Protein 2RU0 (pdb70)

Secondary structure (DSSP, 8-state):
---SSS-HHHHHHHHHTTSSS-EEEE-SSSSEEEE-

Structure (mmCIF, N/CA/C/O backbone):
data_2RU0
#
_entry.id   2RU0
#
loop_
_atom_site.group_PDB
_atom_site.id
_atom_site.type_symbol
_atom_site.label_atom_id
_atom_site.label_alt_id
_atom_site.label_comp_id
_atom_site.label_asym_id
_atom_site.label_entity_id
_atom_site.label_seq_id
_atom_site.pdbx_PDB_ins_code
_atom_site.Cartn_x
_atom_site.Cartn_y
_atom_site.Cartn_z
_atom_site.occupancy
_atom_site.B_iso_or_equiv
_atom_site.auth_seq_id
_atom_site.auth_comp_id
_atom_site.auth_asym_id
_atom_site.auth_atom_id
_atom_site.pdbx_PDB_model_num
ATOM 1 N N . GLY A 1 1 ? 1.330 0.000 0.000 1.00 13.00 1 GLY A N 1
ATOM 2 C CA . GLY A 1 1 ? 2.071 0.001 -1.247 1.00 45.03 1 GLY A CA 1
ATOM 3 C C . GLY A 1 1 ? 1.666 1.140 -2.162 1.00 60.41 1 GLY A C 1
ATOM 4 O O . GLY A 1 1 ? 1.037 0.920 -3.197 1.00 71.14 1 GLY A O 1
ATOM 8 N N . PHE A 1 2 ? 2.025 2.361 -1.780 1.00 22.55 2 PHE A N 1
ATOM 9 C CA . PHE A 1 2 ? 1.692 3.539 -2.572 1.00 24.33 2 PHE A CA 1
ATOM 10 C C . PHE A 1 2 ? 2.952 4.183 -3.144 1.00 33.11 2 PHE A C 1
ATOM 11 O O . PHE A 1 2 ? 3.125 5.399 -3.077 1.00 42.15 2 PHE A O 1
ATOM 28 N N . GLY A 1 3 ? 3.829 3.357 -3.706 1.00 20.20 3 GLY A N 1
ATOM 29 C CA . GLY A 1 3 ? 5.062 3.863 -4.281 1.00 34.10 3 GLY A CA 1
ATOM 30 C C . GLY A 1 3 ? 6.076 2.766 -4.535 1.00 61.22 3 GLY A C 1
ATOM 31 O O . GLY A 1 3 ? 6.192 1.823 -3.751 1.00 44.40 3 GLY A O 1
ATOM 35 N N . CYS A 1 4 ? 6.812 2.886 -5.635 1.00 61.10 4 CYS A N 1
ATOM 36 C CA . CYS A 1 4 ? 7.821 1.896 -5.993 1.00 33.13 4 CYS A CA 1
ATOM 37 C C . CYS A 1 4 ? 8.506 2.267 -7.305 1.00 33.21 4 CYS A C 1
ATOM 38 O O . CYS A 1 4 ? 9.717 2.481 -7.363 1.00 72.31 4 CYS A O 1
ATOM 45 N N . PRO A 1 5 ? 7.713 2.345 -8.384 1.00 43.42 5 PRO A N 1
ATOM 46 C CA . PRO A 1 5 ? 8.221 2.691 -9.715 1.00 52.33 5 PRO A CA 1
ATOM 47 C C . PRO A 1 5 ? 8.657 4.149 -9.808 1.00 44.34 5 PRO A C 1
ATOM 48 O O . PRO A 1 5 ? 9.722 4.455 -10.346 1.00 32.10 5 PRO A O 1
ATOM 59 N N . TRP A 1 6 ? 7.830 5.044 -9.282 1.00 11.44 6 TRP A N 1
ATOM 60 C CA . TRP A 1 6 ? 8.132 6.471 -9.305 1.00 52.23 6 TRP A CA 1
ATOM 61 C C . TRP A 1 6 ? 8.165 7.044 -7.893 1.00 4.03 6 TRP A C 1
ATOM 62 O O . TRP A 1 6 ? 8.957 7.937 -7.594 1.00 41.02 6 TRP A O 1
ATOM 83 N N . ASN A 1 7 ? 7.301 6.524 -7.027 1.00 41.11 7 ASN A N 1
ATOM 84 C CA . ASN A 1 7 ? 7.233 6.985 -5.645 1.00 55.12 7 ASN A CA 1
ATOM 85 C C . ASN A 1 7 ? 8.165 6.171 -4.753 1.00 75.32 7 ASN A C 1
ATOM 86 O O . ASN A 1 7 ? 7.732 5.244 -4.069 1.00 21.22 7 ASN A O 1
ATOM 97 N N . ALA A 1 8 ? 9.446 6.524 -4.766 1.00 54.21 8 ALA A N 1
ATOM 98 C CA . ALA A 1 8 ? 10.438 5.828 -3.957 1.00 3.42 8 ALA A CA 1
ATOM 99 C C . ALA A 1 8 ? 10.455 6.364 -2.529 1.00 23.51 8 ALA A C 1
ATOM 100 O O . ALA A 1 8 ? 10.791 5.642 -1.589 1.00 51.13 8 ALA A O 1
ATOM 107 N N . TYR A 1 9 ? 10.092 7.632 -2.373 1.00 63.32 9 TYR A N 1
ATOM 108 C CA . TYR A 1 9 ? 10.069 8.264 -1.060 1.00 0.33 9 TYR A CA 1
ATOM 109 C C . TYR A 1 9 ? 9.111 7.537 -0.122 1.00 34.04 9 TYR A C 1
ATOM 110 O O . TYR A 1 9 ? 9.298 7.534 1.094 1.00 5.24 9 TYR A O 1
ATOM 128 N N . GLU A 1 10 ? 8.083 6.921 -0.698 1.00 20.45 10 GLU A N 1
ATOM 129 C CA . GLU A 1 10 ? 7.095 6.190 0.087 1.00 74.33 10 GLU A CA 1
ATOM 130 C C . GLU A 1 10 ? 7.696 4.913 0.667 1.00 4.11 10 GLU A C 1
ATOM 131 O O . GLU A 1 10 ? 7.750 4.736 1.884 1.00 3.25 10 GLU A O 1
ATOM 143 N N . CYS A 1 11 ? 8.147 4.026 -0.213 1.00 25.51 11 CYS A N 1
ATOM 144 C CA . CYS A 1 11 ? 8.745 2.764 0.210 1.00 54.54 11 CYS A CA 1
ATOM 145 C C . CYS A 1 11 ? 10.026 3.008 1.002 1.00 60.23 11 CYS A C 1
ATOM 146 O O . CYS A 1 11 ? 10.384 2.222 1.879 1.00 2.34 11 CYS A O 1
ATOM 153 N N . ASP A 1 12 ? 10.712 4.101 0.686 1.00 74.24 12 ASP A N 1
ATOM 154 C CA . ASP A 1 12 ? 11.952 4.449 1.368 1.00 4.20 12 ASP A CA 1
ATOM 155 C C . ASP A 1 12 ? 11.675 4.930 2.789 1.00 54.11 12 ASP A C 1
ATOM 156 O O . ASP A 1 12 ? 12.108 4.310 3.760 1.00 13.13 12 ASP A O 1
ATOM 165 N N . ARG A 1 13 ? 10.951 6.039 2.902 1.00 73.11 13 ARG A N 1
ATOM 166 C CA . ARG A 1 13 ? 10.617 6.604 4.204 1.00 42.12 13 ARG A CA 1
ATOM 167 C C . ARG A 1 13 ? 9.872 5.587 5.063 1.00 13.32 13 ARG A C 1
ATOM 168 O O . ARG A 1 13 ? 9.877 5.675 6.292 1.00 74.54 13 ARG A O 1
ATOM 189 N N . HIS A 1 14 ? 9.231 4.624 4.409 1.00 62.40 14 HIS A N 1
ATOM 190 C CA . HIS A 1 14 ? 8.481 3.590 5.113 1.00 31.31 14 HIS A CA 1
ATOM 191 C C . HIS A 1 14 ? 9.382 2.827 6.079 1.00 4.24 14 HIS A C 1
ATOM 192 O O . HIS A 1 14 ? 8.995 2.544 7.214 1.00 64.25 14 HIS A O 1
ATOM 206 N N . CYS A 1 15 ? 10.586 2.497 5.623 1.00 72.03 15 CYS A N 1
ATOM 207 C CA . CYS A 1 15 ? 11.542 1.766 6.445 1.00 3.22 15 CYS A CA 1
ATOM 208 C C . CYS A 1 15 ? 12.432 2.727 7.229 1.00 51.24 15 CYS A C 1
ATOM 209 O O . CYS A 1 15 ? 12.810 2.452 8.367 1.00 11.14 15 CYS A O 1
ATOM 216 N N . VAL A 1 16 ? 12.763 3.856 6.610 1.00 54.31 16 VAL A N 1
ATOM 217 C CA . VAL A 1 16 ? 13.606 4.859 7.249 1.00 43.32 16 VAL A CA 1
ATOM 218 C C . VAL A 1 16 ? 13.075 5.225 8.630 1.00 1.11 16 VAL A C 1
ATOM 219 O O . VAL A 1 16 ? 13.840 5.582 9.526 1.00 11.21 16 VAL A O 1
ATOM 232 N N . SER A 1 17 ? 11.759 5.133 8.796 1.00 44.34 17 SER A N 1
ATOM 233 C CA . SER A 1 17 ? 11.124 5.458 10.068 1.00 65.14 17 SER A CA 1
ATOM 234 C C . SER A 1 17 ? 11.366 4.354 11.092 1.00 33.25 17 SER A C 1
ATOM 235 O O . SER A 1 17 ? 11.535 4.621 12.282 1.00 24.24 17 SER A O 1
ATOM 243 N N . LYS A 1 18 ? 11.380 3.111 10.622 1.00 55.30 18 LYS A N 1
ATOM 244 C CA . LYS A 1 18 ? 11.601 1.965 11.495 1.00 70.52 18 LYS A CA 1
ATOM 245 C C . LYS A 1 18 ? 13.052 1.909 11.962 1.00 32.32 18 LYS A C 1
ATOM 246 O O . LYS A 1 18 ? 13.334 1.529 13.098 1.00 41.11 18 LYS A O 1
ATOM 265 N N . GLY A 1 19 ? 13.969 2.291 11.079 1.00 71.04 19 GLY A N 1
ATOM 266 C CA . GLY A 1 19 ? 15.379 2.278 11.420 1.00 3.04 19 GLY A CA 1
ATOM 267 C C . GLY A 1 19 ? 16.256 1.875 10.251 1.00 14.20 19 GLY A C 1
ATOM 268 O O . GLY A 1 19 ? 17.343 2.422 10.063 1.00 14.25 19 GLY A O 1
ATOM 272 N N . TYR A 1 20 ? 15.784 0.915 9.463 1.00 13.25 20 TYR A N 1
ATOM 273 C CA . TYR A 1 20 ? 16.534 0.436 8.309 1.00 51.45 20 TYR A CA 1
ATOM 274 C C . TYR A 1 20 ? 16.950 1.597 7.410 1.00 23.01 20 TYR A C 1
ATOM 275 O O . TYR A 1 20 ? 16.392 2.692 7.490 1.00 5.13 20 TYR A O 1
ATOM 293 N N . THR A 1 21 ? 17.936 1.349 6.553 1.00 55.15 21 THR A N 1
ATOM 294 C CA . THR A 1 21 ? 18.429 2.372 5.638 1.00 34.45 21 THR A CA 1
ATOM 295 C C . THR A 1 21 ? 17.299 2.939 4.787 1.00 74.10 21 THR A C 1
ATOM 296 O O . THR A 1 21 ? 17.327 4.105 4.397 1.00 3.54 21 THR A O 1
ATOM 307 N N . GLY A 1 22 ? 16.303 2.105 4.502 1.00 53.34 22 GLY A N 1
ATOM 308 C CA . GLY A 1 22 ? 15.176 2.543 3.698 1.00 23.10 22 GLY A CA 1
ATOM 309 C C . GLY A 1 22 ? 14.664 1.454 2.776 1.00 1.30 22 GLY A C 1
ATOM 310 O O . GLY A 1 22 ? 15.422 0.582 2.353 1.00 53.33 22 GLY A O 1
ATOM 314 N N . GLY A 1 23 ? 13.372 1.503 2.465 1.00 42.41 23 GLY A N 1
ATOM 315 C CA . GLY A 1 23 ? 12.781 0.507 1.591 1.00 43.02 23 GLY A CA 1
ATOM 316 C C . GLY A 1 23 ? 12.846 0.906 0.130 1.00 61.12 23 GLY A C 1
ATOM 317 O O . GLY A 1 23 ? 12.267 1.914 -0.271 1.00 51.43 23 GLY A O 1
ATOM 321 N N . ASN A 1 24 ? 13.555 0.113 -0.668 1.00 14.14 24 ASN A N 1
ATOM 322 C CA . ASN A 1 24 ? 13.695 0.390 -2.093 1.00 0.45 24 ASN A CA 1
ATOM 323 C C . ASN A 1 24 ? 13.138 -0.758 -2.928 1.00 33.22 24 ASN A C 1
ATOM 324 O O . ASN A 1 24 ? 13.163 -1.915 -2.508 1.00 23.43 24 ASN A O 1
ATOM 335 N N . CYS A 1 25 ? 12.635 -0.431 -4.113 1.00 54.53 25 CYS A N 1
ATOM 336 C CA . CYS A 1 25 ? 12.071 -1.433 -5.009 1.00 31.21 25 CYS A CA 1
ATOM 337 C C . CYS A 1 25 ? 13.040 -1.757 -6.142 1.00 24.10 25 CYS A C 1
ATOM 338 O O . CYS A 1 25 ? 13.820 -0.905 -6.568 1.00 24.12 25 CYS A O 1
ATOM 345 N N . ARG A 1 26 ? 12.985 -2.994 -6.626 1.00 13.25 26 ARG A N 1
ATOM 346 C CA . ARG A 1 26 ? 13.858 -3.431 -7.708 1.00 51.22 26 ARG A CA 1
ATOM 347 C C . ARG A 1 26 ? 13.188 -4.519 -8.541 1.00 73.34 26 ARG A C 1
ATOM 348 O O . ARG A 1 26 ? 12.071 -4.942 -8.246 1.00 72.21 26 ARG A O 1
ATOM 369 N N . GLY A 1 27 ? 13.878 -4.968 -9.585 1.00 65.41 27 GLY A N 1
ATOM 370 C CA . GLY A 1 27 ? 13.334 -6.003 -10.445 1.00 43.22 27 GLY A CA 1
ATOM 371 C C . GLY A 1 27 ? 13.757 -7.394 -10.017 1.00 74.32 27 GLY A C 1
ATOM 372 O O . GLY A 1 27 ? 14.034 -8.253 -10.855 1.00 1.30 27 GLY A O 1
ATOM 376 N N . LYS A 1 28 ? 13.807 -7.619 -8.709 1.00 23.04 28 LYS A N 1
ATOM 377 C CA . LYS A 1 28 ? 14.199 -8.916 -8.169 1.00 43.31 28 LYS A CA 1
ATOM 378 C C . LYS A 1 28 ? 13.382 -10.038 -8.802 1.00 0.44 28 LYS A C 1
ATOM 379 O O . LYS A 1 28 ? 13.860 -11.164 -8.940 1.00 31.02 28 LYS A O 1
ATOM 398 N N . ILE A 1 29 ? 12.149 -9.722 -9.185 1.00 25.13 29 ILE A N 1
ATOM 399 C CA . ILE A 1 29 ? 11.268 -10.703 -9.805 1.00 30.43 29 ILE A CA 1
ATOM 400 C C . ILE A 1 29 ? 10.243 -10.028 -10.709 1.00 51.31 29 ILE A C 1
ATOM 401 O O . ILE A 1 29 ? 9.946 -10.514 -11.800 1.00 62.53 29 ILE A O 1
ATOM 417 N N . ARG A 1 30 ? 9.706 -8.902 -10.249 1.00 23.44 30 ARG A N 1
ATOM 418 C CA . ARG A 1 30 ? 8.715 -8.159 -11.016 1.00 54.22 30 ARG A CA 1
ATOM 419 C C . ARG A 1 30 ? 8.324 -6.871 -10.296 1.00 73.45 30 ARG A C 1
ATOM 420 O O . ARG A 1 30 ? 7.152 -6.651 -9.993 1.00 54.21 30 ARG A O 1
ATOM 441 N N . GLN A 1 31 ? 9.313 -6.026 -10.027 1.00 24.45 31 GLN A N 1
ATOM 442 C CA . GLN A 1 31 ? 9.072 -4.762 -9.341 1.00 64.05 31 GLN A CA 1
ATOM 443 C C . GLN A 1 31 ? 8.542 -4.999 -7.931 1.00 63.43 31 GLN A C 1
ATOM 444 O O . GLN A 1 31 ? 7.345 -4.864 -7.675 1.00 24.22 31 GLN A O 1
ATOM 458 N N . THR A 1 32 ? 9.441 -5.355 -7.018 1.00 42.24 32 THR A N 1
ATOM 459 C CA . THR A 1 32 ? 9.064 -5.613 -5.634 1.00 41.34 32 THR A CA 1
ATOM 460 C C . THR A 1 32 ? 9.866 -4.741 -4.675 1.00 32.14 32 THR A C 1
ATOM 461 O O . THR A 1 32 ? 11.012 -4.387 -4.951 1.00 63.14 32 THR A O 1
ATOM 472 N N . CYS A 1 33 ? 9.256 -4.398 -3.545 1.00 25.34 33 CYS A N 1
ATOM 473 C CA . CYS A 1 33 ? 9.913 -3.568 -2.543 1.00 3.25 33 CYS A CA 1
ATOM 474 C C . CYS A 1 33 ? 10.771 -4.418 -1.610 1.00 4.55 33 CYS A C 1
ATOM 475 O O . CYS A 1 33 ? 10.511 -5.606 -1.420 1.00 23.15 33 CYS A O 1
ATOM 482 N N . HIS A 1 34 ? 11.795 -3.799 -1.029 1.00 63.44 34 HIS A N 1
ATOM 483 C CA . HIS A 1 34 ? 12.692 -4.498 -0.115 1.00 73.22 34 HIS A CA 1
ATOM 484 C C . HIS A 1 34 ? 13.444 -3.509 0.770 1.00 31.10 34 HIS A C 1
ATOM 485 O O . HIS A 1 34 ? 13.976 -2.509 0.288 1.00 44.10 34 HIS A O 1
ATOM 499 N N . CYS A 1 35 ? 13.483 -3.795 2.067 1.00 2.32 35 CYS A N 1
ATOM 500 C CA . CYS A 1 35 ? 14.169 -2.931 3.021 1.00 54.44 35 CYS A CA 1
ATOM 501 C C . CYS A 1 35 ? 15.557 -3.474 3.347 1.00 73.01 35 CYS A C 1
ATOM 502 O O . CYS A 1 35 ? 15.720 -4.662 3.627 1.00 51.15 35 CYS A O 1
ATOM 509 N N . TYR A 1 36 ? 16.553 -2.596 3.309 1.00 21.43 36 TYR A N 1
ATOM 510 C CA . TYR A 1 36 ? 17.928 -2.988 3.599 1.00 54.34 36 TYR A CA 1
ATOM 511 C C . TYR A 1 36 ? 18.404 -2.373 4.911 1.00 20.33 36 TYR A C 1
ATOM 512 O O . TYR A 1 36 ? 19.598 -2.366 5.207 1.00 33.12 36 TYR A O 1
ATOM 530 N N . GLY A 1 1 ? 0.781 -0.068 -6.070 1.00 62.11 1 GLY A N 2
ATOM 531 C CA . GLY A 1 1 ? 1.257 0.155 -4.717 1.00 64.15 1 GLY A CA 2
ATOM 532 C C . GLY A 1 1 ? 1.410 1.628 -4.392 1.00 33.52 1 GLY A C 2
ATOM 533 O O . GLY A 1 1 ? 1.506 2.463 -5.291 1.00 74.01 1 GLY A O 2
ATOM 537 N N . PHE A 1 2 ? 1.431 1.948 -3.102 1.00 74.42 2 PHE A N 2
ATOM 538 C CA . PHE A 1 2 ? 1.569 3.330 -2.660 1.00 5.21 2 PHE A CA 2
ATOM 539 C C . PHE A 1 2 ? 2.774 3.994 -3.320 1.00 42.14 2 PHE A C 2
ATOM 540 O O . PHE A 1 2 ? 2.785 5.204 -3.545 1.00 32.34 2 PHE A O 2
ATOM 557 N N . GLY A 1 3 ? 3.789 3.192 -3.629 1.00 41.30 3 GLY A N 2
ATOM 558 C CA . GLY A 1 3 ? 4.985 3.719 -4.260 1.00 22.02 3 GLY A CA 2
ATOM 559 C C . GLY A 1 3 ? 6.028 2.648 -4.510 1.00 23.01 3 GLY A C 2
ATOM 560 O O . GLY A 1 3 ? 6.175 1.717 -3.718 1.00 22.32 3 GLY A O 2
ATOM 564 N N . CYS A 1 4 ? 6.754 2.778 -5.615 1.00 62.13 4 CYS A N 2
ATOM 565 C CA . CYS A 1 4 ? 7.788 1.813 -5.970 1.00 32.12 4 CYS A CA 2
ATOM 566 C C . CYS A 1 4 ? 8.457 2.192 -7.288 1.00 75.32 4 CYS A C 2
ATOM 567 O O . CYS A 1 4 ? 9.661 2.440 -7.353 1.00 73.55 4 CYS A O 2
ATOM 574 N N . PRO A 1 5 ? 7.658 2.238 -8.365 1.00 12.33 5 PRO A N 2
ATOM 575 C CA . PRO A 1 5 ? 8.150 2.587 -9.701 1.00 33.11 5 PRO A CA 2
ATOM 576 C C . PRO A 1 5 ? 8.544 4.056 -9.808 1.00 62.14 5 PRO A C 2
ATOM 577 O O . PRO A 1 5 ? 9.591 4.388 -10.364 1.00 63.21 5 PRO A O 2
ATOM 588 N N . TRP A 1 6 ? 7.700 4.931 -9.273 1.00 63.35 6 TRP A N 2
ATOM 589 C CA . TRP A 1 6 ? 7.962 6.365 -9.309 1.00 41.14 6 TRP A CA 2
ATOM 590 C C . TRP A 1 6 ? 7.977 6.951 -7.902 1.00 2.11 6 TRP A C 2
ATOM 591 O O . TRP A 1 6 ? 8.749 7.863 -7.608 1.00 14.21 6 TRP A O 2
ATOM 612 N N . ASN A 1 7 ? 7.120 6.421 -7.036 1.00 31.05 7 ASN A N 2
ATOM 613 C CA . ASN A 1 7 ? 7.035 6.893 -5.658 1.00 63.31 7 ASN A CA 2
ATOM 614 C C . ASN A 1 7 ? 7.980 6.106 -4.755 1.00 31.14 7 ASN A C 2
ATOM 615 O O . ASN A 1 7 ? 7.561 5.186 -4.053 1.00 22.21 7 ASN A O 2
ATOM 626 N N . ALA A 1 8 ? 9.256 6.476 -4.777 1.00 63.54 8 ALA A N 2
ATOM 627 C CA . ALA A 1 8 ? 10.260 5.807 -3.959 1.00 31.32 8 ALA A CA 2
ATOM 628 C C . ALA A 1 8 ? 10.292 6.385 -2.548 1.00 71.21 8 ALA A C 2
ATOM 629 O O . ALA A 1 8 ? 10.712 5.717 -1.603 1.00 13.25 8 ALA A O 2
ATOM 636 N N . TYR A 1 9 ? 9.847 7.629 -2.414 1.00 14.04 9 TYR A N 2
ATOM 637 C CA . TYR A 1 9 ? 9.827 8.298 -1.118 1.00 43.02 9 TYR A CA 2
ATOM 638 C C . TYR A 1 9 ? 8.879 7.591 -0.154 1.00 42.52 9 TYR A C 2
ATOM 639 O O . TYR A 1 9 ? 9.153 7.494 1.042 1.00 75.45 9 TYR A O 2
ATOM 657 N N . GLU A 1 10 ? 7.764 7.100 -0.685 1.00 53.30 10 GLU A N 2
ATOM 658 C CA . GLU A 1 10 ? 6.774 6.403 0.128 1.00 64.31 10 GLU A CA 2
ATOM 659 C C . GLU A 1 10 ? 7.336 5.087 0.659 1.00 44.02 10 GLU A C 2
ATOM 660 O O . GLU A 1 10 ? 7.287 4.817 1.859 1.00 34.31 10 GLU A O 2
ATOM 672 N N . CYS A 1 11 ? 7.871 4.272 -0.244 1.00 73.42 11 CYS A N 2
ATOM 673 C CA . CYS A 1 11 ? 8.442 2.984 0.131 1.00 75.43 11 CYS A CA 2
ATOM 674 C C . CYS A 1 11 ? 9.700 3.171 0.973 1.00 64.13 11 CYS A C 2
ATOM 675 O O . CYS A 1 11 ? 10.003 2.357 1.845 1.00 21.50 11 CYS A O 2
ATOM 682 N N . ASP A 1 12 ? 10.429 4.249 0.705 1.00 22.30 12 ASP A N 2
ATOM 683 C CA . ASP A 1 12 ? 11.655 4.545 1.438 1.00 34.53 12 ASP A CA 2
ATOM 684 C C . ASP A 1 12 ? 11.339 5.034 2.848 1.00 23.24 12 ASP A C 2
ATOM 685 O O . ASP A 1 12 ? 11.735 4.412 3.835 1.00 42.33 12 ASP A O 2
ATOM 694 N N . ARG A 1 13 ? 10.626 6.151 2.936 1.00 54.53 13 ARG A N 2
ATOM 695 C CA . ARG A 1 13 ? 10.259 6.725 4.225 1.00 44.41 13 ARG A CA 2
ATOM 696 C C . ARG A 1 13 ? 9.587 5.682 5.113 1.00 4.41 13 ARG A C 2
ATOM 697 O O . ARG A 1 13 ? 9.685 5.740 6.339 1.00 12.34 13 ARG A O 2
ATOM 718 N N . HIS A 1 14 ? 8.905 4.729 4.486 1.00 40.51 14 HIS A N 2
ATOM 719 C CA . HIS A 1 14 ? 8.217 3.673 5.219 1.00 14.23 14 HIS A CA 2
ATOM 720 C C . HIS A 1 14 ? 9.189 2.911 6.115 1.00 51.22 14 HIS A C 2
ATOM 721 O O . HIS A 1 14 ? 8.869 2.581 7.257 1.00 13.32 14 HIS A O 2
ATOM 735 N N . CYS A 1 15 ? 10.377 2.634 5.589 1.00 61.24 15 CYS A N 2
ATOM 736 C CA . CYS A 1 15 ? 11.396 1.910 6.339 1.00 60.32 15 CYS A CA 2
ATOM 737 C C . CYS A 1 15 ? 12.294 2.875 7.108 1.00 70.34 15 CYS A C 2
ATOM 738 O O . CYS A 1 15 ? 12.819 2.539 8.170 1.00 55.43 15 CYS A O 2
ATOM 745 N N . VAL A 1 16 ? 12.466 4.075 6.563 1.00 3.13 16 VAL A N 2
ATOM 746 C CA . VAL A 1 16 ? 13.299 5.090 7.198 1.00 62.22 16 VAL A CA 2
ATOM 747 C C . VAL A 1 16 ? 12.835 5.370 8.623 1.00 73.24 16 VAL A C 2
ATOM 748 O O . VAL A 1 16 ? 13.617 5.808 9.467 1.00 74.44 16 VAL A O 2
ATOM 761 N N . SER A 1 17 ? 11.557 5.114 8.884 1.00 72.33 17 SER A N 2
ATOM 762 C CA . SER A 1 17 ? 10.986 5.341 10.206 1.00 4.33 17 SER A CA 2
ATOM 763 C C . SER A 1 17 ? 11.289 4.171 11.137 1.00 4.12 17 SER A C 2
ATOM 764 O O . SER A 1 17 ? 11.559 4.360 12.324 1.00 73.42 17 SER A O 2
ATOM 772 N N . LYS A 1 18 ? 11.243 2.961 10.590 1.00 3.04 18 LYS A N 2
ATOM 773 C CA . LYS A 1 18 ? 11.514 1.758 11.369 1.00 55.20 18 LYS A CA 2
ATOM 774 C C . LYS A 1 18 ? 12.907 1.812 11.987 1.00 31.02 18 LYS A C 2
ATOM 775 O O . LYS A 1 18 ? 13.094 1.462 13.152 1.00 72.13 18 LYS A O 2
ATOM 794 N N . GLY A 1 19 ? 13.883 2.254 11.199 1.00 14.25 19 GLY A N 2
ATOM 795 C CA . GLY A 1 19 ? 15.246 2.347 11.688 1.00 71.10 19 GLY A CA 2
ATOM 796 C C . GLY A 1 19 ? 16.269 2.052 10.610 1.00 65.44 19 GLY A C 2
ATOM 797 O O . GLY A 1 19 ? 17.434 2.434 10.728 1.00 52.55 19 GLY A O 2
ATOM 801 N N . TYR A 1 20 ? 15.836 1.368 9.557 1.00 63.44 20 TYR A N 2
ATOM 802 C CA . TYR A 1 20 ? 16.725 1.017 8.455 1.00 55.33 20 TYR A CA 2
ATOM 803 C C . TYR A 1 20 ? 17.019 2.235 7.584 1.00 2.12 20 TYR A C 2
ATOM 804 O O . TYR A 1 20 ? 16.456 3.311 7.788 1.00 33.12 20 TYR A O 2
ATOM 822 N N . THR A 1 21 ? 17.907 2.058 6.611 1.00 70.44 21 THR A N 2
ATOM 823 C CA . THR A 1 21 ? 18.278 3.140 5.708 1.00 3.12 21 THR A CA 2
ATOM 824 C C . THR A 1 21 ? 17.091 3.580 4.859 1.00 0.14 21 THR A C 2
ATOM 825 O O . THR A 1 21 ? 16.985 4.745 4.480 1.00 51.45 21 THR A O 2
ATOM 836 N N . GLY A 1 22 ? 16.198 2.639 4.566 1.00 44.45 22 GLY A N 2
ATOM 837 C CA . GLY A 1 22 ? 15.029 2.951 3.764 1.00 65.43 22 GLY A CA 2
ATOM 838 C C . GLY A 1 22 ? 14.590 1.784 2.902 1.00 63.43 22 GLY A C 2
ATOM 839 O O . GLY A 1 22 ? 15.407 0.953 2.506 1.00 42.45 22 GLY A O 2
ATOM 843 N N . GLY A 1 23 ? 13.294 1.719 2.612 1.00 63.35 23 GLY A N 2
ATOM 844 C CA . GLY A 1 23 ? 12.770 0.640 1.795 1.00 62.15 23 GLY A CA 2
ATOM 845 C C . GLY A 1 23 ? 12.706 1.004 0.325 1.00 42.34 23 GLY A C 2
ATOM 846 O O . GLY A 1 23 ? 11.979 1.917 -0.064 1.00 75.34 23 GLY A O 2
ATOM 850 N N . ASN A 1 24 ? 13.472 0.290 -0.494 1.00 53.24 24 ASN A N 2
ATOM 851 C CA . ASN A 1 24 ? 13.501 0.545 -1.930 1.00 54.00 24 ASN A CA 2
ATOM 852 C C . ASN A 1 24 ? 12.940 -0.644 -2.705 1.00 2.31 24 ASN A C 2
ATOM 853 O O . ASN A 1 24 ? 12.960 -1.777 -2.224 1.00 72.32 24 ASN A O 2
ATOM 864 N N . CYS A 1 25 ? 12.441 -0.377 -3.907 1.00 65.14 25 CYS A N 2
ATOM 865 C CA . CYS A 1 25 ? 11.875 -1.423 -4.750 1.00 65.32 25 CYS A CA 2
ATOM 866 C C . CYS A 1 25 ? 12.819 -1.765 -5.900 1.00 73.11 25 CYS A C 2
ATOM 867 O O . CYS A 1 25 ? 13.562 -0.910 -6.382 1.00 22.23 25 CYS A O 2
ATOM 874 N N . ARG A 1 26 ? 12.782 -3.020 -6.335 1.00 72.40 26 ARG A N 2
ATOM 875 C CA . ARG A 1 26 ? 13.633 -3.476 -7.427 1.00 44.13 26 ARG A CA 2
ATOM 876 C C . ARG A 1 26 ? 12.955 -4.592 -8.216 1.00 62.12 26 ARG A C 2
ATOM 877 O O . ARG A 1 26 ? 11.855 -5.026 -7.877 1.00 41.11 26 ARG A O 2
ATOM 898 N N . GLY A 1 27 ? 13.620 -5.052 -9.272 1.00 22.54 27 GLY A N 2
ATOM 899 C CA . GLY A 1 27 ? 13.066 -6.113 -10.093 1.00 23.24 27 GLY A CA 2
ATOM 900 C C . GLY A 1 27 ? 13.523 -7.489 -9.648 1.00 41.34 27 GLY A C 2
ATOM 901 O O . GLY A 1 27 ? 13.792 -8.359 -10.476 1.00 65.41 27 GLY A O 2
ATOM 905 N N . LYS A 1 28 ? 13.613 -7.686 -8.337 1.00 54.15 28 LYS A N 2
ATOM 906 C CA . LYS A 1 28 ? 14.040 -8.965 -7.783 1.00 45.31 28 LYS A CA 2
ATOM 907 C C . LYS A 1 28 ? 13.225 -10.112 -8.370 1.00 71.41 28 LYS A C 2
ATOM 908 O O . LYS A 1 28 ? 13.719 -11.232 -8.503 1.00 61.44 28 LYS A O 2
ATOM 927 N N . ILE A 1 29 ? 11.976 -9.826 -8.720 1.00 54.22 29 ILE A N 2
ATOM 928 C CA . ILE A 1 29 ? 11.094 -10.834 -9.295 1.00 53.23 29 ILE A CA 2
ATOM 929 C C . ILE A 1 29 ? 10.029 -10.193 -10.179 1.00 14.15 29 ILE A C 2
ATOM 930 O O . ILE A 1 29 ? 9.708 -10.704 -11.252 1.00 11.13 29 ILE A O 2
ATOM 946 N N . ARG A 1 30 ? 9.485 -9.070 -9.720 1.00 61.04 30 ARG A N 2
ATOM 947 C CA . ARG A 1 30 ? 8.456 -8.358 -10.469 1.00 63.32 30 ARG A CA 2
ATOM 948 C C . ARG A 1 30 ? 8.077 -7.057 -9.769 1.00 53.31 30 ARG A C 2
ATOM 949 O O . ARG A 1 30 ? 6.916 -6.846 -9.418 1.00 42.10 30 ARG A O 2
ATOM 970 N N . GLN A 1 31 ? 9.063 -6.189 -9.570 1.00 2.34 31 GLN A N 2
ATOM 971 C CA . GLN A 1 31 ? 8.832 -4.909 -8.910 1.00 42.23 31 GLN A CA 2
ATOM 972 C C . GLN A 1 31 ? 8.337 -5.113 -7.482 1.00 70.55 31 GLN A C 2
ATOM 973 O O . GLN A 1 31 ? 7.144 -4.990 -7.203 1.00 52.34 31 GLN A O 2
ATOM 987 N N . THR A 1 32 ? 9.261 -5.428 -6.580 1.00 22.00 32 THR A N 2
ATOM 988 C CA . THR A 1 32 ? 8.919 -5.652 -5.181 1.00 53.52 32 THR A CA 2
ATOM 989 C C . THR A 1 32 ? 9.727 -4.740 -4.265 1.00 21.32 32 THR A C 2
ATOM 990 O O . THR A 1 32 ? 10.865 -4.384 -4.573 1.00 52.20 32 THR A O 2
ATOM 1001 N N . CYS A 1 33 ? 9.133 -4.366 -3.136 1.00 64.43 33 CYS A N 2
ATOM 1002 C CA . CYS A 1 33 ? 9.798 -3.496 -2.174 1.00 22.43 33 CYS A CA 2
ATOM 1003 C C . CYS A 1 33 ? 10.673 -4.307 -1.221 1.00 53.14 33 CYS A C 2
ATOM 1004 O O . CYS A 1 33 ? 10.436 -5.496 -1.004 1.00 4.32 33 CYS A O 2
ATOM 1011 N N . HIS A 1 34 ? 11.684 -3.655 -0.656 1.00 70.10 34 HIS A N 2
ATOM 1012 C CA . HIS A 1 34 ? 12.594 -4.314 0.274 1.00 31.40 34 HIS A CA 2
ATOM 1013 C C . HIS A 1 34 ? 13.326 -3.290 1.136 1.00 62.23 34 HIS A C 2
ATOM 1014 O O . HIS A 1 34 ? 13.645 -2.193 0.678 1.00 40.53 34 HIS A O 2
ATOM 1028 N N . CYS A 1 35 ? 13.589 -3.656 2.386 1.00 43.12 35 CYS A N 2
ATOM 1029 C CA . CYS A 1 35 ? 14.283 -2.769 3.313 1.00 74.45 35 CYS A CA 2
ATOM 1030 C C . CYS A 1 35 ? 15.780 -3.062 3.328 1.00 21.31 35 CYS A C 2
ATOM 1031 O O . CYS A 1 35 ? 16.197 -4.220 3.301 1.00 22.51 35 CYS A O 2
ATOM 1038 N N . TYR A 1 36 ? 16.583 -2.005 3.372 1.00 64.30 36 TYR A N 2
ATOM 1039 C CA . TYR A 1 36 ? 18.034 -2.148 3.389 1.00 64.20 36 TYR A CA 2
ATOM 1040 C C . TYR A 1 36 ? 18.628 -1.532 4.652 1.00 13.31 36 TYR A C 2
ATOM 1041 O O . TYR A 1 36 ? 19.842 -1.378 4.768 1.00 64.22 36 TYR A O 2
ATOM 1059 N N . GLY A 1 1 ? 1.057 -0.477 -0.228 1.00 40.52 1 GLY A N 3
ATOM 1060 C CA . GLY A 1 1 ? 1.698 -0.399 -1.528 1.00 5.13 1 GLY A CA 3
ATOM 1061 C C . GLY A 1 1 ? 1.226 0.792 -2.337 1.00 41.42 1 GLY A C 3
ATOM 1062 O O . GLY A 1 1 ? 0.330 0.669 -3.173 1.00 24.42 1 GLY A O 3
ATOM 1066 N N . PHE A 1 2 ? 1.828 1.951 -2.089 1.00 22.31 2 PHE A N 3
ATOM 1067 C CA . PHE A 1 2 ? 1.462 3.170 -2.799 1.00 50.43 2 PHE A CA 3
ATOM 1068 C C . PHE A 1 2 ? 2.701 3.877 -3.342 1.00 30.32 2 PHE A C 3
ATOM 1069 O O . PHE A 1 2 ? 2.809 5.101 -3.278 1.00 24.54 2 PHE A O 3
ATOM 1086 N N . GLY A 1 3 ? 3.634 3.095 -3.876 1.00 65.10 3 GLY A N 3
ATOM 1087 C CA . GLY A 1 3 ? 4.854 3.662 -4.421 1.00 70.13 3 GLY A CA 3
ATOM 1088 C C . GLY A 1 3 ? 5.908 2.609 -4.702 1.00 53.14 3 GLY A C 3
ATOM 1089 O O . GLY A 1 3 ? 6.049 1.645 -3.949 1.00 43.15 3 GLY A O 3
ATOM 1093 N N . CYS A 1 4 ? 6.649 2.792 -5.790 1.00 73.42 4 CYS A N 3
ATOM 1094 C CA . CYS A 1 4 ? 7.694 1.849 -6.171 1.00 53.22 4 CYS A CA 3
ATOM 1095 C C . CYS A 1 4 ? 8.377 2.288 -7.463 1.00 62.11 4 CYS A C 3
ATOM 1096 O O . CYS A 1 4 ? 9.581 2.545 -7.502 1.00 33.41 4 CYS A O 3
ATOM 1103 N N . PRO A 1 5 ? 7.592 2.377 -8.547 1.00 61.50 5 PRO A N 3
ATOM 1104 C CA . PRO A 1 5 ? 8.099 2.785 -9.860 1.00 62.25 5 PRO A CA 3
ATOM 1105 C C . PRO A 1 5 ? 8.487 4.259 -9.900 1.00 14.13 5 PRO A C 3
ATOM 1106 O O . PRO A 1 5 ? 9.544 4.619 -10.416 1.00 64.13 5 PRO A O 3
ATOM 1117 N N . TRP A 1 6 ? 7.624 5.107 -9.351 1.00 25.04 6 TRP A N 3
ATOM 1118 C CA . TRP A 1 6 ? 7.878 6.543 -9.323 1.00 14.22 6 TRP A CA 3
ATOM 1119 C C . TRP A 1 6 ? 7.878 7.068 -7.891 1.00 44.24 6 TRP A C 3
ATOM 1120 O O . TRP A 1 6 ? 8.636 7.977 -7.555 1.00 21.15 6 TRP A O 3
ATOM 1141 N N . ASN A 1 7 ? 7.024 6.490 -7.053 1.00 64.10 7 ASN A N 3
ATOM 1142 C CA . ASN A 1 7 ? 6.927 6.901 -5.657 1.00 62.31 7 ASN A CA 3
ATOM 1143 C C . ASN A 1 7 ? 7.878 6.088 -4.783 1.00 41.34 7 ASN A C 3
ATOM 1144 O O . ASN A 1 7 ? 7.471 5.126 -4.133 1.00 71.04 7 ASN A O 3
ATOM 1155 N N . ALA A 1 8 ? 9.147 6.484 -4.773 1.00 71.31 8 ALA A N 3
ATOM 1156 C CA . ALA A 1 8 ? 10.155 5.794 -3.978 1.00 4.54 8 ALA A CA 3
ATOM 1157 C C . ALA A 1 8 ? 10.203 6.344 -2.556 1.00 33.42 8 ALA A C 3
ATOM 1158 O O . ALA A 1 8 ? 10.557 5.631 -1.616 1.00 53.02 8 ALA A O 3
ATOM 1165 N N . TYR A 1 9 ? 9.845 7.614 -2.405 1.00 73.12 9 TYR A N 3
ATOM 1166 C CA . TYR A 1 9 ? 9.849 8.259 -1.098 1.00 5.42 9 TYR A CA 3
ATOM 1167 C C . TYR A 1 9 ? 8.936 7.523 -0.123 1.00 71.41 9 TYR A C 3
ATOM 1168 O O . TYR A 1 9 ? 9.193 7.489 1.080 1.00 70.32 9 TYR A O 3
ATOM 1186 N N . GLU A 1 10 ? 7.868 6.933 -0.653 1.00 5.32 10 GLU A N 3
ATOM 1187 C CA . GLU A 1 10 ? 6.916 6.197 0.170 1.00 22.10 10 GLU A CA 3
ATOM 1188 C C . GLU A 1 10 ? 7.553 4.932 0.739 1.00 11.44 10 GLU A C 3
ATOM 1189 O O . GLU A 1 10 ? 7.689 4.785 1.954 1.00 4.13 10 GLU A O 3
ATOM 1201 N N . CYS A 1 11 ? 7.940 4.022 -0.147 1.00 64.52 11 CYS A N 3
ATOM 1202 C CA . CYS A 1 11 ? 8.562 2.769 0.265 1.00 73.43 11 CYS A CA 3
ATOM 1203 C C . CYS A 1 11 ? 9.858 3.029 1.027 1.00 72.01 11 CYS A C 3
ATOM 1204 O O . CYS A 1 11 ? 10.237 2.258 1.908 1.00 24.22 11 CYS A O 3
ATOM 1211 N N . ASP A 1 12 ? 10.532 4.120 0.681 1.00 13.32 12 ASP A N 3
ATOM 1212 C CA . ASP A 1 12 ? 11.784 4.484 1.333 1.00 25.00 12 ASP A CA 3
ATOM 1213 C C . ASP A 1 12 ? 11.538 4.938 2.769 1.00 64.34 12 ASP A C 3
ATOM 1214 O O . ASP A 1 12 ? 11.986 4.295 3.718 1.00 35.24 12 ASP A O 3
ATOM 1223 N N . ARG A 1 13 ? 10.826 6.049 2.918 1.00 14.44 13 ARG A N 3
ATOM 1224 C CA . ARG A 1 13 ? 10.522 6.590 4.238 1.00 43.42 13 ARG A CA 3
ATOM 1225 C C . ARG A 1 13 ? 9.811 5.552 5.101 1.00 44.01 13 ARG A C 3
ATOM 1226 O O . ARG A 1 13 ? 9.862 5.611 6.330 1.00 63.11 13 ARG A O 3
ATOM 1247 N N . HIS A 1 14 ? 9.148 4.602 4.449 1.00 24.00 14 HIS A N 3
ATOM 1248 C CA . HIS A 1 14 ? 8.427 3.550 5.157 1.00 51.23 14 HIS A CA 3
ATOM 1249 C C . HIS A 1 14 ? 9.355 2.799 6.107 1.00 42.15 14 HIS A C 3
ATOM 1250 O O . HIS A 1 14 ? 8.991 2.509 7.247 1.00 63.35 14 HIS A O 3
ATOM 1264 N N . CYS A 1 15 ? 10.555 2.487 5.629 1.00 23.42 15 CYS A N 3
ATOM 1265 C CA . CYS A 1 15 ? 11.536 1.768 6.434 1.00 13.33 15 CYS A CA 3
ATOM 1266 C C . CYS A 1 15 ? 12.425 2.741 7.204 1.00 70.22 15 CYS A C 3
ATOM 1267 O O . CYS A 1 15 ? 12.844 2.460 8.327 1.00 13.31 15 CYS A O 3
ATOM 1274 N N . VAL A 1 16 ? 12.709 3.886 6.591 1.00 24.41 16 VAL A N 3
ATOM 1275 C CA . VAL A 1 16 ? 13.547 4.901 7.218 1.00 24.31 16 VAL A CA 3
ATOM 1276 C C . VAL A 1 16 ? 13.051 5.234 8.621 1.00 72.35 16 VAL A C 3
ATOM 1277 O O . VAL A 1 16 ? 13.834 5.599 9.497 1.00 10.20 16 VAL A O 3
ATOM 1290 N N . SER A 1 17 ? 11.744 5.104 8.826 1.00 51.41 17 SER A N 3
ATOM 1291 C CA . SER A 1 17 ? 11.141 5.395 10.122 1.00 63.24 17 SER A CA 3
ATOM 1292 C C . SER A 1 17 ? 11.443 4.284 11.122 1.00 21.54 17 SER A C 3
ATOM 1293 O O . SER A 1 17 ? 11.715 4.544 12.295 1.00 40.14 17 SER A O 3
ATOM 1301 N N . LYS A 1 18 ? 11.393 3.042 10.651 1.00 10.22 18 LYS A N 3
ATOM 1302 C CA . LYS A 1 18 ? 11.662 1.889 11.502 1.00 33.11 18 LYS A CA 3
ATOM 1303 C C . LYS A 1 18 ? 13.121 1.869 11.946 1.00 72.50 18 LYS A C 3
ATOM 1304 O O . LYS A 1 18 ? 13.430 1.504 13.080 1.00 71.14 18 LYS A O 3
ATOM 1323 N N . GLY A 1 19 ? 14.015 2.264 11.045 1.00 52.14 19 GLY A N 3
ATOM 1324 C CA . GLY A 1 19 ? 15.430 2.285 11.363 1.00 24.32 19 GLY A CA 3
ATOM 1325 C C . GLY A 1 19 ? 16.300 1.983 10.159 1.00 2.01 19 GLY A C 3
ATOM 1326 O O . GLY A 1 19 ? 17.352 2.596 9.975 1.00 23.33 19 GLY A O 3
ATOM 1330 N N . TYR A 1 20 ? 15.862 1.036 9.337 1.00 21.45 20 TYR A N 3
ATOM 1331 C CA . TYR A 1 20 ? 16.610 0.651 8.147 1.00 63.33 20 TYR A CA 3
ATOM 1332 C C . TYR A 1 20 ? 16.920 1.868 7.280 1.00 33.15 20 TYR A C 3
ATOM 1333 O O . TYR A 1 20 ? 16.353 2.944 7.475 1.00 42.14 20 TYR A O 3
ATOM 1351 N N . THR A 1 21 ? 17.823 1.690 6.322 1.00 64.42 21 THR A N 3
ATOM 1352 C CA . THR A 1 21 ? 18.210 2.771 5.425 1.00 11.51 21 THR A CA 3
ATOM 1353 C C . THR A 1 21 ? 17.020 3.258 4.605 1.00 22.15 21 THR A C 3
ATOM 1354 O O . THR A 1 21 ? 16.944 4.430 4.239 1.00 33.23 21 THR A O 3
ATOM 1365 N N . GLY A 1 22 ? 16.092 2.349 4.321 1.00 41.11 22 GLY A N 3
ATOM 1366 C CA . GLY A 1 22 ? 14.918 2.706 3.547 1.00 74.34 22 GLY A CA 3
ATOM 1367 C C . GLY A 1 22 ? 14.454 1.579 2.645 1.00 53.01 22 GLY A C 3
ATOM 1368 O O . GLY A 1 22 ? 15.259 0.770 2.186 1.00 41.34 22 GLY A O 3
ATOM 1372 N N . GLY A 1 23 ? 13.149 1.524 2.392 1.00 45.44 23 GLY A N 3
ATOM 1373 C CA . GLY A 1 23 ? 12.602 0.483 1.541 1.00 11.55 23 GLY A CA 3
ATOM 1374 C C . GLY A 1 23 ? 12.635 0.857 0.073 1.00 43.12 23 GLY A C 3
ATOM 1375 O O . GLY A 1 23 ? 11.954 1.789 -0.353 1.00 72.50 23 GLY A O 3
ATOM 1379 N N . ASN A 1 24 ? 13.432 0.129 -0.703 1.00 51.44 24 ASN A N 3
ATOM 1380 C CA . ASN A 1 24 ? 13.553 0.391 -2.133 1.00 3.20 24 ASN A CA 3
ATOM 1381 C C . ASN A 1 24 ? 13.040 -0.792 -2.948 1.00 53.21 24 ASN A C 3
ATOM 1382 O O . ASN A 1 24 ? 13.050 -1.932 -2.483 1.00 15.25 24 ASN A O 3
ATOM 1393 N N . CYS A 1 25 ? 12.592 -0.513 -4.168 1.00 30.03 25 CYS A N 3
ATOM 1394 C CA . CYS A 1 25 ? 12.074 -1.553 -5.049 1.00 44.41 25 CYS A CA 3
ATOM 1395 C C . CYS A 1 25 ? 13.120 -1.959 -6.083 1.00 62.15 25 CYS A C 3
ATOM 1396 O O . CYS A 1 25 ? 13.961 -1.153 -6.481 1.00 40.41 25 CYS A O 3
ATOM 1403 N N . ARG A 1 26 ? 13.061 -3.215 -6.515 1.00 13.32 26 ARG A N 3
ATOM 1404 C CA . ARG A 1 26 ? 14.003 -3.729 -7.502 1.00 15.21 26 ARG A CA 3
ATOM 1405 C C . ARG A 1 26 ? 13.350 -4.802 -8.368 1.00 61.05 26 ARG A C 3
ATOM 1406 O O . ARG A 1 26 ? 12.194 -5.166 -8.158 1.00 21.42 26 ARG A O 3
ATOM 1427 N N . GLY A 1 27 ? 14.100 -5.304 -9.345 1.00 22.01 27 GLY A N 3
ATOM 1428 C CA . GLY A 1 27 ? 13.578 -6.330 -10.229 1.00 0.41 27 GLY A CA 3
ATOM 1429 C C . GLY A 1 27 ? 13.902 -7.730 -9.747 1.00 53.03 27 GLY A C 3
ATOM 1430 O O . GLY A 1 27 ? 14.190 -8.619 -10.548 1.00 64.34 27 GLY A O 3
ATOM 1434 N N . LYS A 1 28 ? 13.856 -7.928 -8.434 1.00 54.32 28 LYS A N 3
ATOM 1435 C CA . LYS A 1 28 ? 14.146 -9.229 -7.845 1.00 65.54 28 LYS A CA 3
ATOM 1436 C C . LYS A 1 28 ? 13.315 -10.324 -8.507 1.00 64.02 28 LYS A C 3
ATOM 1437 O O . LYS A 1 28 ? 13.743 -11.476 -8.590 1.00 52.25 28 LYS A O 3
ATOM 1456 N N . ILE A 1 29 ? 12.128 -9.957 -8.977 1.00 41.51 29 ILE A N 3
ATOM 1457 C CA . ILE A 1 29 ? 11.239 -10.907 -9.634 1.00 24.13 29 ILE A CA 3
ATOM 1458 C C . ILE A 1 29 ? 10.311 -10.203 -10.618 1.00 4.14 29 ILE A C 3
ATOM 1459 O O . ILE A 1 29 ? 10.062 -10.700 -11.716 1.00 41.10 29 ILE A O 3
ATOM 1475 N N . ARG A 1 30 ? 9.804 -9.042 -10.217 1.00 10.25 30 ARG A N 3
ATOM 1476 C CA . ARG A 1 30 ? 8.904 -8.268 -11.063 1.00 72.31 30 ARG A CA 3
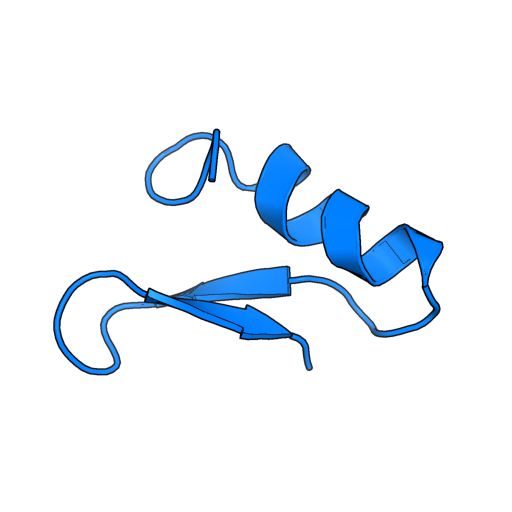ATOM 1477 C C . ARG A 1 30 ? 8.537 -6.944 -10.399 1.00 71.24 30 ARG A C 3
ATOM 1478 O O . ARG A 1 30 ? 7.361 -6.652 -10.185 1.00 51.11 30 ARG A O 3
ATOM 1499 N N . GLN A 1 31 ? 9.552 -6.149 -10.077 1.00 13.25 31 GLN A N 3
ATOM 1500 C CA . GLN A 1 31 ? 9.335 -4.857 -9.436 1.00 43.12 31 GLN A CA 3
ATOM 1501 C C . GLN A 1 31 ? 8.693 -5.030 -8.064 1.00 23.43 31 GLN A C 3
ATOM 1502 O O . GLN A 1 31 ? 7.495 -4.804 -7.893 1.00 73.04 31 GLN A O 3
ATOM 1516 N N . THR A 1 32 ? 9.498 -5.434 -7.086 1.00 24.12 32 THR A N 3
ATOM 1517 C CA . THR A 1 32 ? 9.009 -5.640 -5.729 1.00 11.45 32 THR A CA 3
ATOM 1518 C C . THR A 1 32 ? 9.765 -4.767 -4.733 1.00 51.23 32 THR A C 3
ATOM 1519 O O . THR A 1 32 ? 10.948 -4.480 -4.917 1.00 63.10 32 THR A O 3
ATOM 1530 N N . CYS A 1 33 ? 9.075 -4.347 -3.678 1.00 51.02 33 CYS A N 3
ATOM 1531 C CA . CYS A 1 33 ? 9.681 -3.507 -2.653 1.00 12.54 33 CYS A CA 3
ATOM 1532 C C . CYS A 1 33 ? 10.430 -4.354 -1.628 1.00 13.53 33 CYS A C 3
ATOM 1533 O O . CYS A 1 33 ? 10.060 -5.498 -1.363 1.00 1.02 33 CYS A O 3
ATOM 1540 N N . HIS A 1 34 ? 11.484 -3.783 -1.054 1.00 24.01 34 HIS A N 3
ATOM 1541 C CA . HIS A 1 34 ? 12.285 -4.485 -0.057 1.00 43.22 34 HIS A CA 3
ATOM 1542 C C . HIS A 1 34 ? 13.087 -3.499 0.788 1.00 73.11 34 HIS A C 3
ATOM 1543 O O . HIS A 1 34 ? 13.540 -2.467 0.293 1.00 2.33 34 HIS A O 3
ATOM 1557 N N . CYS A 1 35 ? 13.257 -3.824 2.065 1.00 33.01 35 CYS A N 3
ATOM 1558 C CA . CYS A 1 35 ? 14.002 -2.968 2.980 1.00 52.42 35 CYS A CA 3
ATOM 1559 C C . CYS A 1 35 ? 15.409 -3.511 3.209 1.00 43.12 35 CYS A C 3
ATOM 1560 O O . CYS A 1 35 ? 15.592 -4.699 3.475 1.00 72.24 35 CYS A O 3
ATOM 1567 N N . TYR A 1 36 ? 16.400 -2.633 3.104 1.00 5.22 36 TYR A N 3
ATOM 1568 C CA . TYR A 1 36 ? 17.792 -3.024 3.298 1.00 53.05 36 TYR A CA 3
ATOM 1569 C C . TYR A 1 36 ? 18.692 -1.797 3.413 1.00 75.32 36 TYR A C 3
ATOM 1570 O O . TYR A 1 36 ? 19.906 -1.918 3.561 1.00 23.53 36 TYR A O 3
ATOM 1588 N N . GLY A 1 1 ? -0.623 3.264 -5.417 1.00 23.42 1 GLY A N 4
ATOM 1589 C CA . GLY A 1 1 ? 0.014 2.322 -4.515 1.00 32.41 1 GLY A CA 4
ATOM 1590 C C . GLY A 1 1 ? 0.809 3.011 -3.424 1.00 65.50 1 GLY A C 4
ATOM 1591 O O . GLY A 1 1 ? 0.592 4.188 -3.136 1.00 61.31 1 GLY A O 4
ATOM 1595 N N . PHE A 1 2 ? 1.733 2.276 -2.814 1.00 22.44 2 PHE A N 4
ATOM 1596 C CA . PHE A 1 2 ? 2.562 2.822 -1.746 1.00 4.31 2 PHE A CA 4
ATOM 1597 C C . PHE A 1 2 ? 3.902 3.308 -2.292 1.00 52.10 2 PHE A C 4
ATOM 1598 O O . PHE A 1 2 ? 4.902 3.340 -1.576 1.00 71.22 2 PHE A O 4
ATOM 1615 N N . GLY A 1 3 ? 3.913 3.686 -3.567 1.00 34.31 3 GLY A N 4
ATOM 1616 C CA . GLY A 1 3 ? 5.134 4.164 -4.189 1.00 14.24 3 GLY A CA 4
ATOM 1617 C C . GLY A 1 3 ? 6.107 3.043 -4.494 1.00 34.20 3 GLY A C 4
ATOM 1618 O O . GLY A 1 3 ? 6.229 2.090 -3.724 1.00 23.04 3 GLY A O 4
ATOM 1622 N N . CYS A 1 4 ? 6.800 3.154 -5.622 1.00 71.01 4 CYS A N 4
ATOM 1623 C CA . CYS A 1 4 ? 7.766 2.141 -6.030 1.00 33.22 4 CYS A CA 4
ATOM 1624 C C . CYS A 1 4 ? 8.407 2.507 -7.365 1.00 73.44 4 CYS A C 4
ATOM 1625 O O . CYS A 1 4 ? 9.620 2.689 -7.471 1.00 72.41 4 CYS A O 4
ATOM 1632 N N . PRO A 1 5 ? 7.574 2.617 -8.411 1.00 14.42 5 PRO A N 4
ATOM 1633 C CA . PRO A 1 5 ? 8.036 2.963 -9.758 1.00 52.03 5 PRO A CA 4
ATOM 1634 C C . PRO A 1 5 ? 8.508 4.410 -9.856 1.00 31.31 5 PRO A C 4
ATOM 1635 O O . PRO A 1 5 ? 9.557 4.692 -10.434 1.00 41.23 5 PRO A O 4
ATOM 1646 N N . TRP A 1 6 ? 7.727 5.321 -9.287 1.00 4.20 6 TRP A N 4
ATOM 1647 C CA . TRP A 1 6 ? 8.067 6.739 -9.310 1.00 52.50 6 TRP A CA 4
ATOM 1648 C C . TRP A 1 6 ? 8.173 7.297 -7.895 1.00 24.32 6 TRP A C 4
ATOM 1649 O O . TRP A 1 6 ? 9.001 8.165 -7.621 1.00 31.23 6 TRP A O 4
ATOM 1670 N N . ASN A 1 7 ? 7.331 6.792 -6.999 1.00 71.35 7 ASN A N 4
ATOM 1671 C CA . ASN A 1 7 ? 7.331 7.240 -5.612 1.00 1.32 7 ASN A CA 4
ATOM 1672 C C . ASN A 1 7 ? 8.275 6.391 -4.766 1.00 3.52 7 ASN A C 4
ATOM 1673 O O . ASN A 1 7 ? 7.845 5.473 -4.069 1.00 13.10 7 ASN A O 4
ATOM 1684 N N . ALA A 1 8 ? 9.565 6.706 -4.832 1.00 52.12 8 ALA A N 4
ATOM 1685 C CA . ALA A 1 8 ? 10.570 5.975 -4.071 1.00 32.32 8 ALA A CA 4
ATOM 1686 C C . ALA A 1 8 ? 10.739 6.566 -2.675 1.00 71.32 8 ALA A C 4
ATOM 1687 O O . ALA A 1 8 ? 11.124 5.867 -1.737 1.00 51.22 8 ALA A O 4
ATOM 1694 N N . TYR A 1 9 ? 10.450 7.856 -2.545 1.00 74.52 9 TYR A N 4
ATOM 1695 C CA . TYR A 1 9 ? 10.573 8.541 -1.264 1.00 52.23 9 TYR A CA 4
ATOM 1696 C C . TYR A 1 9 ? 9.600 7.963 -0.241 1.00 61.11 9 TYR A C 4
ATOM 1697 O O . TYR A 1 9 ? 9.899 7.906 0.951 1.00 34.03 9 TYR A O 4
ATOM 1715 N N . GLU A 1 10 ? 8.435 7.535 -0.718 1.00 23.33 10 GLU A N 4
ATOM 1716 C CA . GLU A 1 10 ? 7.418 6.961 0.155 1.00 20.22 10 GLU A CA 4
ATOM 1717 C C . GLU A 1 10 ? 7.866 5.606 0.696 1.00 64.02 10 GLU A C 4
ATOM 1718 O O . GLU A 1 10 ? 7.837 5.366 1.903 1.00 30.12 10 GLU A O 4
ATOM 1730 N N . CYS A 1 11 ? 8.281 4.723 -0.207 1.00 13.22 11 CYS A N 4
ATOM 1731 C CA . CYS A 1 11 ? 8.734 3.392 0.177 1.00 64.10 11 CYS A CA 4
ATOM 1732 C C . CYS A 1 11 ? 10.064 3.464 0.923 1.00 14.41 11 CYS A C 4
ATOM 1733 O O . CYS A 1 11 ? 10.374 2.602 1.745 1.00 71.54 11 CYS A O 4
ATOM 1740 N N . ASP A 1 12 ? 10.844 4.499 0.631 1.00 14.34 12 ASP A N 4
ATOM 1741 C CA . ASP A 1 12 ? 12.139 4.686 1.275 1.00 12.01 12 ASP A CA 4
ATOM 1742 C C . ASP A 1 12 ? 11.969 5.221 2.694 1.00 75.53 12 ASP A C 4
ATOM 1743 O O . ASP A 1 12 ? 12.450 4.621 3.655 1.00 2.32 12 ASP A O 4
ATOM 1752 N N . ARG A 1 13 ? 11.281 6.352 2.816 1.00 64.51 13 ARG A N 4
ATOM 1753 C CA . ARG A 1 13 ? 11.050 6.968 4.117 1.00 72.04 13 ARG A CA 4
ATOM 1754 C C . ARG A 1 13 ? 10.316 6.009 5.050 1.00 43.11 13 ARG A C 4
ATOM 1755 O O . ARG A 1 13 ? 10.377 6.147 6.272 1.00 3.21 13 ARG A O 4
ATOM 1776 N N . HIS A 1 14 ? 9.623 5.037 4.465 1.00 13.25 14 HIS A N 4
ATOM 1777 C CA . HIS A 1 14 ? 8.877 4.055 5.245 1.00 43.04 14 HIS A CA 4
ATOM 1778 C C . HIS A 1 14 ? 9.797 3.321 6.216 1.00 72.22 14 HIS A C 4
ATOM 1779 O O . HIS A 1 14 ? 9.449 3.111 7.378 1.00 1.34 14 HIS A O 4
ATOM 1793 N N . CYS A 1 15 ? 10.971 2.931 5.731 1.00 2.33 15 CYS A N 4
ATOM 1794 C CA . CYS A 1 15 ? 11.941 2.219 6.555 1.00 13.31 15 CYS A CA 4
ATOM 1795 C C . CYS A 1 15 ? 12.886 3.196 7.250 1.00 74.34 15 CYS A C 4
ATOM 1796 O O . CYS A 1 15 ? 13.354 2.941 8.359 1.00 32.33 15 CYS A O 4
ATOM 1803 N N . VAL A 1 16 ? 13.162 4.315 6.588 1.00 15.43 16 VAL A N 4
ATOM 1804 C CA . VAL A 1 16 ? 14.049 5.331 7.142 1.00 40.23 16 VAL A CA 4
ATOM 1805 C C . VAL A 1 16 ? 13.626 5.720 8.554 1.00 50.33 16 VAL A C 4
ATOM 1806 O O . VAL A 1 16 ? 14.457 6.099 9.379 1.00 14.34 16 VAL A O 4
ATOM 1819 N N . SER A 1 17 ? 12.328 5.623 8.825 1.00 43.43 17 SER A N 4
ATOM 1820 C CA . SER A 1 17 ? 11.794 5.968 10.137 1.00 55.53 17 SER A CA 4
ATOM 1821 C C . SER A 1 17 ? 12.059 4.852 11.142 1.00 3.33 17 SER A C 4
ATOM 1822 O O . SER A 1 17 ? 12.374 5.109 12.305 1.00 54.24 17 SER A O 4
ATOM 1830 N N . LYS A 1 18 ? 11.930 3.611 10.686 1.00 25.14 18 LYS A N 4
ATOM 1831 C CA . LYS A 1 18 ? 12.157 2.453 11.543 1.00 2.34 18 LYS A CA 4
ATOM 1832 C C . LYS A 1 18 ? 13.618 2.374 11.975 1.00 20.31 18 LYS A C 4
ATOM 1833 O O . LYS A 1 18 ? 13.920 2.022 13.115 1.00 63.04 18 LYS A O 4
ATOM 1852 N N . GLY A 1 19 ? 14.521 2.704 11.057 1.00 50.43 19 GLY A N 4
ATOM 1853 C CA . GLY A 1 19 ? 15.939 2.665 11.363 1.00 60.13 19 GLY A CA 4
ATOM 1854 C C . GLY A 1 19 ? 16.782 2.300 10.157 1.00 23.32 19 GLY A C 4
ATOM 1855 O O . GLY A 1 19 ? 17.850 2.873 9.941 1.00 40.40 19 GLY A O 4
ATOM 1859 N N . TYR A 1 20 ? 16.304 1.342 9.371 1.00 72.10 20 TYR A N 4
ATOM 1860 C CA . TYR A 1 20 ? 17.023 0.898 8.183 1.00 22.30 20 TYR A CA 4
ATOM 1861 C C . TYR A 1 20 ? 17.386 2.081 7.292 1.00 42.44 20 TYR A C 4
ATOM 1862 O O . TYR A 1 20 ? 16.927 3.203 7.510 1.00 41.21 20 TYR A O 4
ATOM 1880 N N . THR A 1 21 ? 18.214 1.823 6.284 1.00 2.10 21 THR A N 4
ATOM 1881 C CA . THR A 1 21 ? 18.640 2.865 5.359 1.00 45.23 21 THR A CA 4
ATOM 1882 C C . THR A 1 21 ? 17.467 3.383 4.535 1.00 71.31 21 THR A C 4
ATOM 1883 O O . THR A 1 21 ? 17.464 4.531 4.094 1.00 51.22 21 THR A O 4
ATOM 1894 N N . GLY A 1 22 ? 16.470 2.527 4.331 1.00 14.13 22 GLY A N 4
ATOM 1895 C CA . GLY A 1 22 ? 15.303 2.917 3.561 1.00 43.11 22 GLY A CA 4
ATOM 1896 C C . GLY A 1 22 ? 14.769 1.786 2.705 1.00 41.02 22 GLY A C 4
ATOM 1897 O O . GLY A 1 22 ? 15.531 0.947 2.226 1.00 42.54 22 GLY A O 4
ATOM 1901 N N . GLY A 1 23 ? 13.454 1.761 2.513 1.00 55.21 23 GLY A N 4
ATOM 1902 C CA . GLY A 1 23 ? 12.840 0.719 1.710 1.00 25.05 23 GLY A CA 4
ATOM 1903 C C . GLY A 1 23 ? 12.823 1.059 0.233 1.00 4.04 23 GLY A C 4
ATOM 1904 O O . GLY A 1 23 ? 12.200 2.037 -0.178 1.00 20.40 23 GLY A O 4
ATOM 1908 N N . ASN A 1 24 ? 13.512 0.251 -0.566 1.00 75.34 24 ASN A N 4
ATOM 1909 C CA . ASN A 1 24 ? 13.575 0.473 -2.006 1.00 72.44 24 ASN A CA 4
ATOM 1910 C C . ASN A 1 24 ? 12.984 -0.711 -2.766 1.00 34.33 24 ASN A C 4
ATOM 1911 O O . ASN A 1 24 ? 12.914 -1.825 -2.245 1.00 2.01 24 ASN A O 4
ATOM 1922 N N . CYS A 1 25 ? 12.559 -0.463 -4.000 1.00 41.02 25 CYS A N 4
ATOM 1923 C CA . CYS A 1 25 ? 11.974 -1.507 -4.833 1.00 11.04 25 CYS A CA 4
ATOM 1924 C C . CYS A 1 25 ? 12.989 -2.028 -5.845 1.00 64.15 25 CYS A C 4
ATOM 1925 O O . CYS A 1 25 ? 13.864 -1.290 -6.299 1.00 24.15 25 CYS A O 4
ATOM 1932 N N . ARG A 1 26 ? 12.866 -3.304 -6.196 1.00 72.10 26 ARG A N 4
ATOM 1933 C CA . ARG A 1 26 ? 13.773 -3.924 -7.154 1.00 73.51 26 ARG A CA 4
ATOM 1934 C C . ARG A 1 26 ? 13.065 -5.025 -7.939 1.00 32.33 26 ARG A C 4
ATOM 1935 O O . ARG A 1 26 ? 11.896 -5.322 -7.695 1.00 51.33 26 ARG A O 4
ATOM 1956 N N . GLY A 1 27 ? 13.782 -5.628 -8.882 1.00 43.44 27 GLY A N 4
ATOM 1957 C CA . GLY A 1 27 ? 13.206 -6.688 -9.689 1.00 4.04 27 GLY A CA 4
ATOM 1958 C C . GLY A 1 27 ? 13.463 -8.064 -9.106 1.00 52.30 27 GLY A C 4
ATOM 1959 O O . GLY A 1 27 ? 13.728 -9.017 -9.838 1.00 71.25 27 GLY A O 4
ATOM 1963 N N . LYS A 1 28 ? 13.386 -8.168 -7.784 1.00 32.23 28 LYS A N 4
ATOM 1964 C CA . LYS A 1 28 ? 13.612 -9.437 -7.102 1.00 12.15 28 LYS A CA 4
ATOM 1965 C C . LYS A 1 28 ? 12.752 -10.541 -7.708 1.00 30.32 28 LYS A C 4
ATOM 1966 O O . LYS A 1 28 ? 13.146 -11.708 -7.726 1.00 41.22 28 LYS A O 4
ATOM 1985 N N . ILE A 1 29 ? 11.578 -10.166 -8.204 1.00 12.15 29 ILE A N 4
ATOM 1986 C CA . ILE A 1 29 ? 10.665 -11.125 -8.813 1.00 15.23 29 ILE A CA 4
ATOM 1987 C C . ILE A 1 29 ? 9.760 -10.448 -9.837 1.00 60.21 29 ILE A C 4
ATOM 1988 O O . ILE A 1 29 ? 9.499 -10.997 -10.908 1.00 1.30 29 ILE A O 4
ATOM 2004 N N . ARG A 1 30 ? 9.286 -9.253 -9.502 1.00 10.23 30 ARG A N 4
ATOM 2005 C CA . ARG A 1 30 ? 8.411 -8.500 -10.393 1.00 20.43 30 ARG A CA 4
ATOM 2006 C C . ARG A 1 30 ? 8.115 -7.116 -9.823 1.00 33.45 30 ARG A C 4
ATOM 2007 O O . ARG A 1 30 ? 6.956 -6.750 -9.629 1.00 31.33 30 ARG A O 4
ATOM 2028 N N . GLN A 1 31 ? 9.170 -6.353 -9.556 1.00 71.42 31 GLN A N 4
ATOM 2029 C CA . GLN A 1 31 ? 9.022 -5.011 -9.007 1.00 41.21 31 GLN A CA 4
ATOM 2030 C C . GLN A 1 31 ? 8.365 -5.054 -7.631 1.00 63.54 31 GLN A C 4
ATOM 2031 O O . GLN A 1 31 ? 7.162 -4.827 -7.498 1.00 4.43 31 GLN A O 4
ATOM 2045 N N . THR A 1 32 ? 9.163 -5.349 -6.609 1.00 72.33 32 THR A N 4
ATOM 2046 C CA . THR A 1 32 ? 8.659 -5.425 -5.244 1.00 1.42 32 THR A CA 4
ATOM 2047 C C . THR A 1 32 ? 9.488 -4.557 -4.303 1.00 55.35 32 THR A C 4
ATOM 2048 O O . THR A 1 32 ? 10.684 -4.359 -4.517 1.00 51.43 32 THR A O 4
ATOM 2059 N N . CYS A 1 33 ? 8.845 -4.041 -3.261 1.00 75.21 33 CYS A N 4
ATOM 2060 C CA . CYS A 1 33 ? 9.522 -3.194 -2.287 1.00 33.12 33 CYS A CA 4
ATOM 2061 C C . CYS A 1 33 ? 10.207 -4.038 -1.216 1.00 12.25 33 CYS A C 4
ATOM 2062 O O . CYS A 1 33 ? 9.758 -5.139 -0.895 1.00 55.25 33 CYS A O 4
ATOM 2069 N N 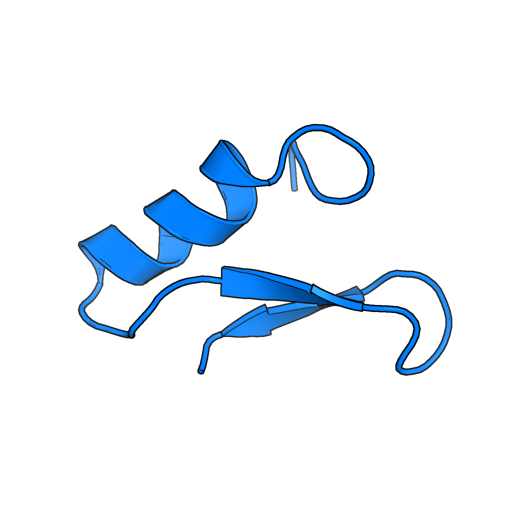. HIS A 1 34 ? 11.297 -3.513 -0.664 1.00 71.34 34 HIS A N 4
ATOM 2070 C CA . HIS A 1 34 ? 12.044 -4.217 0.372 1.00 70.32 34 HIS A CA 4
ATOM 2071 C C . HIS A 1 34 ? 12.915 -3.249 1.166 1.00 11.15 34 HIS A C 4
ATOM 2072 O O . HIS A 1 34 ? 13.321 -2.203 0.659 1.00 31.00 34 HIS A O 4
ATOM 2086 N N . CYS A 1 35 ? 13.198 -3.604 2.415 1.00 14.35 35 CYS A N 4
ATOM 2087 C CA . CYS A 1 35 ? 14.019 -2.766 3.281 1.00 31.44 35 CYS A CA 4
ATOM 2088 C C . CYS A 1 35 ? 15.424 -3.345 3.425 1.00 75.42 35 CYS A C 4
ATOM 2089 O O . CYS A 1 35 ? 15.592 -4.520 3.752 1.00 33.41 35 CYS A O 4
ATOM 2096 N N . TYR A 1 36 ? 16.428 -2.513 3.178 1.00 44.42 36 TYR A N 4
ATOM 2097 C CA . TYR A 1 36 ? 17.818 -2.941 3.277 1.00 25.51 36 TYR A CA 4
ATOM 2098 C C . TYR A 1 36 ? 18.763 -1.745 3.221 1.00 41.23 36 TYR A C 4
ATOM 2099 O O . TYR A 1 36 ? 19.881 -1.800 3.730 1.00 1.23 36 TYR A O 4
ATOM 2117 N N . GLY A 1 1 ? 0.191 -1.716 -1.835 1.00 2.04 1 GLY A N 5
ATOM 2118 C CA . GLY A 1 1 ? 1.313 -0.872 -2.200 1.00 43.53 1 GLY A CA 5
ATOM 2119 C C . GLY A 1 1 ? 0.885 0.356 -2.979 1.00 42.33 1 GLY A C 5
ATOM 2120 O O . GLY A 1 1 ? 0.006 0.281 -3.837 1.00 74.44 1 GLY A O 5
ATOM 2124 N N . PHE A 1 2 ? 1.507 1.492 -2.680 1.00 20.15 2 PHE A N 5
ATOM 2125 C CA . PHE A 1 2 ? 1.183 2.742 -3.356 1.00 44.42 2 PHE A CA 5
ATOM 2126 C C . PHE A 1 2 ? 2.438 3.583 -3.575 1.00 20.11 2 PHE A C 5
ATOM 2127 O O . PHE A 1 2 ? 2.569 4.677 -3.027 1.00 70.23 2 PHE A O 5
ATOM 2144 N N . GLY A 1 3 ? 3.359 3.062 -4.380 1.00 4.21 3 GLY A N 5
ATOM 2145 C CA . GLY A 1 3 ? 4.592 3.777 -4.657 1.00 31.43 3 GLY A CA 5
ATOM 2146 C C . GLY A 1 3 ? 5.769 2.844 -4.864 1.00 33.23 3 GLY A C 5
ATOM 2147 O O . GLY A 1 3 ? 5.886 1.821 -4.188 1.00 70.25 3 GLY A O 5
ATOM 2151 N N . CYS A 1 4 ? 6.642 3.195 -5.801 1.00 45.31 4 CYS A N 5
ATOM 2152 C CA . CYS A 1 4 ? 7.815 2.382 -6.098 1.00 23.34 4 CYS A CA 5
ATOM 2153 C C . CYS A 1 4 ? 8.635 3.000 -7.227 1.00 32.12 4 CYS A C 5
ATOM 2154 O O . CYS A 1 4 ? 9.803 3.352 -7.059 1.00 74.10 4 CYS A O 5
ATOM 2161 N N . PRO A 1 5 ? 8.009 3.136 -8.406 1.00 25.14 5 PRO A N 5
ATOM 2162 C CA . PRO A 1 5 ? 8.661 3.712 -9.585 1.00 41.44 5 PRO A CA 5
ATOM 2163 C C . PRO A 1 5 ? 8.913 5.209 -9.435 1.00 61.23 5 PRO A C 5
ATOM 2164 O O . PRO A 1 5 ? 10.000 5.698 -9.741 1.00 44.22 5 PRO A O 5
ATOM 2175 N N . TRP A 1 6 ? 7.903 5.929 -8.963 1.00 14.41 6 TRP A N 5
ATOM 2176 C CA . TRP A 1 6 ? 8.016 7.371 -8.772 1.00 13.00 6 TRP A CA 5
ATOM 2177 C C . TRP A 1 6 ? 7.765 7.749 -7.316 1.00 73.33 6 TRP A C 5
ATOM 2178 O O . TRP A 1 6 ? 8.363 8.690 -6.798 1.00 41.41 6 TRP A O 5
ATOM 2199 N N . ASN A 1 7 ? 6.876 7.008 -6.662 1.00 23.22 7 ASN A N 5
ATOM 2200 C CA . ASN A 1 7 ? 6.546 7.266 -5.265 1.00 5.21 7 ASN A CA 5
ATOM 2201 C C . ASN A 1 7 ? 7.435 6.446 -4.335 1.00 62.53 7 ASN A C 5
ATOM 2202 O O . ASN A 1 7 ? 7.072 6.176 -3.191 1.00 1.02 7 ASN A O 5
ATOM 2213 N N . ALA A 1 8 ? 8.602 6.052 -4.836 1.00 34.21 8 ALA A N 5
ATOM 2214 C CA . ALA A 1 8 ? 9.544 5.264 -4.050 1.00 55.40 8 ALA A CA 5
ATOM 2215 C C . ALA A 1 8 ? 9.800 5.910 -2.693 1.00 2.14 8 ALA A C 5
ATOM 2216 O O . ALA A 1 8 ? 10.038 5.220 -1.701 1.00 70.11 8 ALA A O 5
ATOM 2223 N N . TYR A 1 9 ? 9.751 7.237 -2.655 1.00 64.13 9 TYR A N 5
ATOM 2224 C CA . TYR A 1 9 ? 9.982 7.976 -1.420 1.00 31.24 9 TYR A CA 5
ATOM 2225 C C . TYR A 1 9 ? 9.066 7.476 -0.307 1.00 34.21 9 TYR A C 5
ATOM 2226 O O . TYR A 1 9 ? 9.404 7.556 0.873 1.00 3.53 9 TYR A O 5
ATOM 2244 N N . GLU A 1 10 ? 7.904 6.959 -0.694 1.00 34.44 10 GLU A N 5
ATOM 2245 C CA . GLU A 1 10 ? 6.938 6.445 0.271 1.00 50.31 10 GLU A CA 5
ATOM 2246 C C . GLU A 1 10 ? 7.459 5.177 0.940 1.00 30.40 10 GLU A C 5
ATOM 2247 O O . GLU A 1 10 ? 7.468 5.067 2.166 1.00 21.35 10 GLU A O 5
ATOM 2259 N N . CYS A 1 11 ? 7.892 4.220 0.125 1.00 12.24 11 CYS A N 5
ATOM 2260 C CA . CYS A 1 11 ? 8.414 2.958 0.636 1.00 14.30 11 CYS A CA 5
ATOM 2261 C C . CYS A 1 11 ? 9.753 3.167 1.336 1.00 4.20 11 CYS A C 5
ATOM 2262 O O . CYS A 1 11 ? 10.141 2.385 2.204 1.00 34.31 11 CYS A O 5
ATOM 2269 N N . ASP A 1 12 ? 10.456 4.227 0.952 1.00 12.45 12 ASP A N 5
ATOM 2270 C CA . ASP A 1 12 ? 11.752 4.541 1.544 1.00 74.34 12 ASP A CA 5
ATOM 2271 C C . ASP A 1 12 ? 11.590 5.033 2.979 1.00 74.45 12 ASP A C 5
ATOM 2272 O O . ASP A 1 12 ? 12.141 4.449 3.911 1.00 23.53 12 ASP A O 5
ATOM 2281 N N . ARG A 1 13 ? 10.831 6.110 3.147 1.00 14.50 13 ARG A N 5
ATOM 2282 C CA . ARG A 1 13 ? 10.598 6.682 4.468 1.00 41.32 13 ARG A CA 5
ATOM 2283 C C . ARG A 1 13 ? 9.971 5.653 5.403 1.00 31.32 13 ARG A C 5
ATOM 2284 O O . ARG A 1 13 ? 10.075 5.764 6.625 1.00 32.03 13 ARG A O 5
ATOM 2305 N N . HIS A 1 14 ? 9.319 4.651 4.821 1.00 41.11 14 HIS A N 5
ATOM 2306 C CA . HIS A 1 14 ? 8.675 3.601 5.602 1.00 11.43 14 HIS A CA 5
ATOM 2307 C C . HIS A 1 14 ? 9.682 2.906 6.513 1.00 64.02 14 HIS A C 5
ATOM 2308 O O . HIS A 1 14 ? 9.397 2.634 7.679 1.00 14.24 14 HIS A O 5
ATOM 2322 N N . CYS A 1 15 ? 10.862 2.620 5.972 1.00 20.42 15 CYS A N 5
ATOM 2323 C CA . CYS A 1 15 ? 11.912 1.955 6.734 1.00 31.24 15 CYS A CA 5
ATOM 2324 C C . CYS A 1 15 ? 12.812 2.975 7.426 1.00 54.33 15 CYS A C 5
ATOM 2325 O O . CYS A 1 15 ? 13.314 2.733 8.523 1.00 1.42 15 CYS A O 5
ATOM 2332 N N . VAL A 1 16 ? 13.010 4.118 6.775 1.00 21.54 16 VAL A N 5
ATOM 2333 C CA . VAL A 1 16 ? 13.848 5.176 7.327 1.00 35.21 16 VAL A CA 5
ATOM 2334 C C . VAL A 1 16 ? 13.430 5.520 8.753 1.00 63.14 16 VAL A C 5
ATOM 2335 O O . VAL A 1 16 ? 14.254 5.931 9.569 1.00 3.23 16 VAL A O 5
ATOM 2348 N N . SER A 1 17 ? 12.145 5.348 9.045 1.00 41.21 17 SER A N 5
ATOM 2349 C CA . SER A 1 17 ? 11.617 5.644 10.372 1.00 71.44 17 SER A CA 5
ATOM 2350 C C . SER A 1 17 ? 11.990 4.545 11.362 1.00 23.11 17 SER A C 5
ATOM 2351 O O . SER A 1 17 ? 12.292 4.816 12.524 1.00 11.45 17 SER A O 5
ATOM 2359 N N . LYS A 1 18 ? 11.968 3.302 10.893 1.00 31.12 18 LYS A N 5
ATOM 2360 C CA . LYS A 1 18 ? 12.305 2.160 11.735 1.00 73.01 18 LYS A CA 5
ATOM 2361 C C . LYS A 1 18 ? 13.781 2.182 12.116 1.00 4.14 18 LYS A C 5
ATOM 2362 O O . LYS A 1 18 ? 14.148 1.836 13.239 1.00 52.22 18 LYS A O 5
ATOM 2381 N N . GLY A 1 19 ? 14.625 2.593 11.175 1.00 65.13 19 GLY A N 5
ATOM 2382 C CA . GLY A 1 19 ? 16.052 2.654 11.433 1.00 63.34 19 GLY A CA 5
ATOM 2383 C C . GLY A 1 19 ? 16.878 2.318 10.207 1.00 50.14 19 GLY A C 5
ATOM 2384 O O . GLY A 1 19 ? 17.921 2.927 9.966 1.00 30.33 19 GLY A O 5
ATOM 2388 N N . TYR A 1 20 ? 16.412 1.346 9.430 1.00 44.32 20 TYR A N 5
ATOM 2389 C CA . TYR A 1 20 ? 17.117 0.928 8.224 1.00 23.30 20 TYR A CA 5
ATOM 2390 C C . TYR A 1 20 ? 17.408 2.122 7.320 1.00 11.14 20 TYR A C 5
ATOM 2391 O O . TYR A 1 20 ? 16.926 3.230 7.560 1.00 23.12 20 TYR A O 5
ATOM 2409 N N . THR A 1 21 ? 18.200 1.889 6.278 1.00 33.33 21 THR A N 5
ATOM 2410 C CA . THR A 1 21 ? 18.556 2.943 5.338 1.00 42.52 21 THR A CA 5
ATOM 2411 C C . THR A 1 21 ? 17.334 3.429 4.567 1.00 70.22 21 THR A C 5
ATOM 2412 O O . THR A 1 21 ? 17.256 4.593 4.177 1.00 13.02 21 THR A O 5
ATOM 2423 N N . GLY A 1 22 ? 16.380 2.528 4.350 1.00 23.22 22 GLY A N 5
ATOM 2424 C CA . GLY A 1 22 ? 15.174 2.884 3.627 1.00 52.13 22 GLY A CA 5
ATOM 2425 C C . GLY A 1 22 ? 14.657 1.748 2.767 1.00 53.14 22 GLY A C 5
ATOM 2426 O O . GLY A 1 22 ? 15.435 0.949 2.247 1.00 10.25 22 GLY A O 5
ATOM 2430 N N . GLY A 1 23 ? 13.338 1.674 2.617 1.00 55.35 23 GLY A N 5
ATOM 2431 C CA . GLY A 1 23 ? 12.740 0.623 1.814 1.00 12.03 23 GLY A CA 5
ATOM 2432 C C . GLY A 1 23 ? 12.622 1.006 0.352 1.00 35.43 23 GLY A C 5
ATOM 2433 O O . GLY A 1 23 ? 11.915 1.952 0.007 1.00 64.32 23 GLY A O 5
ATOM 2437 N N . ASN A 1 24 ? 13.316 0.269 -0.509 1.00 24.04 24 ASN A N 5
ATOM 2438 C CA . ASN A 1 24 ? 13.288 0.538 -1.942 1.00 33.23 24 ASN A CA 5
ATOM 2439 C C . ASN A 1 24 ? 12.756 -0.668 -2.711 1.00 3.21 24 ASN A C 5
ATOM 2440 O O . ASN A 1 24 ? 12.736 -1.786 -2.197 1.00 33.55 24 ASN A O 5
ATOM 2451 N N . CYS A 1 25 ? 12.327 -0.432 -3.946 1.00 65.44 25 CYS A N 5
ATOM 2452 C CA . CYS A 1 25 ? 11.796 -1.498 -4.788 1.00 11.41 25 CYS A CA 5
ATOM 2453 C C . CYS A 1 25 ? 12.839 -1.963 -5.800 1.00 52.21 25 CYS A C 5
ATOM 2454 O O . CYS A 1 25 ? 13.680 -1.181 -6.244 1.00 22.13 25 CYS A O 5
ATOM 2461 N N . ARG A 1 26 ? 12.776 -3.240 -6.161 1.00 24.31 26 ARG A N 5
ATOM 2462 C CA . ARG A 1 26 ? 13.715 -3.810 -7.120 1.00 23.23 26 ARG A CA 5
ATOM 2463 C C . ARG A 1 26 ? 13.057 -4.925 -7.928 1.00 44.53 26 ARG A C 5
ATOM 2464 O O . ARG A 1 26 ? 11.905 -5.283 -7.688 1.00 42.51 26 ARG A O 5
ATOM 2485 N N . GLY A 1 27 ? 13.799 -5.469 -8.889 1.00 14.13 27 GLY A N 5
ATOM 2486 C CA . GLY A 1 27 ? 13.271 -6.536 -9.718 1.00 54.04 27 GLY A CA 5
ATOM 2487 C C . GLY A 1 27 ? 13.603 -7.911 -9.175 1.00 35.43 27 GLY A C 5
ATOM 2488 O O . GLY A 1 27 ? 13.878 -8.839 -9.936 1.00 50.23 27 GLY A O 5
ATOM 2492 N N . LYS A 1 28 ? 13.578 -8.045 -7.853 1.00 24.00 28 LYS A N 5
ATOM 2493 C CA . LYS A 1 28 ? 13.879 -9.317 -7.206 1.00 43.24 28 LYS A CA 5
ATOM 2494 C C . LYS A 1 28 ? 13.044 -10.443 -7.806 1.00 71.22 28 LYS A C 5
ATOM 2495 O O . LYS A 1 28 ? 13.484 -11.592 -7.863 1.00 50.14 28 LYS A O 5
ATOM 2514 N N . ILE A 1 29 ? 11.839 -10.107 -8.253 1.00 13.51 29 ILE A N 5
ATOM 2515 C CA . ILE A 1 29 ? 10.944 -11.090 -8.851 1.00 10.23 29 ILE A CA 5
ATOM 2516 C C . ILE A 1 29 ? 9.977 -10.430 -9.828 1.00 71.41 29 ILE A C 5
ATOM 2517 O O . ILE A 1 29 ? 9.700 -10.967 -10.901 1.00 23.41 29 ILE A O 5
ATOM 2533 N N . ARG A 1 30 ? 9.467 -9.263 -9.451 1.00 2.44 30 ARG A N 5
ATOM 2534 C CA . ARG A 1 30 ? 8.531 -8.529 -10.294 1.00 43.00 30 ARG A CA 5
ATOM 2535 C C . ARG A 1 30 ? 8.182 -7.180 -9.673 1.00 13.14 30 ARG A C 5
ATOM 2536 O O . ARG A 1 30 ? 7.014 -6.888 -9.417 1.00 32.33 30 ARG A O 5
ATOM 2557 N N . GLN A 1 31 ? 9.202 -6.363 -9.433 1.00 11.45 31 GLN A N 5
ATOM 2558 C CA . GLN A 1 31 ? 9.002 -5.045 -8.840 1.00 31.51 31 GLN A CA 5
ATOM 2559 C C . GLN A 1 31 ? 8.401 -5.163 -7.443 1.00 55.53 31 GLN A C 5
ATOM 2560 O O . GLN A 1 31 ? 7.198 -4.973 -7.255 1.00 4.42 31 GLN A O 5
ATOM 2574 N N . THR A 1 32 ? 9.244 -5.477 -6.465 1.00 64.03 32 THR A N 5
ATOM 2575 C CA . THR A 1 32 ? 8.796 -5.621 -5.086 1.00 23.10 32 THR A CA 5
ATOM 2576 C C . THR A 1 32 ? 9.608 -4.734 -4.149 1.00 21.53 32 THR A C 5
ATOM 2577 O O . THR A 1 32 ? 10.790 -4.482 -4.385 1.00 21.13 32 THR A O 5
ATOM 2588 N N . CYS A 1 33 ? 8.967 -4.264 -3.084 1.00 23.22 33 CYS A N 5
ATOM 2589 C CA . CYS A 1 33 ? 9.630 -3.405 -2.110 1.00 33.33 33 CYS A CA 5
ATOM 2590 C C . CYS A 1 33 ? 10.445 -4.233 -1.120 1.00 42.05 33 CYS A C 5
ATOM 2591 O O . CYS A 1 33 ? 10.130 -5.394 -0.858 1.00 21.14 33 CYS A O 5
ATOM 2598 N N . HIS A 1 34 ? 11.495 -3.627 -0.575 1.00 21.23 34 HIS A N 5
ATOM 2599 C CA . HIS A 1 34 ? 12.356 -4.307 0.386 1.00 31.35 34 HIS A CA 5
ATOM 2600 C C . HIS A 1 34 ? 13.152 -3.300 1.211 1.00 72.01 34 HIS A C 5
ATOM 2601 O O . HIS A 1 34 ? 13.522 -2.234 0.719 1.00 41.31 34 HIS A O 5
ATOM 2615 N N . CYS A 1 35 ? 13.411 -3.645 2.468 1.00 51.32 35 CYS A N 5
ATOM 2616 C CA . CYS A 1 35 ? 14.161 -2.771 3.362 1.00 64.14 35 CYS A CA 5
ATOM 2617 C C . CYS A 1 35 ? 15.624 -3.198 3.438 1.00 24.42 35 CYS A C 5
ATOM 2618 O O . CYS A 1 35 ? 15.929 -4.360 3.708 1.00 63.40 35 CYS A O 5
ATOM 2625 N N . TYR A 1 36 ? 16.525 -2.251 3.199 1.00 34.43 36 TYR A N 5
ATOM 2626 C CA . TYR A 1 36 ? 17.955 -2.529 3.239 1.00 63.41 36 TYR A CA 5
ATOM 2627 C C . TYR A 1 36 ? 18.575 -2.013 4.534 1.00 60.30 36 TYR A C 5
ATOM 2628 O O . TYR A 1 36 ? 19.531 -2.591 5.049 1.00 13.23 36 TYR A O 5
ATOM 2646 N N . GLY A 1 1 ? -1.040 -1.153 -5.061 1.00 4.42 1 GLY A N 6
ATOM 2647 C CA . GLY A 1 1 ? 0.158 -0.337 -5.143 1.00 54.51 1 GLY A CA 6
ATOM 2648 C C . GLY A 1 1 ? 0.245 0.680 -4.022 1.00 35.00 1 GLY A C 6
ATOM 2649 O O . GLY A 1 1 ? -0.673 0.799 -3.210 1.00 12.41 1 GLY A O 6
ATOM 2653 N N . PHE A 1 2 ? 1.351 1.414 -3.975 1.00 64.13 2 PHE A N 6
ATOM 2654 C CA . PHE A 1 2 ? 1.556 2.424 -2.943 1.00 62.34 2 PHE A CA 6
ATOM 2655 C C . PHE A 1 2 ? 2.894 3.132 -3.134 1.00 1.33 2 PHE A C 6
ATOM 2656 O O . PHE A 1 2 ? 3.551 3.513 -2.166 1.00 14.15 2 PHE A O 6
ATOM 2673 N N . GLY A 1 3 ? 3.292 3.305 -4.391 1.00 22.14 3 GLY A N 6
ATOM 2674 C CA . GLY A 1 3 ? 4.550 3.966 -4.686 1.00 53.33 3 GLY A CA 6
ATOM 2675 C C . GLY A 1 3 ? 5.688 2.985 -4.885 1.00 40.31 3 GLY A C 6
ATOM 2676 O O . GLY A 1 3 ? 5.770 1.969 -4.194 1.00 51.32 3 GLY A O 6
ATOM 2680 N N . CYS A 1 4 ? 6.569 3.288 -5.833 1.00 74.42 4 CYS A N 6
ATOM 2681 C CA . CYS A 1 4 ? 7.707 2.424 -6.124 1.00 10.35 4 CYS A CA 6
ATOM 2682 C C . CYS A 1 4 ? 8.544 2.993 -7.266 1.00 12.33 4 CYS A C 6
ATOM 2683 O O . CYS A 1 4 ? 9.725 3.302 -7.109 1.00 2.42 4 CYS A O 6
ATOM 2690 N N . PRO A 1 5 ? 7.918 3.136 -8.444 1.00 21.25 5 PRO A N 6
ATOM 2691 C CA . PRO A 1 5 ? 8.585 3.669 -9.635 1.00 23.10 5 PRO A CA 6
ATOM 2692 C C . PRO A 1 5 ? 8.896 5.156 -9.509 1.00 14.52 5 PRO A C 6
ATOM 2693 O O . PRO A 1 5 ? 9.999 5.599 -9.828 1.00 22.11 5 PRO A O 6
ATOM 2704 N N . TRP A 1 6 ? 7.917 5.922 -9.042 1.00 15.52 6 TRP A N 6
ATOM 2705 C CA . TRP A 1 6 ? 8.086 7.361 -8.873 1.00 42.33 6 TRP A CA 6
ATOM 2706 C C . TRP A 1 6 ? 7.855 7.770 -7.423 1.00 4.43 6 TRP A C 6
ATOM 2707 O O . TRP A 1 6 ? 8.493 8.695 -6.920 1.00 55.15 6 TRP A O 6
ATOM 2728 N N . ASN A 1 7 ? 6.940 7.075 -6.755 1.00 5.43 7 ASN A N 6
ATOM 2729 C CA . ASN A 1 7 ? 6.626 7.368 -5.361 1.00 31.41 7 ASN A CA 6
ATOM 2730 C C . ASN A 1 7 ? 7.484 6.526 -4.422 1.00 24.05 7 ASN A C 6
ATOM 2731 O O . ASN A 1 7 ? 7.117 6.292 -3.271 1.00 33.13 7 ASN A O 6
ATOM 2742 N N . ALA A 1 8 ? 8.630 6.075 -4.921 1.00 23.40 8 ALA A N 6
ATOM 2743 C CA . ALA A 1 8 ? 9.542 5.262 -4.126 1.00 64.42 8 ALA A CA 6
ATOM 2744 C C . ALA A 1 8 ? 9.836 5.920 -2.783 1.00 10.35 8 ALA A C 6
ATOM 2745 O O . ALA A 1 8 ? 10.050 5.239 -1.780 1.00 21.33 8 ALA A O 6
ATOM 2752 N N . TYR A 1 9 ? 9.845 7.248 -2.770 1.00 1.53 9 TYR A N 6
ATOM 2753 C CA . TYR A 1 9 ? 10.116 7.999 -1.549 1.00 53.13 9 TYR A CA 6
ATOM 2754 C C . TYR A 1 9 ? 9.183 7.563 -0.423 1.00 50.24 9 TYR A C 6
ATOM 2755 O O . TYR A 1 9 ? 9.530 7.654 0.754 1.00 74.33 9 TYR A O 6
ATOM 2773 N N . GLU A 1 10 ? 7.998 7.089 -0.796 1.00 11.55 10 GLU A N 6
ATOM 2774 C CA . GLU A 1 10 ? 7.015 6.639 0.183 1.00 54.43 10 GLU A CA 6
ATOM 2775 C C . GLU A 1 10 ? 7.490 5.373 0.889 1.00 3.44 10 GLU A C 6
ATOM 2776 O O . GLU A 1 10 ? 7.543 5.317 2.118 1.00 11.14 10 GLU A O 6
ATOM 2788 N N . CYS A 1 11 ? 7.835 4.359 0.104 1.00 63.41 11 CYS A N 6
ATOM 2789 C CA . CYS A 1 11 ? 8.306 3.092 0.652 1.00 13.21 11 CYS A CA 6
ATOM 2790 C C . CYS A 1 11 ? 9.621 3.280 1.403 1.00 62.55 11 CYS A C 6
ATOM 2791 O O . CYS A 1 11 ? 9.950 2.506 2.302 1.00 63.11 11 CYS A O 6
ATOM 2798 N N . ASP A 1 12 ? 10.368 4.311 1.026 1.00 5.34 12 ASP A N 6
ATOM 2799 C CA . ASP A 1 12 ? 11.647 4.602 1.664 1.00 24.10 12 ASP A CA 6
ATOM 2800 C C . ASP A 1 12 ? 11.441 5.117 3.085 1.00 45.41 12 ASP A C 6
ATOM 2801 O O . ASP A 1 12 ? 11.900 4.506 4.050 1.00 4.21 12 ASP A O 6
ATOM 2810 N N . ARG A 1 13 ? 10.750 6.246 3.205 1.00 32.21 13 ARG A N 6
ATOM 2811 C CA . ARG A 1 13 ? 10.485 6.845 4.508 1.00 63.23 13 ARG A CA 6
ATOM 2812 C C . ARG A 1 13 ? 9.861 5.827 5.458 1.00 63.43 13 ARG A C 6
ATOM 2813 O O . ARG A 1 13 ? 10.040 5.905 6.674 1.00 45.05 13 ARG A O 6
ATOM 2834 N N . HIS A 1 14 ? 9.128 4.872 4.895 1.00 74.33 14 HIS A N 6
ATOM 2835 C CA . HIS A 1 14 ? 8.477 3.838 5.692 1.00 71.34 14 HIS A CA 6
ATOM 2836 C C . HIS A 1 14 ? 9.501 3.061 6.514 1.00 14.12 14 HIS A C 6
ATOM 2837 O O . HIS A 1 14 ? 9.267 2.751 7.683 1.00 60.12 14 HIS A O 6
ATOM 2851 N N . CYS A 1 15 ? 10.635 2.749 5.897 1.00 50.15 15 CYS A N 6
ATOM 2852 C CA . CYS A 1 15 ? 11.694 2.008 6.570 1.00 22.31 15 CYS A CA 6
ATOM 2853 C C . CYS A 1 15 ? 12.674 2.958 7.252 1.00 45.02 15 CYS A C 6
ATOM 2854 O O . CYS A 1 15 ? 13.294 2.612 8.257 1.00 24.34 15 CYS A O 6
ATOM 2861 N N . VAL A 1 16 ? 12.809 4.158 6.697 1.00 42.51 16 VAL A N 6
ATOM 2862 C CA . VAL A 1 16 ? 13.712 5.160 7.251 1.00 24.12 16 VAL A CA 6
ATOM 2863 C C . VAL A 1 16 ? 13.376 5.457 8.708 1.00 14.50 16 VAL A C 6
ATOM 2864 O O . VAL A 1 16 ? 14.228 5.908 9.474 1.00 70.45 16 VAL A O 6
ATOM 2877 N N . SER A 1 17 ? 12.127 5.202 9.085 1.00 53.41 17 SER A N 6
ATOM 2878 C CA . SER A 1 17 ? 11.675 5.446 10.450 1.00 43.11 17 SER A CA 6
ATOM 2879 C C . SER A 1 17 ? 12.018 4.266 11.354 1.00 2.12 17 SER A C 6
ATOM 2880 O O . SER A 1 17 ? 12.382 4.444 12.517 1.00 15.51 17 SER A O 6
ATOM 2888 N N . LYS A 1 18 ? 11.900 3.059 10.812 1.00 41.15 18 LYS A N 6
ATOM 2889 C CA . LYS A 1 18 ? 12.198 1.848 11.566 1.00 20.34 18 LYS A CA 6
ATOM 2890 C C . LYS A 1 18 ? 13.639 1.859 12.068 1.00 54.54 18 LYS A C 6
ATOM 2891 O O . LYS A 1 18 ? 13.911 1.502 13.213 1.00 74.32 18 LYS A O 6
ATOM 2910 N N . GLY A 1 19 ? 14.559 2.275 11.202 1.00 75.32 19 GLY A N 6
ATOM 2911 C CA . GLY A 1 19 ? 15.960 2.327 11.576 1.00 33.52 19 GLY A CA 6
ATOM 2912 C C . GLY A 1 19 ? 16.883 2.051 10.406 1.00 31.51 19 GLY A C 6
ATOM 2913 O O . GLY A 1 19 ? 18.047 2.453 10.416 1.00 35.01 19 GLY A O 6
ATOM 2917 N N . TYR A 1 20 ? 16.365 1.361 9.396 1.00 51.22 20 TYR A N 6
ATOM 2918 C CA . TYR A 1 20 ? 17.152 1.028 8.215 1.00 61.14 20 TYR A CA 6
ATOM 2919 C C . TYR A 1 20 ? 17.420 2.270 7.370 1.00 74.00 20 TYR A C 6
ATOM 2920 O O . TYR A 1 20 ? 16.997 3.374 7.715 1.00 2.14 20 TYR A O 6
ATOM 2938 N N . THR A 1 21 ? 18.125 2.081 6.259 1.00 53.43 21 THR A N 6
ATOM 2939 C CA . THR A 1 21 ? 18.450 3.185 5.364 1.00 60.44 21 THR A CA 6
ATOM 2940 C C . THR A 1 21 ? 17.228 3.622 4.564 1.00 43.32 21 THR A C 6
ATOM 2941 O O . THR A 1 21 ? 17.146 4.764 4.112 1.00 21.24 21 THR A O 6
ATOM 2952 N N . GLY A 1 22 ? 16.279 2.707 4.392 1.00 25.34 22 GLY A N 6
ATOM 2953 C CA . GLY A 1 22 ? 15.074 3.018 3.647 1.00 11.31 22 GLY A CA 6
ATOM 2954 C C . GLY A 1 22 ? 14.607 1.859 2.789 1.00 14.05 22 GLY A C 6
ATOM 2955 O O . GLY A 1 22 ? 15.420 1.111 2.249 1.00 75.44 22 GLY A O 6
ATOM 2959 N N . GLY A 1 23 ? 13.291 1.709 2.666 1.00 62.42 23 GLY A N 6
ATOM 2960 C CA . GLY A 1 23 ? 12.740 0.629 1.868 1.00 32.12 23 GLY A CA 6
ATOM 2961 C C . GLY A 1 23 ? 12.584 1.007 0.409 1.00 54.52 23 GLY A C 6
ATOM 2962 O O . GLY A 1 23 ? 11.882 1.963 0.080 1.00 3.34 23 GLY A O 6
ATOM 2966 N N . ASN A 1 24 ? 13.240 0.257 -0.469 1.00 65.53 24 ASN A N 6
ATOM 2967 C CA . ASN A 1 24 ? 13.173 0.520 -1.902 1.00 51.11 24 ASN A CA 6
ATOM 2968 C C . ASN A 1 24 ? 12.607 -0.683 -2.651 1.00 24.15 24 ASN A C 6
ATOM 2969 O O . ASN A 1 24 ? 12.561 -1.793 -2.119 1.00 65.14 24 ASN A O 6
ATOM 2980 N N . CYS A 1 25 ? 12.178 -0.455 -3.887 1.00 62.33 25 CYS A N 6
ATOM 2981 C CA . CYS A 1 25 ? 11.616 -1.519 -4.710 1.00 73.22 25 CYS A CA 6
ATOM 2982 C C . CYS A 1 25 ? 12.641 -2.025 -5.721 1.00 10.20 25 CYS A C 6
ATOM 2983 O O . CYS A 1 25 ? 13.505 -1.273 -6.173 1.00 71.31 25 CYS A O 6
ATOM 2990 N N . ARG A 1 26 ? 12.538 -3.303 -6.071 1.00 2.22 26 ARG A N 6
ATOM 2991 C CA . ARG A 1 26 ? 13.456 -3.909 -7.027 1.00 64.40 26 ARG A CA 6
ATOM 2992 C C . ARG A 1 26 ? 12.761 -5.006 -7.828 1.00 72.12 26 ARG A C 6
ATOM 2993 O O . ARG A 1 26 ? 11.599 -5.327 -7.582 1.00 21.12 26 ARG A O 6
ATOM 3014 N N . GLY A 1 27 ? 13.481 -5.577 -8.789 1.00 73.14 27 GLY A N 6
ATOM 3015 C CA . GLY A 1 27 ? 12.916 -6.631 -9.612 1.00 43.45 27 GLY A CA 6
ATOM 3016 C C . GLY A 1 27 ? 13.211 -8.014 -9.066 1.00 55.42 27 GLY A C 6
ATOM 3017 O O . GLY A 1 27 ? 13.442 -8.954 -9.827 1.00 14.13 27 GLY A O 6
ATOM 3021 N N . LYS A 1 28 ? 13.204 -8.139 -7.743 1.00 60.25 28 LYS A N 6
ATOM 3022 C CA . LYS A 1 28 ? 13.473 -9.417 -7.094 1.00 55.04 28 LYS A CA 6
ATOM 3023 C C . LYS A 1 28 ? 12.588 -10.517 -7.672 1.00 62.33 28 LYS A C 6
ATOM 3024 O O . LYS A 1 28 ? 12.983 -11.682 -7.721 1.00 24.50 28 LYS A O 6
ATOM 3043 N N . ILE A 1 29 ? 11.392 -10.140 -8.110 1.00 12.30 29 ILE A N 6
ATOM 3044 C CA . ILE A 1 29 ? 10.454 -11.094 -8.687 1.00 34.52 29 ILE A CA 6
ATOM 3045 C C . ILE A 1 29 ? 9.502 -10.410 -9.662 1.00 11.43 29 ILE A C 6
ATOM 3046 O O . ILE A 1 29 ? 9.194 -10.947 -10.726 1.00 4.02 29 ILE A O 6
ATOM 3062 N N . ARG A 1 30 ? 9.040 -9.220 -9.292 1.00 1.42 30 ARG A N 6
ATOM 3063 C CA . ARG A 1 30 ? 8.124 -8.460 -10.134 1.00 33.31 30 ARG A CA 6
ATOM 3064 C C . ARG A 1 30 ? 7.825 -7.096 -9.520 1.00 12.24 30 ARG A C 6
ATOM 3065 O O . ARG A 1 30 ? 6.668 -6.756 -9.274 1.00 31.04 30 ARG A O 6
ATOM 3086 N N . GLN A 1 31 ? 8.876 -6.320 -9.275 1.00 13.14 31 GLN A N 6
ATOM 3087 C CA . GLN A 1 31 ? 8.725 -4.994 -8.688 1.00 1.51 31 GLN A CA 6
ATOM 3088 C C . GLN A 1 31 ? 8.137 -5.083 -7.284 1.00 32.03 31 GLN A C 6
ATOM 3089 O O . GLN A 1 31 ? 6.953 -4.815 -7.076 1.00 52.11 31 GLN A O 6
ATOM 3103 N N . THR A 1 32 ? 8.971 -5.462 -6.321 1.00 23.33 32 THR A N 6
ATOM 3104 C CA . THR A 1 32 ? 8.534 -5.589 -4.936 1.00 51.33 32 THR A CA 6
ATOM 3105 C C . THR A 1 32 ? 9.365 -4.704 -4.014 1.00 61.30 32 THR A C 6
ATOM 3106 O O . THR A 1 32 ? 10.551 -4.478 -4.257 1.00 20.23 32 THR A O 6
ATOM 3117 N N . CYS A 1 33 ? 8.736 -4.207 -2.954 1.00 45.55 33 CYS A N 6
ATOM 3118 C CA . CYS A 1 33 ? 9.418 -3.347 -1.995 1.00 11.54 33 CYS A CA 6
ATOM 3119 C C . CYS A 1 33 ? 10.210 -4.176 -0.988 1.00 2.31 33 CYS A C 6
ATOM 3120 O O . CYS A 1 33 ? 9.846 -5.311 -0.679 1.00 0.24 33 CYS A O 6
ATOM 3127 N N . HIS A 1 34 ? 11.296 -3.601 -0.480 1.00 14.32 34 HIS A N 6
ATOM 3128 C CA . HIS A 1 34 ? 12.139 -4.286 0.493 1.00 45.22 34 HIS A CA 6
ATOM 3129 C C . HIS A 1 34 ? 12.994 -3.288 1.269 1.00 61.22 34 HIS A C 6
ATOM 3130 O O . HIS A 1 34 ? 13.309 -2.206 0.772 1.00 25.50 34 HIS A O 6
ATOM 3144 N N . CYS A 1 35 ? 13.365 -3.658 2.490 1.00 63.42 35 CYS A N 6
ATOM 3145 C CA . CYS A 1 35 ? 14.182 -2.797 3.336 1.00 41.54 35 CYS A CA 6
ATOM 3146 C C . CYS A 1 35 ? 15.640 -3.246 3.323 1.00 23.12 35 CYS A C 6
ATOM 3147 O O . CYS A 1 35 ? 15.939 -4.426 3.511 1.00 52.23 35 CYS A O 6
ATOM 3154 N N . TYR A 1 36 ? 16.544 -2.298 3.101 1.00 32.14 36 TYR A N 6
ATOM 3155 C CA . TYR A 1 36 ? 17.971 -2.596 3.062 1.00 35.12 36 TYR A CA 6
ATOM 3156 C C . TYR A 1 36 ? 18.795 -1.313 3.051 1.00 1.54 36 TYR A C 6
ATOM 3157 O O . TYR A 1 36 ? 19.864 -1.245 3.655 1.00 22.15 36 TYR A O 6
ATOM 3175 N N . GLY A 1 1 ? 0.927 -1.139 -3.200 1.00 72.31 1 GLY A N 7
ATOM 3176 C CA . GLY A 1 1 ? 1.210 -0.667 -4.543 1.00 14.33 1 GLY A CA 7
ATOM 3177 C C . GLY A 1 1 ? 0.811 0.782 -4.743 1.00 41.03 1 GLY A C 7
ATOM 3178 O O . GLY A 1 1 ? 0.029 1.100 -5.640 1.00 4.13 1 GLY A O 7
ATOM 3182 N N . PHE A 1 2 ? 1.348 1.663 -3.906 1.00 2.11 2 PHE A N 7
ATOM 3183 C CA . PHE A 1 2 ? 1.042 3.086 -3.994 1.00 0.23 2 PHE A CA 7
ATOM 3184 C C . PHE A 1 2 ? 2.279 3.885 -4.393 1.00 42.10 2 PHE A C 7
ATOM 3185 O O . PHE A 1 2 ? 2.174 4.982 -4.940 1.00 75.10 2 PHE A O 7
ATOM 3202 N N . GLY A 1 3 ? 3.453 3.326 -4.114 1.00 70.12 3 GLY A N 7
ATOM 3203 C CA . GLY A 1 3 ? 4.694 3.999 -4.450 1.00 51.30 3 GLY A CA 7
ATOM 3204 C C . GLY A 1 3 ? 5.835 3.029 -4.682 1.00 45.50 3 GLY A C 7
ATOM 3205 O O . GLY A 1 3 ? 5.941 2.009 -4.001 1.00 4.11 3 GLY A O 7
ATOM 3209 N N . CYS A 1 4 ? 6.692 3.346 -5.647 1.00 51.24 4 CYS A N 7
ATOM 3210 C CA . CYS A 1 4 ? 7.831 2.495 -5.970 1.00 35.21 4 CYS A CA 7
ATOM 3211 C C . CYS A 1 4 ? 8.641 3.084 -7.121 1.00 24.23 4 CYS A C 7
ATOM 3212 O O . CYS A 1 4 ? 9.823 3.402 -6.982 1.00 33.33 4 CYS A O 7
ATOM 3219 N N . PRO A 1 5 ? 7.993 3.233 -8.285 1.00 41.43 5 PRO A N 7
ATOM 3220 C CA . PRO A 1 5 ? 8.634 3.785 -9.483 1.00 11.53 5 PRO A CA 7
ATOM 3221 C C . PRO A 1 5 ? 8.933 5.274 -9.346 1.00 4.43 5 PRO A C 7
ATOM 3222 O O . PRO A 1 5 ? 10.027 5.730 -9.680 1.00 11.21 5 PRO A O 7
ATOM 3233 N N . TRP A 1 6 ? 7.956 6.026 -8.852 1.00 43.43 6 TRP A N 7
ATOM 3234 C CA . TRP A 1 6 ? 8.116 7.465 -8.671 1.00 25.31 6 TRP A CA 7
ATOM 3235 C C . TRP A 1 6 ? 7.902 7.857 -7.213 1.00 61.32 6 TRP A C 7
ATOM 3236 O O . TRP A 1 6 ? 8.539 8.781 -6.709 1.00 62.35 6 TRP A O 7
ATOM 3257 N N . ASN A 1 7 ? 7.001 7.148 -6.541 1.00 22.15 7 ASN A N 7
ATOM 3258 C CA . ASN A 1 7 ? 6.703 7.423 -5.140 1.00 1.04 7 ASN A CA 7
ATOM 3259 C C . ASN A 1 7 ? 7.578 6.576 -4.221 1.00 23.02 7 ASN A C 7
ATOM 3260 O O . ASN A 1 7 ? 7.211 6.299 -3.079 1.00 44.12 7 ASN A O 7
ATOM 3271 N N . ALA A 1 8 ? 8.737 6.168 -4.727 1.00 43.13 8 ALA A N 7
ATOM 3272 C CA . ALA A 1 8 ? 9.666 5.355 -3.952 1.00 0.22 8 ALA A CA 7
ATOM 3273 C C . ALA A 1 8 ? 9.925 5.974 -2.582 1.00 64.43 8 ALA A C 7
ATOM 3274 O O . ALA A 1 8 ? 10.168 5.264 -1.606 1.00 21.02 8 ALA A O 7
ATOM 3281 N N . TYR A 1 9 ? 9.873 7.299 -2.518 1.00 3.33 9 TYR A N 7
ATOM 3282 C CA . TYR A 1 9 ? 10.106 8.013 -1.268 1.00 11.42 9 TYR A CA 7
ATOM 3283 C C . TYR A 1 9 ? 9.200 7.483 -0.161 1.00 23.24 9 TYR A C 7
ATOM 3284 O O . TYR A 1 9 ? 9.548 7.535 1.018 1.00 24.14 9 TYR A O 7
ATOM 3302 N N . GLU A 1 10 ? 8.037 6.972 -0.551 1.00 34.13 10 GLU A N 7
ATOM 3303 C CA . GLU A 1 10 ? 7.080 6.432 0.408 1.00 24.34 10 GLU A CA 7
ATOM 3304 C C . GLU A 1 10 ? 7.621 5.161 1.058 1.00 15.14 10 GLU A C 7
ATOM 3305 O O . GLU A 1 10 ? 7.693 5.059 2.283 1.00 4.55 10 GLU A O 7
ATOM 3317 N N . CYS A 1 11 ? 7.998 4.194 0.229 1.00 33.22 11 CYS A N 7
ATOM 3318 C CA . CYS A 1 11 ? 8.530 2.929 0.721 1.00 63.11 11 CYS A CA 7
ATOM 3319 C C . CYS A 1 11 ? 9.885 3.134 1.393 1.00 33.44 11 CYS A C 7
ATOM 3320 O O . CYS A 1 11 ? 10.286 2.351 2.255 1.00 1.31 11 CYS A O 7
ATOM 3327 N N . ASP A 1 12 ? 10.584 4.190 0.993 1.00 14.25 12 ASP A N 7
ATOM 3328 C CA . ASP A 1 12 ? 11.892 4.499 1.558 1.00 43.42 12 ASP A CA 7
ATOM 3329 C C . ASP A 1 12 ? 11.760 5.010 2.989 1.00 10.41 12 ASP A C 7
ATOM 3330 O O . ASP A 1 12 ? 12.294 4.413 3.924 1.00 44.34 12 ASP A O 7
ATOM 3339 N N . ARG A 1 13 ? 11.046 6.119 3.152 1.00 35.05 13 ARG A N 7
ATOM 3340 C CA . ARG A 1 13 ? 10.845 6.712 4.469 1.00 21.44 13 ARG A CA 7
ATOM 3341 C C . ARG A 1 13 ? 10.167 5.722 5.413 1.00 4.52 13 ARG A C 7
ATOM 3342 O O . ARG A 1 13 ? 10.284 5.834 6.634 1.00 35.11 13 ARG A O 7
ATOM 3363 N N . HIS A 1 14 ? 9.459 4.755 4.839 1.00 10.13 14 HIS A N 7
ATOM 3364 C CA . HIS A 1 14 ? 8.762 3.746 5.629 1.00 4.03 14 HIS A CA 7
ATOM 3365 C C . HIS A 1 14 ? 9.734 3.005 6.543 1.00 1.30 14 HIS A C 7
ATOM 3366 O O . HIS A 1 14 ? 9.435 2.752 7.710 1.00 35.12 14 HIS A O 7
ATOM 3380 N N . CYS A 1 15 ? 10.899 2.660 6.004 1.00 33.14 15 CYS A N 7
ATOM 3381 C CA . CYS A 1 15 ? 11.914 1.947 6.770 1.00 44.22 15 CYS A CA 7
ATOM 3382 C C . CYS A 1 15 ? 12.862 2.925 7.459 1.00 61.14 15 CYS A C 7
ATOM 3383 O O . CYS A 1 15 ? 13.355 2.660 8.555 1.00 3.32 15 CYS A O 7
ATOM 3390 N N . VAL A 1 16 ? 13.112 4.056 6.807 1.00 3.32 16 VAL A N 7
ATOM 3391 C CA . VAL A 1 16 ? 13.999 5.075 7.357 1.00 64.34 16 VAL A CA 7
ATOM 3392 C C . VAL A 1 16 ? 13.602 5.438 8.783 1.00 51.32 16 VAL A C 7
ATOM 3393 O O . VAL A 1 16 ? 14.446 5.811 9.598 1.00 60.43 16 VAL A O 7
ATOM 3406 N N . SER A 1 17 ? 12.311 5.327 9.078 1.00 54.41 17 SER A N 7
ATOM 3407 C CA . SER A 1 17 ? 11.800 5.648 10.406 1.00 73.34 17 SER A CA 7
ATOM 3408 C C . SER A 1 17 ? 12.129 4.536 11.397 1.00 33.11 17 SER A C 7
ATOM 3409 O O . SER A 1 17 ? 12.478 4.797 12.548 1.00 11.45 17 SER A O 7
ATOM 3417 N N . LYS A 1 18 ? 12.015 3.293 10.942 1.00 74.13 18 LYS A N 7
ATOM 3418 C CA . LYS A 1 18 ? 12.300 2.139 11.786 1.00 64.11 18 LYS A CA 7
ATOM 3419 C C . LYS A 1 18 ? 13.780 2.086 12.153 1.00 40.23 18 LYS A C 7
ATOM 3420 O O . LYS A 1 18 ? 14.139 1.726 13.273 1.00 44.41 18 LYS A O 7
ATOM 3439 N N . GLY A 1 19 ? 14.635 2.449 11.201 1.00 54.03 19 GLY A N 7
ATOM 3440 C CA . GLY A 1 19 ? 16.065 2.437 11.444 1.00 2.12 19 GLY A CA 7
ATOM 3441 C C . GLY A 1 19 ? 16.861 2.076 10.206 1.00 41.54 19 GLY A C 7
ATOM 3442 O O . GLY A 1 19 ? 17.910 2.665 9.940 1.00 32.51 19 GLY A O 7
ATOM 3446 N N . TYR A 1 20 ? 16.364 1.107 9.447 1.00 72.54 20 TYR A N 7
ATOM 3447 C CA . TYR A 1 20 ? 17.038 0.665 8.231 1.00 11.33 20 TYR A CA 7
ATOM 3448 C C . TYR A 1 20 ? 17.348 1.849 7.320 1.00 60.21 20 TYR A C 7
ATOM 3449 O O . TYR A 1 20 ? 16.801 2.939 7.489 1.00 10.12 20 TYR A O 7
ATOM 3467 N N . THR A 1 21 ? 18.230 1.626 6.351 1.00 65.12 21 THR A N 7
ATOM 3468 C CA . THR A 1 21 ? 18.615 2.672 5.412 1.00 42.11 21 THR A CA 7
ATOM 3469 C C . THR A 1 21 ? 17.405 3.196 4.647 1.00 44.31 21 THR A C 7
ATOM 3470 O O . THR A 1 21 ? 17.360 4.364 4.263 1.00 50.14 21 THR A O 7
ATOM 3481 N N . GLY A 1 22 ? 16.425 2.325 4.429 1.00 22.42 22 GLY A N 7
ATOM 3482 C CA . GLY A 1 22 ? 15.227 2.719 3.711 1.00 4.21 22 GLY A CA 7
ATOM 3483 C C . GLY A 1 22 ? 14.677 1.604 2.845 1.00 70.24 22 GLY A C 7
ATOM 3484 O O . GLY A 1 22 ? 15.428 0.766 2.348 1.00 62.21 22 GLY A O 7
ATOM 3488 N N . GLY A 1 23 ? 13.360 1.592 2.664 1.00 73.12 23 GLY A N 7
ATOM 3489 C CA . GLY A 1 23 ? 12.732 0.565 1.853 1.00 55.42 23 GLY A CA 7
ATOM 3490 C C . GLY A 1 23 ? 12.657 0.949 0.388 1.00 34.32 23 GLY A C 7
ATOM 3491 O O . GLY A 1 23 ? 12.020 1.939 0.031 1.00 72.33 23 GLY A O 7
ATOM 3495 N N . ASN A 1 24 ? 13.310 0.163 -0.462 1.00 5.34 24 ASN A N 7
ATOM 3496 C CA . ASN A 1 24 ? 13.317 0.427 -1.896 1.00 10.31 24 ASN A CA 7
ATOM 3497 C C . ASN A 1 24 ? 12.757 -0.762 -2.670 1.00 53.24 24 ASN A C 7
ATOM 3498 O O . ASN A 1 24 ? 12.784 -1.896 -2.193 1.00 33.42 24 ASN A O 7
ATOM 3509 N N . CYS A 1 25 ? 12.250 -0.494 -3.869 1.00 74.12 25 CYS A N 7
ATOM 3510 C CA . CYS A 1 25 ? 11.683 -1.540 -4.711 1.00 73.52 25 CYS A CA 7
ATOM 3511 C C . CYS A 1 25 ? 12.694 -2.007 -5.754 1.00 24.41 25 CYS A C 7
ATOM 3512 O O . CYS A 1 25 ? 13.543 -1.235 -6.199 1.00 64.13 25 CYS A O 7
ATOM 3519 N N . ARG A 1 26 ? 12.597 -3.276 -6.138 1.00 51.23 26 ARG A N 7
ATOM 3520 C CA . ARG A 1 26 ? 13.504 -3.846 -7.127 1.00 75.24 26 ARG A CA 7
ATOM 3521 C C . ARG A 1 26 ? 12.812 -4.945 -7.929 1.00 20.33 26 ARG A C 7
ATOM 3522 O O . ARG A 1 26 ? 11.662 -5.291 -7.663 1.00 54.03 26 ARG A O 7
ATOM 3543 N N . GLY A 1 27 ? 13.523 -5.491 -8.912 1.00 14.45 27 GLY A N 7
ATOM 3544 C CA . GLY A 1 27 ? 12.961 -6.544 -9.737 1.00 10.12 27 GLY A CA 7
ATOM 3545 C C . GLY A 1 27 ? 13.290 -7.928 -9.214 1.00 11.04 27 GLY A C 7
ATOM 3546 O O . GLY A 1 27 ? 13.531 -8.853 -9.990 1.00 4.40 27 GLY A O 7
ATOM 3550 N N . LYS A 1 28 ? 13.301 -8.072 -7.893 1.00 24.22 28 LYS A N 7
ATOM 3551 C CA . LYS A 1 28 ? 13.604 -9.353 -7.265 1.00 73.01 28 LYS A CA 7
ATOM 3552 C C . LYS A 1 28 ? 12.735 -10.463 -7.848 1.00 63.23 28 LYS A C 7
ATOM 3553 O O . LYS A 1 28 ? 13.155 -11.619 -7.921 1.00 50.51 28 LYS A O 7
ATOM 3572 N N . ILE A 1 29 ? 11.525 -10.105 -8.263 1.00 51.03 29 ILE A N 7
ATOM 3573 C CA . ILE A 1 29 ? 10.600 -11.071 -8.842 1.00 54.13 29 ILE A CA 7
ATOM 3574 C C . ILE A 1 29 ? 9.619 -10.392 -9.793 1.00 3.34 29 ILE A C 7
ATOM 3575 O O . ILE A 1 29 ? 9.308 -10.919 -10.861 1.00 0.13 29 ILE A O 7
ATOM 3591 N N . ARG A 1 30 ? 9.137 -9.218 -9.397 1.00 44.12 30 ARG A N 7
ATOM 3592 C CA . ARG A 1 30 ? 8.193 -8.466 -10.214 1.00 13.40 30 ARG A CA 7
ATOM 3593 C C . ARG A 1 30 ? 7.874 -7.118 -9.574 1.00 51.51 30 ARG A C 7
ATOM 3594 O O . ARG A 1 30 ? 6.714 -6.808 -9.302 1.00 62.15 30 ARG A O 7
ATOM 3615 N N . GLN A 1 31 ? 8.911 -6.321 -9.336 1.00 62.31 31 GLN A N 7
ATOM 3616 C CA . GLN A 1 31 ? 8.741 -5.007 -8.727 1.00 60.40 31 GLN A CA 7
ATOM 3617 C C . GLN A 1 31 ? 8.181 -5.131 -7.314 1.00 11.11 31 GLN A C 7
ATOM 3618 O O . GLN A 1 31 ? 6.992 -4.906 -7.083 1.00 44.51 31 GLN A O 7
ATOM 3632 N N . THR A 1 32 ? 9.045 -5.491 -6.369 1.00 53.05 32 THR A N 7
ATOM 3633 C CA . THR A 1 32 ? 8.636 -5.646 -4.979 1.00 63.11 32 THR A CA 7
ATOM 3634 C C . THR A 1 32 ? 9.478 -4.771 -4.058 1.00 2.32 32 THR A C 7
ATOM 3635 O O . THR A 1 32 ? 10.654 -4.522 -4.325 1.00 1.41 32 THR A O 7
ATOM 3646 N N . CYS A 1 33 ? 8.870 -4.306 -2.972 1.00 34.44 33 CYS A N 7
ATOM 3647 C CA . CYS A 1 33 ? 9.563 -3.458 -2.010 1.00 30.55 33 CYS A CA 7
ATOM 3648 C C . CYS A 1 33 ? 10.431 -4.295 -1.074 1.00 1.22 33 CYS A C 7
ATOM 3649 O O . CYS A 1 33 ? 10.148 -5.468 -0.830 1.00 30.24 33 CYS A O 7
ATOM 3656 N N . HIS A 1 34 ? 11.490 -3.683 -0.553 1.00 14.44 34 HIS A N 7
ATOM 3657 C CA . HIS A 1 34 ? 12.399 -4.370 0.357 1.00 2.13 34 HIS A CA 7
ATOM 3658 C C . HIS A 1 34 ? 13.207 -3.368 1.178 1.00 74.44 34 HIS A C 7
ATOM 3659 O O . HIS A 1 34 ? 13.616 -2.323 0.672 1.00 15.54 34 HIS A O 7
ATOM 3673 N N . CYS A 1 35 ? 13.432 -3.695 2.446 1.00 41.02 35 CYS A N 7
ATOM 3674 C CA . CYS A 1 35 ? 14.189 -2.824 3.337 1.00 22.51 35 CYS A CA 7
ATOM 3675 C C . CYS A 1 35 ? 15.614 -3.339 3.519 1.00 42.01 35 CYS A C 7
ATOM 3676 O O . CYS A 1 35 ? 15.826 -4.499 3.872 1.00 63.31 35 CYS A O 7
ATOM 3683 N N . TYR A 1 36 ? 16.587 -2.468 3.276 1.00 41.14 36 TYR A N 7
ATOM 3684 C CA . TYR A 1 36 ? 17.992 -2.834 3.410 1.00 0.01 36 TYR A CA 7
ATOM 3685 C C . TYR A 1 36 ? 18.562 -2.329 4.732 1.00 23.41 36 TYR A C 7
ATOM 3686 O O . TYR A 1 36 ? 19.254 -3.060 5.440 1.00 53.30 36 TYR A O 7
ATOM 3704 N N . GLY A 1 1 ? 1.146 -1.656 -5.283 1.00 35.14 1 GLY A N 8
ATOM 3705 C CA . GLY A 1 1 ? 1.115 -1.086 -3.948 1.00 71.13 1 GLY A CA 8
ATOM 3706 C C . GLY A 1 1 ? 0.609 0.343 -3.940 1.00 31.33 1 GLY A C 8
ATOM 3707 O O . GLY A 1 1 ? -0.597 0.582 -3.864 1.00 64.32 1 GLY A O 8
ATOM 3711 N N . PHE A 1 2 ? 1.532 1.296 -4.015 1.00 74.05 2 PHE A N 8
ATOM 3712 C CA . PHE A 1 2 ? 1.173 2.709 -4.013 1.00 53.43 2 PHE A CA 8
ATOM 3713 C C . PHE A 1 2 ? 2.415 3.586 -4.138 1.00 42.31 2 PHE A C 8
ATOM 3714 O O . PHE A 1 2 ? 2.478 4.677 -3.572 1.00 23.41 2 PHE A O 8
ATOM 3731 N N . GLY A 1 3 ? 3.403 3.100 -4.884 1.00 52.41 3 GLY A N 8
ATOM 3732 C CA . GLY A 1 3 ? 4.631 3.851 -5.070 1.00 13.33 3 GLY A CA 8
ATOM 3733 C C . GLY A 1 3 ? 5.836 2.953 -5.263 1.00 62.21 3 GLY A C 8
ATOM 3734 O O . GLY A 1 3 ? 5.946 1.903 -4.628 1.00 40.42 3 GLY A O 8
ATOM 3738 N N . CYS A 1 4 ? 6.743 3.363 -6.143 1.00 51.34 4 CYS A N 8
ATOM 3739 C CA . CYS A 1 4 ? 7.946 2.588 -6.421 1.00 73.32 4 CYS A CA 8
ATOM 3740 C C . CYS A 1 4 ? 8.801 3.272 -7.483 1.00 43.52 4 CYS A C 8
ATOM 3741 O O . CYS A 1 4 ? 9.952 3.640 -7.247 1.00 2.35 4 CYS A O 8
ATOM 3748 N N . PRO A 1 5 ? 8.227 3.448 -8.682 1.00 50.45 5 PRO A N 8
ATOM 3749 C CA . PRO A 1 5 ? 8.918 4.090 -9.805 1.00 1.44 5 PRO A CA 8
ATOM 3750 C C . PRO A 1 5 ? 9.130 5.583 -9.578 1.00 15.45 5 PRO A C 8
ATOM 3751 O O . PRO A 1 5 ? 10.218 6.108 -9.811 1.00 64.00 5 PRO A O 8
ATOM 3762 N N . TRP A 1 6 ? 8.083 6.261 -9.121 1.00 51.42 6 TRP A N 8
ATOM 3763 C CA . TRP A 1 6 ? 8.155 7.695 -8.862 1.00 70.02 6 TRP A CA 8
ATOM 3764 C C . TRP A 1 6 ? 7.829 8.002 -7.405 1.00 23.13 6 TRP A C 8
ATOM 3765 O O . TRP A 1 6 ? 8.382 8.931 -6.818 1.00 41.43 6 TRP A O 8
ATOM 3786 N N . ASN A 1 7 ? 6.929 7.215 -6.826 1.00 34.45 7 ASN A N 8
ATOM 3787 C CA . ASN A 1 7 ? 6.530 7.403 -5.436 1.00 15.55 7 ASN A CA 8
ATOM 3788 C C . ASN A 1 7 ? 7.393 6.560 -4.502 1.00 74.23 7 ASN A C 8
ATOM 3789 O O . ASN A 1 7 ? 6.986 6.237 -3.387 1.00 34.51 7 ASN A O 8
ATOM 3800 N N . ALA A 1 8 ? 8.587 6.207 -4.967 1.00 52.30 8 ALA A N 8
ATOM 3801 C CA . ALA A 1 8 ? 9.509 5.404 -4.174 1.00 34.14 8 ALA A CA 8
ATOM 3802 C C . ALA A 1 8 ? 9.696 5.998 -2.782 1.00 20.44 8 ALA A C 8
ATOM 3803 O O . ALA A 1 8 ? 9.897 5.271 -1.808 1.00 41.11 8 ALA A O 8
ATOM 3810 N N . TYR A 1 9 ? 9.630 7.321 -2.695 1.00 13.45 9 TYR A N 8
ATOM 3811 C CA . TYR A 1 9 ? 9.795 8.013 -1.422 1.00 24.14 9 TYR A CA 8
ATOM 3812 C C . TYR A 1 9 ? 8.836 7.460 -0.372 1.00 55.24 9 TYR A C 8
ATOM 3813 O O . TYR A 1 9 ? 9.119 7.497 0.824 1.00 4.23 9 TYR A O 8
ATOM 3831 N N . GLU A 1 10 ? 7.698 6.947 -0.832 1.00 3.42 10 GLU A N 8
ATOM 3832 C CA . GLU A 1 10 ? 6.696 6.387 0.067 1.00 71.13 10 GLU A CA 8
ATOM 3833 C C . GLU A 1 10 ? 7.193 5.087 0.693 1.00 10.44 10 GLU A C 8
ATOM 3834 O O . GLU A 1 10 ? 7.050 4.871 1.897 1.00 34.41 10 GLU A O 8
ATOM 3846 N N . CYS A 1 11 ? 7.778 4.225 -0.132 1.00 15.24 11 CYS A N 8
ATOM 3847 C CA . CYS A 1 11 ? 8.295 2.946 0.339 1.00 4.42 11 CYS A CA 8
ATOM 3848 C C . CYS A 1 11 ? 9.595 3.139 1.116 1.00 34.53 11 CYS A C 8
ATOM 3849 O O . CYS A 1 11 ? 9.952 2.318 1.961 1.00 32.44 11 CYS A O 8
ATOM 3856 N N . ASP A 1 12 ? 10.296 4.228 0.824 1.00 24.12 12 ASP A N 8
ATOM 3857 C CA . ASP A 1 12 ? 11.555 4.529 1.496 1.00 42.51 12 ASP A CA 8
ATOM 3858 C C . ASP A 1 12 ? 11.310 4.977 2.934 1.00 64.53 12 ASP A C 8
ATOM 3859 O O . ASP A 1 12 ? 11.857 4.401 3.875 1.00 61.13 12 ASP A O 8
ATOM 3868 N N . ARG A 1 13 ? 10.487 6.007 3.096 1.00 75.34 13 ARG A N 8
ATOM 3869 C CA . ARG A 1 13 ? 10.171 6.532 4.418 1.00 4.44 13 ARG A CA 8
ATOM 3870 C C . ARG A 1 13 ? 9.590 5.441 5.313 1.00 43.32 13 ARG A C 8
ATOM 3871 O O . ARG A 1 13 ? 9.663 5.525 6.539 1.00 14.23 13 ARG A O 8
ATOM 3892 N N . HIS A 1 14 ? 9.014 4.418 4.691 1.00 75.14 14 HIS A N 8
ATOM 3893 C CA . HIS A 1 14 ? 8.420 3.310 5.430 1.00 32.22 14 HIS A CA 8
ATOM 3894 C C . HIS A 1 14 ? 9.460 2.625 6.311 1.00 3.34 14 HIS A C 8
ATOM 3895 O O . HIS A 1 14 ? 9.198 2.316 7.474 1.00 11.21 14 HIS A O 8
ATOM 3909 N N . CYS A 1 15 ? 10.642 2.391 5.750 1.00 34.51 15 CYS A N 8
ATOM 3910 C CA . CYS A 1 15 ? 11.722 1.742 6.483 1.00 32.43 15 CYS A CA 8
ATOM 3911 C C . CYS A 1 15 ? 12.597 2.774 7.188 1.00 24.43 15 CYS A C 8
ATOM 3912 O O . CYS A 1 15 ? 13.043 2.560 8.316 1.00 34.30 15 CYS A O 8
ATOM 3919 N N . VAL A 1 16 ? 12.840 3.894 6.516 1.00 42.04 16 VAL A N 8
ATOM 3920 C CA . VAL A 1 16 ? 13.661 4.960 7.077 1.00 0.30 16 VAL A CA 8
ATOM 3921 C C . VAL A 1 16 ? 13.177 5.351 8.469 1.00 42.21 16 VAL A C 8
ATOM 3922 O O . VAL A 1 16 ? 13.964 5.779 9.313 1.00 1.04 16 VAL A O 8
ATOM 3935 N N . SER A 1 17 ? 11.877 5.201 8.702 1.00 62.35 17 SER A N 8
ATOM 3936 C CA . SER A 1 17 ? 11.287 5.541 9.991 1.00 51.23 17 SER A CA 8
ATOM 3937 C C . SER A 1 17 ? 11.678 4.519 11.054 1.00 11.40 17 SER A C 8
ATOM 3938 O O . SER A 1 17 ? 11.896 4.866 12.215 1.00 15.02 17 SER A O 8
ATOM 3946 N N . LYS A 1 18 ? 11.765 3.257 10.649 1.00 43.14 18 LYS A N 8
ATOM 3947 C CA . LYS A 1 18 ? 12.131 2.183 11.564 1.00 61.41 18 LYS A CA 8
ATOM 3948 C C . LYS A 1 18 ? 13.599 2.287 11.966 1.00 33.34 18 LYS A C 8
ATOM 3949 O O . LYS A 1 18 ? 13.961 2.006 13.108 1.00 33.40 18 LYS A O 8
ATOM 3968 N N . GLY A 1 19 ? 14.440 2.694 11.021 1.00 52.14 19 GLY A N 8
ATOM 3969 C CA . GLY A 1 19 ? 15.858 2.829 11.297 1.00 10.42 19 GLY A CA 8
ATOM 3970 C C . GLY A 1 19 ? 16.722 2.276 10.181 1.00 13.31 19 GLY A C 8
ATOM 3971 O O . GLY A 1 19 ? 17.902 2.612 10.075 1.00 14.12 19 GLY A O 8
ATOM 3975 N N . TYR A 1 20 ? 16.135 1.425 9.347 1.00 15.23 20 TYR A N 8
ATOM 3976 C CA . TYR A 1 20 ? 16.860 0.821 8.236 1.00 75.11 20 TYR A CA 8
ATOM 3977 C C . TYR A 1 20 ? 17.263 1.876 7.211 1.00 41.23 20 TYR A C 8
ATOM 3978 O O . TYR A 1 20 ? 17.039 3.071 7.409 1.00 33.22 20 TYR A O 8
ATOM 3996 N N . THR A 1 21 ? 17.860 1.426 6.112 1.00 45.15 21 THR A N 8
ATOM 3997 C CA . THR A 1 21 ? 18.297 2.329 5.054 1.00 14.42 21 THR A CA 8
ATOM 3998 C C . THR A 1 21 ? 17.105 2.934 4.321 1.00 74.52 21 THR A C 8
ATOM 3999 O O . THR A 1 21 ? 17.059 4.138 4.076 1.00 3.43 21 THR A O 8
ATOM 4010 N N . GLY A 1 22 ? 16.139 2.088 3.972 1.00 3.03 22 GLY A N 8
ATOM 4011 C CA . GLY A 1 22 ? 14.959 2.558 3.270 1.00 22.15 22 GLY A CA 8
ATOM 4012 C C . GLY A 1 22 ? 14.335 1.484 2.401 1.00 23.05 22 GLY A C 8
ATOM 4013 O O . GLY A 1 22 ? 15.040 0.663 1.816 1.00 74.31 22 GLY A O 8
ATOM 4017 N N . GLY A 1 23 ? 13.008 1.489 2.318 1.00 22.35 23 GLY A N 8
ATOM 4018 C CA . GLY A 1 23 ? 12.312 0.502 1.514 1.00 32.43 23 GLY A CA 8
ATOM 4019 C C . GLY A 1 23 ? 12.312 0.851 0.039 1.00 30.12 23 GLY A C 8
ATOM 4020 O O . GLY A 1 23 ? 11.526 1.685 -0.408 1.00 32.31 23 GLY A O 8
ATOM 4024 N N . ASN A 1 24 ? 13.198 0.212 -0.718 1.00 50.54 24 ASN A N 8
ATOM 4025 C CA . ASN A 1 24 ? 13.299 0.462 -2.152 1.00 12.23 24 ASN A CA 8
ATOM 4026 C C . ASN A 1 24 ? 12.794 -0.736 -2.949 1.00 73.25 24 ASN A C 8
ATOM 4027 O O . ASN A 1 24 ? 12.810 -1.869 -2.467 1.00 4.11 24 ASN A O 8
ATOM 4038 N N . CYS A 1 25 ? 12.345 -0.479 -4.174 1.00 3.54 25 CYS A N 8
ATOM 4039 C CA . CYS A 1 25 ? 11.835 -1.535 -5.040 1.00 4.53 25 CYS A CA 8
ATOM 4040 C C . CYS A 1 25 ? 12.908 -1.998 -6.022 1.00 14.13 25 CYS A C 8
ATOM 4041 O O . CYS A 1 25 ? 13.749 -1.210 -6.455 1.00 74.34 25 CYS A O 8
ATOM 4048 N N . ARG A 1 26 ? 12.871 -3.280 -6.368 1.00 34.52 26 ARG A N 8
ATOM 4049 C CA . ARG A 1 26 ? 13.839 -3.849 -7.297 1.00 60.24 26 ARG A CA 8
ATOM 4050 C C . ARG A 1 26 ? 13.209 -4.967 -8.123 1.00 33.34 26 ARG A C 8
ATOM 4051 O O . ARG A 1 26 ? 12.050 -5.326 -7.918 1.00 52.34 26 ARG A O 8
ATOM 4072 N N . GLY A 1 27 ? 13.981 -5.514 -9.057 1.00 21.34 27 GLY A N 8
ATOM 4073 C CA . GLY A 1 27 ? 13.481 -6.585 -9.899 1.00 22.11 27 GLY A CA 8
ATOM 4074 C C . GLY A 1 27 ? 13.795 -7.958 -9.339 1.00 25.12 27 GLY A C 8
ATOM 4075 O O . GLY A 1 27 ? 14.080 -8.893 -10.088 1.00 43.30 27 GLY A O 8
ATOM 4079 N N . LYS A 1 28 ? 13.746 -8.082 -8.017 1.00 14.42 28 LYS A N 8
ATOM 4080 C CA . LYS A 1 28 ? 14.027 -9.350 -7.355 1.00 45.02 28 LYS A CA 8
ATOM 4081 C C . LYS A 1 28 ? 13.201 -10.477 -7.965 1.00 73.41 28 LYS A C 8
ATOM 4082 O O . LYS A 1 28 ? 13.638 -11.628 -8.006 1.00 13.11 28 LYS A O 8
ATOM 4101 N N . ILE A 1 29 ? 12.006 -10.139 -8.439 1.00 22.41 29 ILE A N 8
ATOM 4102 C CA . ILE A 1 29 ? 11.121 -11.123 -9.049 1.00 34.31 29 ILE A CA 8
ATOM 4103 C C . ILE A 1 29 ? 10.176 -10.467 -10.050 1.00 12.33 29 ILE A C 8
ATOM 4104 O O . ILE A 1 29 ? 9.918 -11.010 -11.124 1.00 42.21 29 ILE A O 8
ATOM 4120 N N . ARG A 1 30 ? 9.663 -9.294 -9.690 1.00 65.32 30 ARG A N 8
ATOM 4121 C CA . ARG A 1 30 ? 8.748 -8.563 -10.557 1.00 15.31 30 ARG A CA 8
ATOM 4122 C C . ARG A 1 30 ? 8.384 -7.212 -9.947 1.00 33.20 30 ARG A C 8
ATOM 4123 O O . ARG A 1 30 ? 7.209 -6.914 -9.733 1.00 40.12 30 ARG A O 8
ATOM 4144 N N . GLN A 1 31 ? 9.399 -6.401 -9.669 1.00 64.22 31 GLN A N 8
ATOM 4145 C CA . GLN A 1 31 ? 9.186 -5.083 -9.083 1.00 33.42 31 GLN A CA 8
ATOM 4146 C C . GLN A 1 31 ? 8.564 -5.199 -7.695 1.00 72.51 31 GLN A C 8
ATOM 4147 O O . GLN A 1 31 ? 7.365 -4.979 -7.519 1.00 70.23 31 GLN A O 8
ATOM 4161 N N . THR A 1 32 ? 9.387 -5.547 -6.710 1.00 75.43 32 THR A N 8
ATOM 4162 C CA . THR A 1 32 ? 8.917 -5.694 -5.338 1.00 63.54 32 THR A CA 8
ATOM 4163 C C . THR A 1 32 ? 9.703 -4.796 -4.389 1.00 73.45 32 THR A C 8
ATOM 4164 O O . THR A 1 32 ? 10.892 -4.551 -4.592 1.00 63.41 32 THR A O 8
ATOM 4175 N N . CYS A 1 33 ? 9.031 -4.308 -3.352 1.00 74.14 33 CYS A N 8
ATOM 4176 C CA . CYS A 1 33 ? 9.665 -3.437 -2.371 1.00 4.21 33 CYS A CA 8
ATOM 4177 C C . CYS A 1 33 ? 10.477 -4.250 -1.367 1.00 4.44 33 CYS A C 8
ATOM 4178 O O . CYS A 1 33 ? 10.179 -5.416 -1.110 1.00 21.52 33 CYS A O 8
ATOM 4185 N N . HIS A 1 34 ? 11.505 -3.625 -0.801 1.00 43.41 34 HIS A N 8
ATOM 4186 C CA . HIS A 1 34 ? 12.360 -4.289 0.176 1.00 25.00 34 HIS A CA 8
ATOM 4187 C C . HIS A 1 34 ? 13.122 -3.267 1.015 1.00 21.52 34 HIS A C 8
ATOM 4188 O O . HIS A 1 34 ? 13.618 -2.267 0.495 1.00 34.14 34 HIS A O 8
ATOM 4202 N N . CYS A 1 35 ? 13.211 -3.525 2.316 1.00 71.53 35 CYS A N 8
ATOM 4203 C CA . CYS A 1 35 ? 13.911 -2.629 3.228 1.00 55.23 35 CYS A CA 8
ATOM 4204 C C . CYS A 1 35 ? 15.347 -3.093 3.452 1.00 33.20 35 CYS A C 8
ATOM 4205 O O . CYS A 1 35 ? 15.596 -4.269 3.718 1.00 34.24 35 CYS A O 8
ATOM 4212 N N . TYR A 1 36 ? 16.287 -2.162 3.343 1.00 44.23 36 TYR A N 8
ATOM 4213 C CA . TYR A 1 36 ? 17.699 -2.475 3.531 1.00 31.23 36 TYR A CA 8
ATOM 4214 C C . TYR A 1 36 ? 18.238 -1.820 4.799 1.00 11.50 36 TYR A C 8
ATOM 4215 O O . TYR A 1 36 ? 19.370 -2.072 5.207 1.00 62.22 36 TYR A O 8
ATOM 4233 N N . GLY A 1 1 ? 0.251 0.659 0.853 1.00 4.03 1 GLY A N 9
ATOM 4234 C CA . GLY A 1 1 ? 1.273 1.413 0.151 1.00 1.31 1 GLY A CA 9
ATOM 4235 C C . GLY A 1 1 ? 0.752 2.050 -1.122 1.00 73.20 1 GLY A C 9
ATOM 4236 O O . GLY A 1 1 ? -0.435 1.948 -1.435 1.00 2.44 1 GLY A O 9
ATOM 4240 N N . PHE A 1 2 ? 1.640 2.710 -1.858 1.00 73.44 2 PHE A N 9
ATOM 4241 C CA . PHE A 1 2 ? 1.262 3.368 -3.104 1.00 20.24 2 PHE A CA 9
ATOM 4242 C C . PHE A 1 2 ? 2.471 4.032 -3.756 1.00 70.22 2 PHE A C 9
ATOM 4243 O O . PHE A 1 2 ? 2.352 5.084 -4.383 1.00 23.22 2 PHE A O 9
ATOM 4260 N N . GLY A 1 3 ? 3.636 3.408 -3.603 1.00 55.44 3 GLY A N 9
ATOM 4261 C CA . GLY A 1 3 ? 4.850 3.953 -4.182 1.00 71.21 3 GLY A CA 9
ATOM 4262 C C . GLY A 1 3 ? 5.887 2.884 -4.466 1.00 32.05 3 GLY A C 9
ATOM 4263 O O . GLY A 1 3 ? 6.044 1.940 -3.691 1.00 2.04 3 GLY A O 9
ATOM 4267 N N . CYS A 1 4 ? 6.595 3.030 -5.580 1.00 5.20 4 CYS A N 9
ATOM 4268 C CA . CYS A 1 4 ? 7.621 2.069 -5.966 1.00 44.00 4 CYS A CA 9
ATOM 4269 C C . CYS A 1 4 ? 8.271 2.468 -7.288 1.00 74.02 4 CYS A C 9
ATOM 4270 O O . CYS A 1 4 ? 9.474 2.713 -7.368 1.00 44.52 4 CYS A O 9
ATOM 4277 N N . PRO A 1 5 ? 7.455 2.535 -8.351 1.00 63.31 5 PRO A N 9
ATOM 4278 C CA . PRO A 1 5 ? 7.927 2.904 -9.689 1.00 4.11 5 PRO A CA 9
ATOM 4279 C C . PRO A 1 5 ? 8.325 4.374 -9.778 1.00 74.41 5 PRO A C 9
ATOM 4280 O O . PRO A 1 5 ? 9.359 4.713 -10.353 1.00 21.41 5 PRO A O 9
ATOM 4291 N N . TRP A 1 6 ? 7.497 5.241 -9.206 1.00 64.21 6 TRP A N 9
ATOM 4292 C CA . TRP A 1 6 ? 7.764 6.675 -9.221 1.00 75.22 6 TRP A CA 9
ATOM 4293 C C . TRP A 1 6 ? 7.802 7.236 -7.804 1.00 41.21 6 TRP A C 9
ATOM 4294 O O . TRP A 1 6 ? 8.588 8.133 -7.504 1.00 3.44 6 TRP A O 9
ATOM 4315 N N . ASN A 1 7 ? 6.948 6.702 -6.937 1.00 23.20 7 ASN A N 9
ATOM 4316 C CA . ASN A 1 7 ? 6.885 7.151 -5.551 1.00 24.32 7 ASN A CA 9
ATOM 4317 C C . ASN A 1 7 ? 7.826 6.333 -4.671 1.00 31.21 7 ASN A C 9
ATOM 4318 O O . ASN A 1 7 ? 7.392 5.443 -3.940 1.00 14.43 7 ASN A O 9
ATOM 4329 N N . ALA A 1 8 ? 9.116 6.641 -4.747 1.00 44.12 8 ALA A N 9
ATOM 4330 C CA . ALA A 1 8 ? 10.118 5.937 -3.956 1.00 60.02 8 ALA A CA 9
ATOM 4331 C C . ALA A 1 8 ? 10.158 6.464 -2.526 1.00 2.40 8 ALA A C 9
ATOM 4332 O O . ALA A 1 8 ? 10.499 5.735 -1.594 1.00 74.13 8 ALA A O 9
ATOM 4339 N N . TYR A 1 9 ? 9.810 7.735 -2.359 1.00 54.21 9 TYR A N 9
ATOM 4340 C CA . TYR A 1 9 ? 9.809 8.361 -1.042 1.00 40.12 9 TYR A CA 9
ATOM 4341 C C . TYR A 1 9 ? 8.884 7.616 -0.085 1.00 70.41 9 TYR A C 9
ATOM 4342 O O . TYR A 1 9 ? 9.098 7.614 1.127 1.00 64.25 9 TYR A O 9
ATOM 4360 N N . GLU A 1 10 ? 7.855 6.983 -0.640 1.00 32.32 10 GLU A N 9
ATOM 4361 C CA . GLU A 1 10 ? 6.896 6.233 0.164 1.00 5.31 10 GLU A CA 9
ATOM 4362 C C . GLU A 1 10 ? 7.528 4.959 0.716 1.00 24.22 10 GLU A C 9
ATOM 4363 O O . GLU A 1 10 ? 7.654 4.790 1.929 1.00 30.45 10 GLU A O 9
ATOM 4375 N N . CYS A 1 11 ? 7.924 4.064 -0.183 1.00 41.21 11 CYS A N 9
ATOM 4376 C CA . CYS A 1 11 ? 8.542 2.804 0.212 1.00 41.13 11 CYS A CA 9
ATOM 4377 C C . CYS A 1 11 ? 9.844 3.050 0.969 1.00 15.44 11 CYS A C 9
ATOM 4378 O O . CYS A 1 11 ? 10.237 2.255 1.823 1.00 63.14 11 CYS A O 9
ATOM 4385 N N . ASP A 1 12 ? 10.506 4.157 0.652 1.00 40.13 12 ASP A N 9
ATOM 4386 C CA . ASP A 1 12 ? 11.762 4.510 1.303 1.00 63.31 12 ASP A CA 9
ATOM 4387 C C . ASP A 1 12 ? 11.523 4.947 2.745 1.00 41.55 12 ASP A C 9
ATOM 4388 O O . ASP A 1 12 ? 11.992 4.305 3.684 1.00 14.25 12 ASP A O 9
ATOM 4397 N N . ARG A 1 13 ? 10.792 6.045 2.911 1.00 70.22 13 ARG A N 9
ATOM 4398 C CA . ARG A 1 13 ? 10.493 6.570 4.238 1.00 73.34 13 ARG A CA 9
ATOM 4399 C C . ARG A 1 13 ? 9.799 5.516 5.095 1.00 32.44 13 ARG A C 9
ATOM 4400 O O . ARG A 1 13 ? 9.843 5.573 6.325 1.00 53.23 13 ARG A O 9
ATOM 4421 N N . HIS A 1 14 ? 9.158 4.554 4.439 1.00 61.42 14 HIS A N 9
ATOM 4422 C CA . HIS A 1 14 ? 8.455 3.486 5.141 1.00 13.22 14 HIS A CA 9
ATOM 4423 C C . HIS A 1 14 ? 9.396 2.745 6.086 1.00 10.53 14 HIS A C 9
ATOM 4424 O O . HIS A 1 14 ? 9.040 2.447 7.227 1.00 55.34 14 HIS A O 9
ATOM 4438 N N . CYS A 1 15 ? 10.599 2.451 5.605 1.00 72.44 15 CYS A N 9
ATOM 4439 C CA . CYS A 1 15 ? 11.591 1.744 6.405 1.00 23.30 15 CYS A CA 9
ATOM 4440 C C . CYS A 1 15 ? 12.470 2.726 7.174 1.00 12.31 15 CYS A C 9
ATOM 4441 O O . CYS A 1 15 ? 12.899 2.448 8.294 1.00 74.51 15 CYS A O 9
ATOM 4448 N N . VAL A 1 16 ? 12.734 3.878 6.565 1.00 74.12 16 VAL A N 9
ATOM 4449 C CA . VAL A 1 16 ? 13.559 4.903 7.192 1.00 65.12 16 VAL A CA 9
ATOM 4450 C C . VAL A 1 16 ? 13.069 5.218 8.600 1.00 12.42 16 VAL A C 9
ATOM 4451 O O . VAL A 1 16 ? 13.853 5.589 9.474 1.00 62.34 16 VAL A O 9
ATOM 4464 N N . SER A 1 17 ? 11.765 5.069 8.814 1.00 25.33 17 SER A N 9
ATOM 4465 C CA . SER A 1 17 ? 11.169 5.341 10.117 1.00 75.14 17 SER A CA 9
ATOM 4466 C C . SER A 1 17 ? 11.462 4.208 11.096 1.00 54.41 17 SER A C 9
ATOM 4467 O O . SER A 1 17 ? 11.670 4.440 12.287 1.00 23.31 17 SER A O 9
ATOM 4475 N N . LYS A 1 18 ? 11.476 2.982 10.585 1.00 33.11 18 LYS A N 9
ATOM 4476 C CA . LYS A 1 18 ? 11.744 1.811 11.412 1.00 41.22 18 LYS A CA 9
ATOM 4477 C C . LYS A 1 18 ? 13.205 1.778 11.850 1.00 13.02 18 LYS A C 9
ATOM 4478 O O . LYS A 1 18 ? 13.518 1.378 12.971 1.00 54.51 18 LYS A O 9
ATOM 4497 N N . GLY A 1 19 ? 14.095 2.202 10.959 1.00 44.14 19 GLY A N 9
ATOM 4498 C CA . GLY A 1 19 ? 15.512 2.214 11.273 1.00 21.22 19 GLY A CA 9
ATOM 4499 C C . GLY A 1 19 ? 16.376 1.903 10.067 1.00 4.33 19 GLY A C 9
ATOM 4500 O O . GLY A 1 19 ? 17.424 2.520 9.870 1.00 32.22 19 GLY A O 9
ATOM 4504 N N . TYR A 1 20 ? 15.939 0.944 9.259 1.00 12.32 20 TYR A N 9
ATOM 4505 C CA . TYR A 1 20 ? 16.682 0.550 8.068 1.00 10.03 20 TYR A CA 9
ATOM 4506 C C . TYR A 1 20 ? 17.010 1.764 7.204 1.00 30.21 20 TYR A C 9
ATOM 4507 O O . TYR A 1 20 ? 16.428 2.836 7.371 1.00 3.44 20 TYR A O 9
ATOM 4525 N N . THR A 1 21 ? 17.947 1.587 6.278 1.00 72.35 21 THR A N 9
ATOM 4526 C CA . THR A 1 21 ? 18.354 2.666 5.386 1.00 20.44 21 THR A CA 9
ATOM 4527 C C . THR A 1 21 ? 17.169 3.195 4.587 1.00 41.13 21 THR A C 9
ATOM 4528 O O . THR A 1 21 ? 17.123 4.372 4.232 1.00 1.35 21 THR A O 9
ATOM 4539 N N . GLY A 1 22 ? 16.211 2.317 4.306 1.00 52.24 22 GLY A N 9
ATOM 4540 C CA . GLY A 1 22 ? 15.038 2.716 3.550 1.00 71.12 22 GLY A CA 9
ATOM 4541 C C . GLY A 1 22 ? 14.539 1.618 2.631 1.00 3.12 22 GLY A C 9
ATOM 4542 O O . GLY A 1 22 ? 15.319 0.792 2.159 1.00 2.10 22 GLY A O 9
ATOM 4546 N N . GLY A 1 23 ? 13.234 1.608 2.378 1.00 31.50 23 GLY A N 9
ATOM 4547 C CA . GLY A 1 23 ? 12.654 0.597 1.512 1.00 3.24 23 GLY A CA 9
ATOM 4548 C C . GLY A 1 23 ? 12.672 1.005 0.053 1.00 64.24 23 GLY A C 9
ATOM 4549 O O . GLY A 1 23 ? 12.106 2.032 -0.319 1.00 21.21 23 GLY A O 9
ATOM 4553 N N . ASN A 1 24 ? 13.326 0.199 -0.777 1.00 65.53 24 ASN A N 9
ATOM 4554 C CA . ASN A 1 24 ? 13.418 0.482 -2.205 1.00 1.31 24 ASN A CA 9
ATOM 4555 C C . ASN A 1 24 ? 12.857 -0.674 -3.027 1.00 21.34 24 ASN A C 9
ATOM 4556 O O . ASN A 1 24 ? 12.948 -1.836 -2.627 1.00 50.42 24 ASN A O 9
ATOM 4567 N N . CYS A 1 25 ? 12.277 -0.349 -4.177 1.00 43.11 25 CYS A N 9
ATOM 4568 C CA . CYS A 1 25 ? 11.701 -1.359 -5.056 1.00 63.13 25 CYS A CA 9
ATOM 4569 C C . CYS A 1 25 ? 12.592 -1.593 -6.273 1.00 52.22 25 CYS A C 9
ATOM 4570 O O . CYS A 1 25 ? 13.153 -0.652 -6.834 1.00 44.31 25 CYS A O 9
ATOM 4577 N N . ARG A 1 26 ? 12.715 -2.853 -6.676 1.00 24.33 26 ARG A N 9
ATOM 4578 C CA . ARG A 1 26 ? 13.538 -3.211 -7.825 1.00 71.11 26 ARG A CA 9
ATOM 4579 C C . ARG A 1 26 ? 12.893 -4.340 -8.624 1.00 45.14 26 ARG A C 9
ATOM 4580 O O . ARG A 1 26 ? 11.757 -4.730 -8.361 1.00 71.33 26 ARG A O 9
ATOM 4601 N N . GLY A 1 27 ? 13.628 -4.860 -9.603 1.00 4.01 27 GLY A N 9
ATOM 4602 C CA . GLY A 1 27 ? 13.112 -5.938 -10.426 1.00 0.10 27 GLY A CA 9
ATOM 4603 C C . GLY A 1 27 ? 13.509 -7.305 -9.907 1.00 23.45 27 GLY A C 9
ATOM 4604 O O . GLY A 1 27 ? 13.628 -8.260 -10.675 1.00 43.33 27 GLY A O 9
ATOM 4608 N N . LYS A 1 28 ? 13.717 -7.402 -8.598 1.00 1.13 28 LYS A N 9
ATOM 4609 C CA . LYS A 1 28 ? 14.104 -8.662 -7.975 1.00 21.21 28 LYS A CA 9
ATOM 4610 C C . LYS A 1 28 ? 13.150 -9.783 -8.376 1.00 44.13 28 LYS A C 9
ATOM 4611 O O . LYS A 1 28 ? 13.571 -10.920 -8.593 1.00 35.04 28 LYS A O 9
ATOM 4630 N N . ILE A 1 29 ? 11.867 -9.454 -8.475 1.00 72.23 29 ILE A N 9
ATOM 4631 C CA . ILE A 1 29 ? 10.855 -10.433 -8.853 1.00 61.04 29 ILE A CA 9
ATOM 4632 C C . ILE A 1 29 ? 9.652 -9.757 -9.503 1.00 64.43 29 ILE A C 9
ATOM 4633 O O . ILE A 1 29 ? 8.552 -9.761 -8.951 1.00 61.22 29 ILE A O 9
ATOM 4649 N N . ARG A 1 30 ? 9.870 -9.180 -10.680 1.00 53.43 30 ARG A N 9
ATOM 4650 C CA . ARG A 1 30 ? 8.803 -8.500 -11.406 1.00 64.43 30 ARG A CA 9
ATOM 4651 C C . ARG A 1 30 ? 8.297 -7.292 -10.624 1.00 33.32 30 ARG A C 9
ATOM 4652 O O . ARG A 1 30 ? 7.108 -7.190 -10.324 1.00 55.14 30 ARG A O 9
ATOM 4673 N N . GLN A 1 31 ? 9.208 -6.382 -10.296 1.00 54.42 31 GLN A N 9
ATOM 4674 C CA . GLN A 1 31 ? 8.853 -5.182 -9.548 1.00 14.25 31 GLN A CA 9
ATOM 4675 C C . GLN A 1 31 ? 8.349 -5.539 -8.153 1.00 75.32 31 GLN A C 9
ATOM 4676 O O . GLN A 1 31 ? 7.247 -6.067 -7.995 1.00 62.45 31 GLN A O 9
ATOM 4690 N N . THR A 1 32 ? 9.162 -5.249 -7.143 1.00 11.45 32 THR A N 9
ATOM 4691 C CA . THR A 1 32 ? 8.799 -5.541 -5.761 1.00 44.35 32 THR A CA 9
ATOM 4692 C C . THR A 1 32 ? 9.590 -4.671 -4.790 1.00 74.40 32 THR A C 9
ATOM 4693 O O . THR A 1 32 ? 10.743 -4.326 -5.047 1.00 42.12 32 THR A O 9
ATOM 4704 N N . CYS A 1 33 ? 8.962 -4.321 -3.672 1.00 42.13 33 CYS A N 9
ATOM 4705 C CA . CYS A 1 33 ? 9.607 -3.492 -2.661 1.00 55.30 33 CYS A CA 9
ATOM 4706 C C . CYS A 1 33 ? 10.450 -4.343 -1.716 1.00 52.11 33 CYS A C 9
ATOM 4707 O O . CYS A 1 33 ? 10.148 -5.514 -1.481 1.00 42.43 33 CYS A O 9
ATOM 4714 N N . HIS A 1 34 ? 11.508 -3.746 -1.176 1.00 60.43 34 HIS A N 9
ATOM 4715 C CA . HIS A 1 34 ? 12.395 -4.449 -0.256 1.00 60.00 34 HIS A CA 9
ATOM 4716 C C . HIS A 1 34 ? 13.202 -3.461 0.581 1.00 32.45 34 HIS A C 9
ATOM 4717 O O . HIS A 1 34 ? 13.717 -2.469 0.065 1.00 33.03 34 HIS A O 9
ATOM 4731 N N . CYS A 1 35 ? 13.307 -3.739 1.877 1.00 63.34 35 CYS A N 9
ATOM 4732 C CA . CYS A 1 35 ? 14.050 -2.876 2.787 1.00 51.54 35 CYS A CA 9
ATOM 4733 C C . CYS A 1 35 ? 15.418 -3.470 3.106 1.00 64.32 35 CYS A C 9
ATOM 4734 O O . CYS A 1 35 ? 15.541 -4.667 3.367 1.00 22.23 35 CYS A O 9
ATOM 4741 N N . TYR A 1 36 ? 16.444 -2.626 3.083 1.00 71.32 36 TYR A N 9
ATOM 4742 C CA . TYR A 1 36 ? 17.804 -3.068 3.367 1.00 31.14 36 TYR A CA 9
ATOM 4743 C C . TYR A 1 36 ? 18.699 -1.884 3.719 1.00 0.23 36 TYR A C 9
ATOM 4744 O O . TYR A 1 36 ? 18.929 -1.594 4.892 1.00 13.12 36 TYR A O 9
ATOM 4762 N N . GLY A 1 1 ? 0.315 0.107 -0.106 1.00 3.21 1 GLY A N 10
ATOM 4763 C CA . GLY A 1 1 ? 0.788 -0.374 -1.391 1.00 2.12 1 GLY A CA 10
ATOM 4764 C C . GLY A 1 1 ? 0.327 0.498 -2.542 1.00 35.41 1 GLY A C 10
ATOM 4765 O O . GLY A 1 1 ? -0.708 0.233 -3.154 1.00 71.24 1 GLY A O 10
ATOM 4769 N N . PHE A 1 2 ? 1.094 1.542 -2.836 1.00 62.45 2 PHE A N 10
ATOM 4770 C CA . PHE A 1 2 ? 0.757 2.457 -3.920 1.00 53.03 2 PHE A CA 10
ATOM 4771 C C . PHE A 1 2 ? 1.968 3.292 -4.324 1.00 2.32 2 PHE A C 10
ATOM 4772 O O . PHE A 1 2 ? 1.830 4.425 -4.783 1.00 12.34 2 PHE A O 10
ATOM 4789 N N . GLY A 1 3 ? 3.157 2.723 -4.148 1.00 41.23 3 GLY A N 10
ATOM 4790 C CA . GLY A 1 3 ? 4.376 3.429 -4.498 1.00 21.30 3 GLY A CA 10
ATOM 4791 C C . GLY A 1 3 ? 5.550 2.492 -4.704 1.00 34.41 3 GLY A C 10
ATOM 4792 O O . GLY A 1 3 ? 5.690 1.495 -3.994 1.00 3.41 3 GLY A O 10
ATOM 4796 N N . CYS A 1 4 ? 6.394 2.809 -5.679 1.00 43.22 4 CYS A N 10
ATOM 4797 C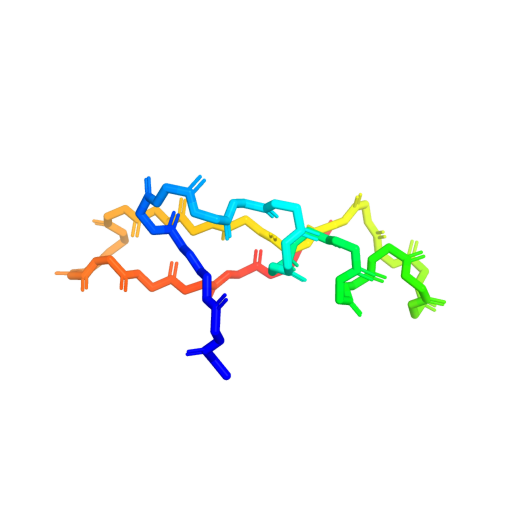 CA . CYS A 1 4 ? 7.561 1.988 -5.979 1.00 32.30 4 CYS A CA 10
ATOM 4798 C C . CYS A 1 4 ? 8.347 2.567 -7.152 1.00 21.24 4 CYS A C 10
ATOM 4799 O O . CYS A 1 4 ? 9.518 2.928 -7.028 1.00 55.44 4 CYS A O 10
ATOM 4806 N N . PRO A 1 5 ? 7.690 2.658 -8.317 1.00 71.33 5 PRO A N 10
ATOM 4807 C CA . PRO A 1 5 ? 8.307 3.193 -9.534 1.00 62.25 5 PRO A CA 10
ATOM 4808 C C . PRO A 1 5 ? 8.557 4.694 -9.446 1.00 11.42 5 PRO A C 10
ATOM 4809 O O . PRO A 1 5 ? 9.633 5.176 -9.800 1.00 22.13 5 PRO A O 10
ATOM 4820 N N . TRP A 1 6 ? 7.557 5.428 -8.971 1.00 41.55 6 TRP A N 10
ATOM 4821 C CA . TRP A 1 6 ? 7.669 6.876 -8.836 1.00 44.42 6 TRP A CA 10
ATOM 4822 C C . TRP A 1 6 ? 7.452 7.306 -7.390 1.00 4.44 6 TRP A C 10
ATOM 4823 O O . TRP A 1 6 ? 8.061 8.267 -6.920 1.00 51.14 6 TRP A O 10
ATOM 4844 N N . ASN A 1 7 ? 6.581 6.589 -6.688 1.00 25.34 7 ASN A N 10
ATOM 4845 C CA . ASN A 1 7 ? 6.284 6.897 -5.294 1.00 4.25 7 ASN A CA 10
ATOM 4846 C C . ASN A 1 7 ? 7.196 6.111 -4.356 1.00 71.12 7 ASN A C 10
ATOM 4847 O O . ASN A 1 7 ? 6.856 5.874 -3.198 1.00 33.43 7 ASN A O 10
ATOM 4858 N N . ALA A 1 8 ? 8.356 5.710 -4.866 1.00 51.22 8 ALA A N 10
ATOM 4859 C CA . ALA A 1 8 ? 9.318 4.953 -4.075 1.00 13.25 8 ALA A CA 10
ATOM 4860 C C . ALA A 1 8 ? 9.590 5.639 -2.740 1.00 24.51 8 ALA A C 10
ATOM 4861 O O . ALA A 1 8 ? 9.856 4.979 -1.735 1.00 34.52 8 ALA A O 10
ATOM 4868 N N . TYR A 1 9 ? 9.524 6.965 -2.737 1.00 44.21 9 TYR A N 10
ATOM 4869 C CA . TYR A 1 9 ? 9.768 7.740 -1.526 1.00 55.01 9 TYR A CA 10
ATOM 4870 C C . TYR A 1 9 ? 8.881 7.256 -0.383 1.00 12.43 9 TYR A C 10
ATOM 4871 O O . TYR A 1 9 ? 9.242 7.371 0.788 1.00 62.01 9 TYR A O 10
ATOM 4889 N N . GLU A 1 10 ? 7.718 6.715 -0.732 1.00 61.15 10 GLU A N 10
ATOM 4890 C CA . GLU A 1 10 ? 6.779 6.214 0.264 1.00 21.22 10 GLU A CA 10
ATOM 4891 C C . GLU A 1 10 ? 7.349 4.996 0.985 1.00 25.21 10 GLU A C 10
ATOM 4892 O O . GLU A 1 10 ? 7.401 4.956 2.215 1.00 61.32 10 GLU A O 10
ATOM 4904 N N . CYS A 1 11 ? 7.776 4.004 0.211 1.00 24.31 11 CYS A N 10
ATOM 4905 C CA . CYS A 1 11 ? 8.342 2.783 0.773 1.00 2.55 11 CYS A CA 10
ATOM 4906 C C . CYS A 1 11 ? 9.637 3.080 1.525 1.00 50.24 11 CYS A C 10
ATOM 4907 O O . CYS A 1 11 ? 10.024 2.343 2.431 1.00 33.34 11 CYS A O 10
ATOM 4914 N N . ASP A 1 12 ? 10.302 4.164 1.141 1.00 53.42 12 ASP A N 10
ATOM 4915 C CA . ASP A 1 12 ? 11.552 4.560 1.778 1.00 2.22 12 ASP A CA 10
ATOM 4916 C C . ASP A 1 12 ? 11.302 5.077 3.191 1.00 11.34 12 ASP A C 10
ATOM 4917 O O . ASP A 1 12 ? 11.781 4.501 4.168 1.00 65.01 12 ASP A O 10
ATOM 4926 N N . ARG A 1 13 ? 10.549 6.168 3.292 1.00 31.23 13 ARG A N 10
ATOM 4927 C CA . ARG A 1 13 ? 10.237 6.764 4.586 1.00 61.13 13 ARG A CA 10
ATOM 4928 C C . ARG A 1 13 ? 9.631 5.729 5.529 1.00 4.14 13 ARG A C 10
ATOM 4929 O O . ARG A 1 13 ? 9.764 5.833 6.749 1.00 25.33 13 ARG A O 10
ATOM 4950 N N . HIS A 1 14 ? 8.965 4.732 4.957 1.00 61.54 14 HIS A N 10
ATOM 4951 C CA . HIS A 1 14 ? 8.339 3.677 5.747 1.00 52.54 14 HIS A CA 10
ATOM 4952 C C . HIS A 1 14 ? 9.384 2.898 6.538 1.00 23.51 14 HIS A C 10
ATOM 4953 O O . HIS A 1 14 ? 9.160 2.535 7.693 1.00 25.14 14 HIS A O 10
ATOM 4967 N N . CYS A 1 15 ? 10.526 2.642 5.909 1.00 63.13 15 CYS A N 10
ATOM 4968 C CA . CYS A 1 15 ? 11.606 1.904 6.553 1.00 43.15 15 CYS A CA 10
ATOM 4969 C C . CYS A 1 15 ? 12.561 2.853 7.271 1.00 51.51 15 CYS A C 10
ATOM 4970 O O . CYS A 1 15 ? 13.166 2.496 8.281 1.00 23.44 15 CYS A O 10
ATOM 4977 N N . VAL A 1 16 ? 12.690 4.066 6.742 1.00 42.11 16 VAL A N 10
ATOM 4978 C CA . VAL A 1 16 ? 13.569 5.068 7.333 1.00 44.15 16 VAL A CA 10
ATOM 4979 C C . VAL A 1 16 ? 13.161 5.380 8.768 1.00 25.40 16 VAL A C 10
ATOM 4980 O O . VAL A 1 16 ? 13.981 5.814 9.577 1.00 44.12 16 VAL A O 10
ATOM 4993 N N . SER A 1 17 ? 11.889 5.154 9.078 1.00 53.11 17 SER A N 10
ATOM 4994 C CA . SER A 1 17 ? 11.370 5.414 10.416 1.00 62.21 17 SER A CA 10
ATOM 4995 C C . SER A 1 17 ? 11.740 4.283 11.371 1.00 74.43 17 SER A C 10
ATOM 4996 O O . SER A 1 17 ? 11.993 4.510 12.554 1.00 54.41 17 SER A O 10
ATOM 5004 N N . LYS A 1 18 ? 11.769 3.061 10.848 1.00 54.40 18 LYS A N 10
ATOM 5005 C CA . LYS A 1 18 ? 12.108 1.893 11.651 1.00 30.31 18 LYS A CA 10
ATOM 5006 C C . LYS A 1 18 ? 13.572 1.933 12.079 1.00 74.22 18 LYS A C 10
ATOM 5007 O O . LYS A 1 18 ? 13.910 1.564 13.203 1.00 42.53 18 LYS A O 10
ATOM 5026 N N . GLY A 1 19 ? 14.436 2.384 11.175 1.00 53.24 19 GLY A N 10
ATOM 5027 C CA . GLY A 1 19 ? 15.853 2.465 11.478 1.00 15.23 19 GLY A CA 10
ATOM 5028 C C . GLY A 1 19 ? 16.722 2.142 10.279 1.00 11.42 19 GLY A C 10
ATOM 5029 O O . GLY A 1 19 ? 17.849 2.626 10.173 1.00 50.44 19 GLY A O 10
ATOM 5033 N N . TYR A 1 20 ? 16.199 1.322 9.375 1.00 31.54 20 TYR A N 10
ATOM 5034 C CA . TYR A 1 20 ? 16.937 0.931 8.180 1.00 53.11 20 TYR A CA 10
ATOM 5035 C C . TYR A 1 20 ? 17.202 2.138 7.285 1.00 22.11 20 TYR A C 10
ATOM 5036 O O . TYR A 1 20 ? 16.615 3.205 7.470 1.00 63.23 20 TYR A O 10
ATOM 5054 N N . THR A 1 21 ? 18.092 1.961 6.313 1.00 54.32 21 THR A N 10
ATOM 5055 C CA . THR A 1 21 ? 18.437 3.034 5.389 1.00 53.14 21 THR A CA 10
ATOM 5056 C C . THR A 1 21 ? 17.214 3.500 4.606 1.00 3.11 21 THR A C 10
ATOM 5057 O O . THR A 1 21 ? 17.114 4.667 4.229 1.00 22.12 21 THR A O 10
ATOM 5068 N N . GLY A 1 22 ? 16.285 2.580 4.365 1.00 21.03 22 GLY A N 10
ATOM 5069 C CA . GLY A 1 22 ? 15.081 2.917 3.629 1.00 32.10 22 GLY A CA 10
ATOM 5070 C C . GLY A 1 22 ? 14.595 1.775 2.759 1.00 74.12 22 GLY A C 10
ATOM 5071 O O . GLY A 1 22 ? 15.395 1.019 2.211 1.00 62.44 22 GLY A O 10
ATOM 5075 N N . GLY A 1 23 ? 13.277 1.648 2.633 1.00 50.23 23 GLY A N 10
ATOM 5076 C CA . GLY A 1 23 ? 12.708 0.586 1.823 1.00 0.44 23 GLY A CA 10
ATOM 5077 C C . GLY A 1 23 ? 12.583 0.974 0.363 1.00 24.22 23 GLY A C 10
ATOM 5078 O O . GLY A 1 23 ? 11.822 1.876 0.016 1.00 22.24 23 GLY A O 10
ATOM 5082 N N . ASN A 1 24 ? 13.335 0.291 -0.495 1.00 14.13 24 ASN A N 10
ATOM 5083 C CA . ASN A 1 24 ? 13.306 0.571 -1.926 1.00 24.42 24 ASN A CA 10
ATOM 5084 C C . ASN A 1 24 ? 12.783 -0.632 -2.705 1.00 22.42 24 ASN A C 10
ATOM 5085 O O . ASN A 1 24 ? 12.834 -1.766 -2.226 1.00 43.22 24 ASN A O 10
ATOM 5096 N N . CYS A 1 25 ? 12.281 -0.378 -3.908 1.00 53.13 25 CYS A N 10
ATOM 5097 C CA . CYS A 1 25 ? 11.748 -1.438 -4.755 1.00 30.51 25 CYS A CA 10
ATOM 5098 C C . CYS A 1 25 ? 12.747 -1.819 -5.844 1.00 2.13 25 CYS A C 10
ATOM 5099 O O . CYS A 1 25 ? 13.474 -0.969 -6.358 1.00 40.31 25 CYS A O 10
ATOM 5106 N N . ARG A 1 26 ? 12.777 -3.102 -6.190 1.00 0.24 26 ARG A N 10
ATOM 5107 C CA . ARG A 1 26 ? 13.687 -3.595 -7.216 1.00 61.31 26 ARG A CA 10
ATOM 5108 C C . ARG A 1 26 ? 13.037 -4.712 -8.028 1.00 52.30 26 ARG A C 10
ATOM 5109 O O . ARG A 1 26 ? 11.910 -5.120 -7.750 1.00 23.44 26 ARG A O 10
ATOM 5130 N N . GLY A 1 27 ? 13.755 -5.201 -9.034 1.00 43.54 27 GLY A N 10
ATOM 5131 C CA . GLY A 1 27 ? 13.232 -6.264 -9.872 1.00 30.14 27 GLY A CA 10
ATOM 5132 C C . GLY A 1 27 ? 13.632 -7.640 -9.378 1.00 34.42 27 GLY A C 10
ATOM 5133 O O . GLY A 1 27 ? 13.930 -8.532 -10.173 1.00 41.42 27 GLY A O 10
ATOM 5137 N N . LYS A 1 28 ? 13.639 -7.815 -8.061 1.00 23.53 28 LYS A N 10
ATOM 5138 C CA . LYS A 1 28 ? 14.006 -9.093 -7.460 1.00 53.33 28 LYS A CA 10
ATOM 5139 C C . LYS A 1 28 ? 13.205 -10.234 -8.078 1.00 75.12 28 LYS A C 10
ATOM 5140 O O . LYS A 1 28 ? 13.706 -11.349 -8.223 1.00 63.24 28 LYS A O 10
ATOM 5159 N N . ILE A 1 29 ? 11.959 -9.948 -8.441 1.00 52.22 29 ILE A N 10
ATOM 5160 C CA . ILE A 1 29 ? 11.090 -10.950 -9.046 1.00 24.22 29 ILE A CA 10
ATOM 5161 C C . ILE A 1 29 ? 10.075 -10.305 -9.982 1.00 52.35 29 ILE A C 10
ATOM 5162 O O . ILE A 1 29 ? 9.771 -10.840 -11.049 1.00 44.50 29 ILE A O 10
ATOM 5178 N N . ARG A 1 30 ? 9.554 -9.151 -9.577 1.00 61.13 30 ARG A N 10
ATOM 5179 C CA . ARG A 1 30 ? 8.573 -8.432 -10.381 1.00 11.35 30 ARG A CA 10
ATOM 5180 C C . ARG A 1 30 ? 8.207 -7.101 -9.729 1.00 32.52 30 ARG A C 10
ATOM 5181 O O . ARG A 1 30 ? 7.035 -6.830 -9.468 1.00 3.34 30 ARG A O 10
ATOM 5202 N N . GLN A 1 31 ? 9.217 -6.278 -9.469 1.00 41.21 31 GLN A N 10
ATOM 5203 C CA . GLN A 1 31 ? 9.001 -4.977 -8.847 1.00 11.02 31 GLN A CA 10
ATOM 5204 C C . GLN A 1 31 ? 8.427 -5.134 -7.442 1.00 44.04 31 GLN A C 10
ATOM 5205 O O . GLN A 1 31 ? 7.226 -4.970 -7.228 1.00 53.43 31 GLN A O 10
ATOM 5219 N N . THR A 1 32 ? 9.294 -5.454 -6.487 1.00 4.34 32 THR A N 10
ATOM 5220 C CA . THR A 1 32 ? 8.874 -5.635 -5.103 1.00 3.42 32 THR A CA 10
ATOM 5221 C C . THR A 1 32 ? 9.681 -4.746 -4.163 1.00 14.23 32 THR A C 10
ATOM 5222 O O . THR A 1 32 ? 10.853 -4.463 -4.412 1.00 30.30 32 THR A O 10
ATOM 5233 N N . CYS A 1 33 ? 9.046 -4.308 -3.081 1.00 11.24 33 CYS A N 10
ATOM 5234 C CA . CYS A 1 33 ? 9.704 -3.451 -2.102 1.00 0.21 33 CYS A CA 10
ATOM 5235 C C . CYS A 1 33 ? 10.582 -4.272 -1.163 1.00 23.43 33 CYS A C 10
ATOM 5236 O O . CYS A 1 33 ? 10.328 -5.455 -0.933 1.00 72.32 33 CYS A O 10
ATOM 5243 N N . HIS A 1 34 ? 11.617 -3.637 -0.622 1.00 20.01 34 HIS A N 10
ATOM 5244 C CA . HIS A 1 34 ? 12.533 -4.308 0.293 1.00 20.44 34 HIS A CA 10
ATOM 5245 C C . HIS A 1 34 ? 13.302 -3.294 1.134 1.00 44.54 34 HIS A C 10
ATOM 5246 O O . HIS A 1 34 ? 13.630 -2.203 0.664 1.00 75.34 34 HIS A O 10
ATOM 5260 N N . CYS A 1 35 ? 13.588 -3.659 2.379 1.00 12.40 35 CYS A N 10
ATOM 5261 C CA . CYS A 1 35 ? 14.317 -2.781 3.286 1.00 43.43 35 CYS A CA 10
ATOM 5262 C C . CYS A 1 35 ? 15.806 -3.114 3.285 1.00 4.01 35 CYS A C 10
ATOM 5263 O O . CYS A 1 35 ? 16.192 -4.280 3.365 1.00 22.53 35 CYS A O 10
ATOM 5270 N N . TYR A 1 36 ? 16.638 -2.082 3.194 1.00 32.04 36 TYR A N 10
ATOM 5271 C CA . TYR A 1 36 ? 18.084 -2.265 3.181 1.00 3.31 36 TYR A CA 10
ATOM 5272 C C . TYR A 1 36 ? 18.729 -1.594 4.390 1.00 2.11 36 TYR A C 10
ATOM 5273 O O . TYR A 1 36 ? 19.847 -1.931 4.776 1.00 44.43 36 TYR A O 10
ATOM 5291 N N . GLY A 1 1 ? 1.686 -1.862 -3.708 1.00 3.12 1 GLY A N 11
ATOM 5292 C CA . GLY A 1 1 ? 2.066 -0.629 -3.044 1.00 44.42 1 GLY A CA 11
ATOM 5293 C C . GLY A 1 1 ? 1.724 0.600 -3.863 1.00 71.13 1 GLY A C 11
ATOM 5294 O O . GLY A 1 1 ? 1.595 0.524 -5.085 1.00 50.14 1 GLY A O 11
ATOM 5298 N N . PHE A 1 2 ? 1.574 1.736 -3.190 1.00 22.45 2 PHE A N 11
ATOM 5299 C CA . PHE A 1 2 ? 1.242 2.986 -3.863 1.00 34.34 2 PHE A CA 11
ATOM 5300 C C . PHE A 1 2 ? 2.483 3.855 -4.040 1.00 61.24 2 PHE A C 11
ATOM 5301 O O . PHE A 1 2 ? 2.500 5.020 -3.646 1.00 41.25 2 PHE A O 11
ATOM 5318 N N . GLY A 1 3 ? 3.522 3.278 -4.637 1.00 20.44 3 GLY A N 11
ATOM 5319 C CA . GLY A 1 3 ? 4.754 4.013 -4.856 1.00 20.42 3 GLY A CA 11
ATOM 5320 C C . GLY A 1 3 ? 5.946 3.099 -5.062 1.00 75.33 3 GLY A C 11
ATOM 5321 O O . GLY A 1 3 ? 6.054 2.053 -4.421 1.00 3.33 3 GLY A O 11
ATOM 5325 N N . CYS A 1 4 ? 6.842 3.491 -5.962 1.00 15.44 4 CYS A N 11
ATOM 5326 C CA . CYS A 1 4 ? 8.030 2.700 -6.254 1.00 23.45 4 CYS A CA 11
ATOM 5327 C C . CYS A 1 4 ? 8.876 3.366 -7.335 1.00 54.12 4 CYS A C 11
ATOM 5328 O O . CYS A 1 4 ? 10.034 3.723 -7.121 1.00 24.42 4 CYS A O 11
ATOM 5335 N N . PRO A 1 5 ? 8.283 3.539 -8.526 1.00 43.11 5 PRO A N 11
ATOM 5336 C CA . PRO A 1 5 ? 8.963 4.164 -9.665 1.00 13.23 5 PRO A CA 11
ATOM 5337 C C . PRO A 1 5 ? 9.195 5.656 -9.453 1.00 52.44 5 PRO A C 11
ATOM 5338 O O . PRO A 1 5 ? 10.285 6.167 -9.711 1.00 31.01 5 PRO A O 11
ATOM 5349 N N . TRP A 1 6 ? 8.164 6.350 -8.983 1.00 62.43 6 TRP A N 11
ATOM 5350 C CA . TRP A 1 6 ? 8.257 7.784 -8.737 1.00 10.30 6 TRP A CA 11
ATOM 5351 C C . TRP A 1 6 ? 7.959 8.106 -7.277 1.00 1.32 6 TRP A C 11
ATOM 5352 O O . TRP A 1 6 ? 8.533 9.033 -6.707 1.00 1.13 6 TRP A O 11
ATOM 5373 N N . ASN A 1 7 ? 7.058 7.335 -6.677 1.00 23.21 7 ASN A N 11
ATOM 5374 C CA . ASN A 1 7 ? 6.684 7.539 -5.282 1.00 44.11 7 ASN A CA 11
ATOM 5375 C C . ASN A 1 7 ? 7.552 6.692 -4.357 1.00 30.54 7 ASN A C 11
ATOM 5376 O O . ASN A 1 7 ? 7.159 6.381 -3.232 1.00 40.54 7 ASN A O 11
ATOM 5387 N N . ALA A 1 8 ? 8.734 6.321 -4.838 1.00 30.32 8 ALA A N 11
ATOM 5388 C CA . ALA A 1 8 ? 9.658 5.512 -4.053 1.00 64.43 8 ALA A CA 11
ATOM 5389 C C . ALA A 1 8 ? 9.875 6.113 -2.669 1.00 20.43 8 ALA A C 11
ATOM 5390 O O . ALA A 1 8 ? 10.086 5.391 -1.694 1.00 21.50 8 ALA A O 11
ATOM 5397 N N . TYR A 1 9 ? 9.822 7.437 -2.589 1.00 43.53 9 TYR A N 11
ATOM 5398 C CA . TYR A 1 9 ? 10.016 8.136 -1.324 1.00 30.41 9 TYR A CA 11
ATOM 5399 C C . TYR A 1 9 ? 9.069 7.599 -0.255 1.00 23.51 9 TYR A C 11
ATOM 5400 O O . TYR A 1 9 ? 9.374 7.641 0.937 1.00 60.45 9 TYR A O 11
ATOM 5418 N N . GLU A 1 10 ? 7.920 7.093 -0.691 1.00 53.34 10 GLU A N 11
ATOM 5419 C CA . GLU A 1 10 ? 6.928 6.548 0.228 1.00 71.22 10 GLU A CA 11
ATOM 5420 C C . GLU A 1 10 ? 7.429 5.255 0.865 1.00 62.24 10 GLU A C 11
ATOM 5421 O O . GLU A 1 10 ? 7.363 5.083 2.082 1.00 21.41 10 GLU A O 11
ATOM 5433 N N . CYS A 1 11 ? 7.930 4.348 0.032 1.00 2.14 11 CYS A N 11
ATOM 5434 C CA . CYS A 1 11 ? 8.442 3.070 0.512 1.00 62.14 11 CYS A CA 11
ATOM 5435 C C . CYS A 1 11 ? 9.779 3.252 1.225 1.00 52.31 11 CYS A C 11
ATOM 5436 O O . CYS A 1 11 ? 10.153 2.448 2.079 1.00 2.50 11 CYS A O 11
ATOM 5443 N N . ASP A 1 12 ? 10.493 4.314 0.868 1.00 1.14 12 ASP A N 11
ATOM 5444 C CA . ASP A 1 12 ? 11.787 4.604 1.475 1.00 64.42 12 ASP A CA 11
ATOM 5445 C C . ASP A 1 12 ? 11.619 5.077 2.915 1.00 11.31 12 ASP A C 11
ATOM 5446 O O . ASP A 1 12 ? 12.182 4.493 3.841 1.00 50.01 12 ASP A O 11
ATOM 5455 N N . ARG A 1 13 ? 10.841 6.140 3.096 1.00 25.10 13 ARG A N 11
ATOM 5456 C CA . ARG A 1 13 ? 10.601 6.694 4.423 1.00 30.51 13 ARG A CA 11
ATOM 5457 C C . ARG A 1 13 ? 9.981 5.647 5.344 1.00 11.25 13 ARG A C 11
ATOM 5458 O O . ARG A 1 13 ? 10.067 5.753 6.568 1.00 0.14 13 ARG A O 11
ATOM 5479 N N . HIS A 1 14 ? 9.355 4.637 4.748 1.00 4.11 14 HIS A N 11
ATOM 5480 C CA . HIS A 1 14 ? 8.721 3.571 5.515 1.00 13.22 14 HIS A CA 11
ATOM 5481 C C . HIS A 1 14 ? 9.739 2.856 6.398 1.00 44.32 14 HIS A C 11
ATOM 5482 O O . HIS A 1 14 ? 9.472 2.569 7.565 1.00 0.20 14 HIS A O 11
ATOM 5496 N N . CYS A 1 15 ? 10.908 2.571 5.833 1.00 73.13 15 CYS A N 11
ATOM 5497 C CA . CYS A 1 15 ? 11.966 1.889 6.567 1.00 64.42 15 CYS A CA 11
ATOM 5498 C C . CYS A 1 15 ? 12.885 2.893 7.257 1.00 54.44 15 CYS A C 11
ATOM 5499 O O . CYS A 1 15 ? 13.351 2.661 8.372 1.00 62.31 15 CYS A O 11
ATOM 5506 N N . VAL A 1 16 ? 13.140 4.012 6.585 1.00 35.11 16 VAL A N 11
ATOM 5507 C CA . VAL A 1 16 ? 14.000 5.053 7.133 1.00 4.20 16 VAL A CA 11
ATOM 5508 C C . VAL A 1 16 ? 13.562 5.445 8.540 1.00 52.14 16 VAL A C 11
ATOM 5509 O O . VAL A 1 16 ? 14.380 5.847 9.367 1.00 40.13 16 VAL A O 11
ATOM 5522 N N . SER A 1 17 ? 12.265 5.325 8.804 1.00 32.32 17 SER A N 11
ATOM 5523 C CA . SER A 1 17 ? 11.716 5.669 10.110 1.00 12.54 17 SER A CA 11
ATOM 5524 C C . SER A 1 17 ? 12.101 4.626 11.154 1.00 21.33 17 SER A C 11
ATOM 5525 O O . SER A 1 17 ? 12.359 4.954 12.313 1.00 52.04 17 SER A O 11
ATOM 5533 N N . LYS A 1 18 ? 12.138 3.365 10.736 1.00 43.25 18 LYS A N 11
ATOM 5534 C CA . LYS A 1 18 ? 12.493 2.271 11.632 1.00 71.15 18 LYS A CA 11
ATOM 5535 C C . LYS A 1 18 ? 13.969 2.336 12.012 1.00 74.41 18 LYS A C 11
ATOM 5536 O O . LYS A 1 18 ? 14.341 2.039 13.146 1.00 12.03 18 LYS A O 11
ATOM 5555 N N . GLY A 1 19 ? 14.805 2.727 11.055 1.00 23.03 19 GLY A N 11
ATOM 5556 C CA . GLY A 1 19 ? 16.230 2.825 11.311 1.00 65.23 19 GLY A CA 11
ATOM 5557 C C . GLY A 1 19 ? 17.063 2.286 10.164 1.00 22.15 19 GLY A C 11
ATOM 5558 O O . GLY A 1 19 ? 18.246 2.605 10.044 1.00 42.23 19 GLY A O 11
ATOM 5562 N N . TYR A 1 20 ? 16.446 1.465 9.322 1.00 50.53 20 TYR A N 11
ATOM 5563 C CA . TYR A 1 20 ? 17.139 0.878 8.182 1.00 62.53 20 TYR A CA 11
ATOM 5564 C C . TYR A 1 20 ? 17.524 1.949 7.166 1.00 12.11 20 TYR A C 11
ATOM 5565 O O . TYR A 1 20 ? 17.316 3.141 7.394 1.00 51.52 20 TYR A O 11
ATOM 5583 N N . THR A 1 21 ? 18.086 1.516 6.042 1.00 22.52 21 THR A N 11
ATOM 5584 C CA . THR A 1 21 ? 18.501 2.435 4.991 1.00 51.53 21 THR A CA 11
ATOM 5585 C C . THR A 1 21 ? 17.295 3.027 4.270 1.00 33.23 21 THR A C 11
ATOM 5586 O O . THR A 1 21 ? 17.252 4.224 3.990 1.00 64.25 21 THR A O 11
ATOM 5597 N N . GLY A 1 22 ? 16.314 2.179 3.974 1.00 50.23 22 GLY A N 11
ATOM 5598 C CA . GLY A 1 22 ? 15.119 2.637 3.289 1.00 44.33 22 GLY A CA 11
ATOM 5599 C C . GLY A 1 22 ? 14.472 1.546 2.459 1.00 2.03 22 GLY A C 11
ATOM 5600 O O . GLY A 1 22 ? 15.159 0.697 1.893 1.00 22.23 22 GLY A O 11
ATOM 5604 N N . GLY A 1 23 ? 13.145 1.567 2.388 1.00 14.30 23 GLY A N 11
ATOM 5605 C CA . GLY A 1 23 ? 12.427 0.566 1.621 1.00 33.02 23 GLY A CA 11
ATOM 5606 C C . GLY A 1 23 ? 12.404 0.878 0.138 1.00 62.30 23 GLY A C 11
ATOM 5607 O O . GLY A 1 23 ? 11.646 1.736 -0.311 1.00 72.11 23 GLY A O 11
ATOM 5611 N N . ASN A 1 24 ? 13.240 0.180 -0.625 1.00 34.44 24 ASN A N 11
ATOM 5612 C CA . ASN A 1 24 ? 13.314 0.388 -2.066 1.00 41.20 24 ASN A CA 11
ATOM 5613 C C . ASN A 1 24 ? 12.755 -0.815 -2.819 1.00 64.14 24 ASN A C 11
ATOM 5614 O O . ASN A 1 24 ? 12.732 -1.931 -2.299 1.00 64.15 24 ASN A O 11
ATOM 5625 N N . CYS A 1 25 ? 12.306 -0.581 -4.048 1.00 1.42 25 CYS A N 11
ATOM 5626 C CA . CYS A 1 25 ? 11.747 -1.644 -4.874 1.00 45.22 25 CYS A CA 11
ATOM 5627 C C . CYS A 1 25 ? 12.786 -2.167 -5.862 1.00 72.24 25 CYS A C 11
ATOM 5628 O O . CYS A 1 25 ? 13.647 -1.420 -6.327 1.00 23.40 25 CYS A O 11
ATOM 5635 N N . ARG A 1 26 ? 12.697 -3.455 -6.179 1.00 51.20 26 ARG A N 11
ATOM 5636 C CA . ARG A 1 26 ? 13.629 -4.079 -7.111 1.00 14.50 26 ARG A CA 11
ATOM 5637 C C . ARG A 1 26 ? 12.946 -5.195 -7.897 1.00 3.43 26 ARG A C 11
ATOM 5638 O O . ARG A 1 26 ? 11.785 -5.519 -7.653 1.00 52.52 26 ARG A O 11
ATOM 5659 N N . GLY A 1 27 ? 13.677 -5.779 -8.841 1.00 43.24 27 GLY A N 11
ATOM 5660 C CA . GLY A 1 27 ? 13.126 -6.851 -9.649 1.00 21.32 27 GLY A CA 11
ATOM 5661 C C . GLY A 1 27 ? 13.412 -8.221 -9.066 1.00 74.20 27 GLY A C 11
ATOM 5662 O O . GLY A 1 27 ? 13.683 -9.172 -9.799 1.00 62.23 27 GLY A O 11
ATOM 5666 N N . LYS A 1 28 ? 13.352 -8.324 -7.743 1.00 0.54 28 LYS A N 11
ATOM 5667 C CA . LYS A 1 28 ? 13.607 -9.587 -7.060 1.00 55.42 28 LYS A CA 11
ATOM 5668 C C . LYS A 1 28 ? 12.757 -10.706 -7.653 1.00 65.35 28 LYS A C 11
ATOM 5669 O O . LYS A 1 28 ? 13.193 -11.856 -7.727 1.00 42.32 28 LYS A O 11
ATOM 5688 N N . ILE A 1 29 ? 11.545 -10.363 -8.076 1.00 64.11 29 ILE A N 11
ATOM 5689 C CA . ILE A 1 29 ? 10.637 -11.339 -8.665 1.00 65.42 29 ILE A CA 11
ATOM 5690 C C . ILE A 1 29 ? 9.698 -10.680 -9.669 1.00 71.44 29 ILE A C 11
ATOM 5691 O O . ILE A 1 29 ? 9.399 -11.248 -10.720 1.00 40.12 29 ILE A O 11
ATOM 5707 N N . ARG A 1 30 ? 9.237 -9.478 -9.339 1.00 73.54 30 ARG A N 11
ATOM 5708 C CA . ARG A 1 30 ? 8.331 -8.741 -10.213 1.00 24.34 30 ARG A CA 11
ATOM 5709 C C . ARG A 1 30 ? 8.030 -7.359 -9.641 1.00 1.01 30 ARG A C 11
ATOM 5710 O O . ARG A 1 30 ? 6.871 -7.007 -9.421 1.00 63.54 30 ARG A O 11
ATOM 5731 N N . GLN A 1 31 ? 9.081 -6.581 -9.402 1.00 71.02 31 GLN A N 11
ATOM 5732 C CA . GLN A 1 31 ? 8.928 -5.238 -8.855 1.00 21.20 31 GLN A CA 11
ATOM 5733 C C . GLN A 1 31 ? 8.295 -5.284 -7.468 1.00 72.33 31 GLN A C 11
ATOM 5734 O O . GLN A 1 31 ? 7.096 -5.050 -7.313 1.00 11.41 31 GLN A O 11
ATOM 5748 N N . THR A 1 32 ? 9.108 -5.589 -6.461 1.00 51.15 32 THR A N 11
ATOM 5749 C CA . THR A 1 32 ? 8.627 -5.667 -5.088 1.00 23.41 32 THR A CA 11
ATOM 5750 C C . THR A 1 32 ? 9.455 -4.782 -4.164 1.00 45.21 32 THR A C 11
ATOM 5751 O O . THR A 1 32 ? 10.653 -4.590 -4.380 1.00 15.31 32 THR A O 11
ATOM 5762 N N . CYS A 1 33 ? 8.812 -4.244 -3.133 1.00 74.44 33 CYS A N 11
ATOM 5763 C CA . CYS A 1 33 ? 9.488 -3.379 -2.175 1.00 45.44 33 CYS A CA 11
ATOM 5764 C C . CYS A 1 33 ? 10.275 -4.202 -1.159 1.00 54.11 33 CYS A C 11
ATOM 5765 O O . CYS A 1 33 ? 9.922 -5.344 -0.863 1.00 62.12 33 CYS A O 11
ATOM 5772 N N . HIS A 1 34 ? 11.342 -3.614 -0.628 1.00 14.54 34 HIS A N 11
ATOM 5773 C CA . HIS A 1 34 ? 12.178 -4.292 0.356 1.00 12.35 34 HIS A CA 11
ATOM 5774 C C . HIS A 1 34 ? 13.003 -3.286 1.153 1.00 24.02 34 HIS A C 11
ATOM 5775 O O . HIS A 1 34 ? 13.482 -2.290 0.609 1.00 31.23 34 HIS A O 11
ATOM 5789 N N . CYS A 1 35 ? 13.166 -3.552 2.445 1.00 70.42 35 CYS A N 11
ATOM 5790 C CA . CYS A 1 35 ? 13.932 -2.671 3.317 1.00 22.14 35 CYS A CA 11
ATOM 5791 C C . CYS A 1 35 ? 15.366 -3.170 3.471 1.00 30.45 35 CYS A C 11
ATOM 5792 O O . CYS A 1 35 ? 15.598 -4.348 3.744 1.00 24.33 35 CYS A O 11
ATOM 5799 N N . TYR A 1 36 ? 16.323 -2.267 3.295 1.00 2.51 36 TYR A N 11
ATOM 5800 C CA . TYR A 1 36 ? 17.734 -2.615 3.412 1.00 2.22 36 TYR A CA 11
ATOM 5801 C C . TYR A 1 36 ? 18.226 -2.422 4.843 1.00 1.44 36 TYR A C 11
ATOM 5802 O O . TYR A 1 36 ? 19.058 -3.184 5.332 1.00 32.33 36 TYR A O 11
ATOM 5820 N N . GLY A 1 1 ? 1.279 -2.663 -4.689 1.00 45.21 1 GLY A N 12
ATOM 5821 C CA . GLY A 1 1 ? 2.218 -1.556 -4.671 1.00 12.12 1 GLY A CA 12
ATOM 5822 C C . GLY A 1 1 ? 1.526 -0.208 -4.716 1.00 35.23 1 GLY A C 12
ATOM 5823 O O . GLY A 1 1 ? 0.299 -0.134 -4.790 1.00 32.42 1 GLY A O 12
ATOM 5827 N N . PHE A 1 2 ? 2.313 0.861 -4.669 1.00 53.53 2 PHE A N 12
ATOM 5828 C CA . PHE A 1 2 ? 1.768 2.214 -4.702 1.00 71.34 2 PHE A CA 12
ATOM 5829 C C . PHE A 1 2 ? 2.886 3.252 -4.661 1.00 34.44 2 PHE A C 12
ATOM 5830 O O . PHE A 1 2 ? 2.729 4.326 -4.081 1.00 70.35 2 PHE A O 12
ATOM 5847 N N . GLY A 1 3 ? 4.015 2.921 -5.279 1.00 44.41 3 GLY A N 12
ATOM 5848 C CA . GLY A 1 3 ? 5.143 3.834 -5.301 1.00 5.15 3 GLY A CA 12
ATOM 5849 C C . GLY A 1 3 ? 6.466 3.117 -5.491 1.00 14.41 3 GLY A C 12
ATOM 5850 O O . GLY A 1 3 ? 6.674 2.030 -4.952 1.00 3.24 3 GLY A O 12
ATOM 5854 N N . CYS A 1 4 ? 7.361 3.726 -6.261 1.00 61.12 4 CYS A N 12
ATOM 5855 C CA . CYS A 1 4 ? 8.669 3.139 -6.524 1.00 24.10 4 CYS A CA 12
ATOM 5856 C C . CYS A 1 4 ? 9.487 4.027 -7.457 1.00 53.44 4 CYS A C 12
ATOM 5857 O O . CYS A 1 4 ? 10.565 4.510 -7.110 1.00 33.13 4 CYS A O 12
ATOM 5864 N N . PRO A 1 5 ? 8.963 4.250 -8.672 1.00 34.51 5 PRO A N 12
ATOM 5865 C CA . PRO A 1 5 ? 9.626 5.081 -9.680 1.00 41.33 5 PRO A CA 12
ATOM 5866 C C . PRO A 1 5 ? 9.628 6.559 -9.303 1.00 60.20 5 PRO A C 12
ATOM 5867 O O . PRO A 1 5 ? 10.650 7.236 -9.414 1.00 22.21 5 PRO A O 12
ATOM 5878 N N . TRP A 1 6 ? 8.478 7.052 -8.857 1.00 65.11 6 TRP A N 12
ATOM 5879 C CA . TRP A 1 6 ? 8.349 8.450 -8.463 1.00 15.20 6 TRP A CA 12
ATOM 5880 C C . TRP A 1 6 ? 7.905 8.567 -7.009 1.00 74.10 6 TRP A C 12
ATOM 5881 O O . TRP A 1 6 ? 8.297 9.495 -6.304 1.00 15.53 6 TRP A O 12
ATOM 5902 N N . ASN A 1 7 ? 7.085 7.619 -6.567 1.00 72.41 7 ASN A N 12
ATOM 5903 C CA . ASN A 1 7 ? 6.588 7.616 -5.196 1.00 54.20 7 ASN A CA 12
ATOM 5904 C C . ASN A 1 7 ? 7.503 6.801 -4.287 1.00 15.30 7 ASN A C 12
ATOM 5905 O O . ASN A 1 7 ? 7.085 6.331 -3.229 1.00 74.14 7 ASN A O 12
ATOM 5916 N N . ALA A 1 8 ? 8.753 6.639 -4.707 1.00 0.42 8 ALA A N 12
ATOM 5917 C CA . ALA A 1 8 ? 9.728 5.884 -3.930 1.00 11.11 8 ALA A CA 12
ATOM 5918 C C . ALA A 1 8 ? 9.777 6.373 -2.486 1.00 70.13 8 ALA A C 12
ATOM 5919 O O . ALA A 1 8 ? 10.046 5.599 -1.567 1.00 62.14 8 ALA A O 12
ATOM 5926 N N . TYR A 1 9 ? 9.516 7.661 -2.294 1.00 1.02 9 TYR A N 12
ATOM 5927 C CA . TYR A 1 9 ? 9.534 8.254 -0.962 1.00 33.33 9 TYR A CA 12
ATOM 5928 C C . TYR A 1 9 ? 8.597 7.504 -0.019 1.00 64.43 9 TYR A C 12
ATOM 5929 O O . TYR A 1 9 ? 8.817 7.466 1.191 1.00 64.12 9 TYR A O 12
ATOM 5947 N N . GLU A 1 10 ? 7.552 6.907 -0.585 1.00 3.44 10 GLU A N 12
ATOM 5948 C CA . GLU A 1 10 ? 6.582 6.158 0.205 1.00 52.13 10 GLU A CA 12
ATOM 5949 C C . GLU A 1 10 ? 7.220 4.912 0.811 1.00 30.41 10 GLU A C 12
ATOM 5950 O O . GLU A 1 10 ? 7.281 4.762 2.032 1.00 55.41 10 GLU A O 12
ATOM 5962 N N . CYS A 1 11 ? 7.694 4.018 -0.051 1.00 5.34 11 CYS A N 12
ATOM 5963 C CA . CYS A 1 11 ? 8.327 2.784 0.398 1.00 63.24 11 CYS A CA 12
ATOM 5964 C C . CYS A 1 11 ? 9.641 3.076 1.116 1.00 23.04 11 CYS A C 12
ATOM 5965 O O . CYS A 1 11 ? 10.092 2.291 1.951 1.00 11.33 11 CYS A O 12
ATOM 5972 N N . ASP A 1 12 ? 10.250 4.209 0.786 1.00 2.43 12 ASP A N 12
ATOM 5973 C CA . ASP A 1 12 ? 11.512 4.607 1.401 1.00 73.32 12 ASP A CA 12
ATOM 5974 C C . ASP A 1 12 ? 11.297 5.049 2.845 1.00 41.22 12 ASP A C 12
ATOM 5975 O O . ASP A 1 12 ? 11.844 4.455 3.774 1.00 1.11 12 ASP A O 12
ATOM 5984 N N . ARG A 1 13 ? 10.499 6.096 3.025 1.00 14.12 13 ARG A N 12
ATOM 5985 C CA . ARG A 1 13 ? 10.214 6.620 4.356 1.00 72.52 13 ARG A CA 12
ATOM 5986 C C . ARG A 1 13 ? 9.578 5.548 5.237 1.00 41.11 13 ARG A C 12
ATOM 5987 O O . ARG A 1 13 ? 9.595 5.648 6.464 1.00 14.41 13 ARG A O 12
ATOM 6008 N N . HIS A 1 14 ? 9.018 4.523 4.602 1.00 13.23 14 HIS A N 12
ATOM 6009 C CA . HIS A 1 14 ? 8.376 3.433 5.328 1.00 23.14 14 HIS A CA 12
ATOM 6010 C C . HIS A 1 14 ? 9.366 2.749 6.268 1.00 54.55 14 HIS A C 12
ATOM 6011 O O . HIS A 1 14 ? 9.044 2.457 7.419 1.00 34.15 14 HIS A O 12
ATOM 6025 N N . CYS A 1 15 ? 10.571 2.497 5.768 1.00 73.03 15 CYS A N 12
ATOM 6026 C CA . CYS A 1 15 ? 11.607 1.847 6.561 1.00 61.05 15 CYS A CA 12
ATOM 6027 C C . CYS A 1 15 ? 12.457 2.879 7.296 1.00 41.21 15 CYS A C 12
ATOM 6028 O O . CYS A 1 15 ? 12.941 2.628 8.400 1.00 51.42 15 CYS A O 12
ATOM 6035 N N . VAL A 1 16 ? 12.635 4.042 6.676 1.00 75.42 16 VAL A N 12
ATOM 6036 C CA . VAL A 1 16 ? 13.424 5.113 7.271 1.00 64.20 16 VAL A CA 12
ATOM 6037 C C . VAL A 1 16 ? 12.972 5.401 8.698 1.00 5.11 16 VAL A C 12
ATOM 6038 O O . VAL A 1 16 ? 13.768 5.820 9.539 1.00 34.34 16 VAL A O 12
ATOM 6051 N N . SER A 1 17 ? 11.690 5.174 8.964 1.00 22.33 17 SER A N 12
ATOM 6052 C CA . SER A 1 17 ? 11.131 5.412 10.290 1.00 54.14 17 SER A CA 12
ATOM 6053 C C . SER A 1 17 ? 11.520 4.295 11.253 1.00 64.02 17 SER A C 12
ATOM 6054 O O . SER A 1 17 ? 11.773 4.537 12.433 1.00 22.43 17 SER A O 12
ATOM 6062 N N . LYS A 1 18 ? 11.567 3.070 10.740 1.00 10.03 18 LYS A N 12
ATOM 6063 C CA . LYS A 1 18 ? 11.927 1.914 11.552 1.00 32.41 18 LYS A CA 12
ATOM 6064 C C . LYS A 1 18 ? 13.398 1.966 11.952 1.00 12.12 18 LYS A C 12
ATOM 6065 O O . LYS A 1 18 ? 13.762 1.593 13.067 1.00 73.04 18 LYS A O 12
ATOM 6084 N N . GLY A 1 19 ? 14.240 2.434 11.035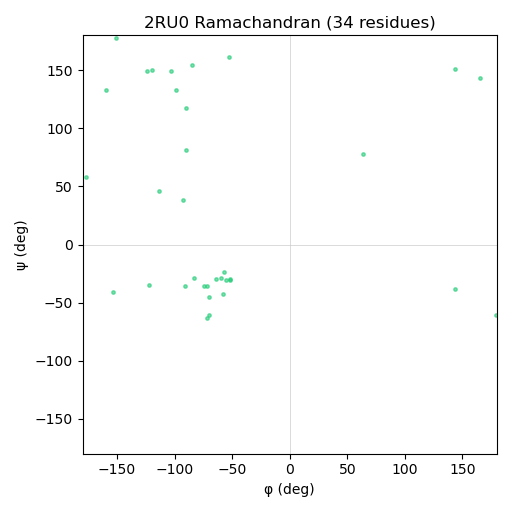 1.00 33.43 19 GLY A N 12
ATOM 6085 C CA . GLY A 1 19 ? 15.661 2.528 11.313 1.00 61.44 19 GLY A CA 12
ATOM 6086 C C . GLY A 1 19 ? 16.508 2.350 10.068 1.00 74.41 19 GLY A C 12
ATOM 6087 O O . GLY A 1 19 ? 17.502 3.051 9.880 1.00 63.53 19 GLY A O 12
ATOM 6091 N N . TYR A 1 20 ? 16.114 1.409 9.217 1.00 63.14 20 TYR A N 12
ATOM 6092 C CA . TYR A 1 20 ? 16.847 1.138 7.985 1.00 34.12 20 TYR A CA 12
ATOM 6093 C C . TYR A 1 20 ? 17.003 2.407 7.154 1.00 53.45 20 TYR A C 12
ATOM 6094 O O . TYR A 1 20 ? 16.410 3.442 7.460 1.00 54.32 20 TYR A O 12
ATOM 6112 N N . THR A 1 21 ? 17.806 2.320 6.098 1.00 53.34 21 THR A N 12
ATOM 6113 C CA . THR A 1 21 ? 18.042 3.460 5.221 1.00 54.33 21 THR A CA 12
ATOM 6114 C C . THR A 1 21 ? 16.780 3.831 4.450 1.00 51.41 21 THR A C 12
ATOM 6115 O O . THR A 1 21 ? 16.566 4.995 4.114 1.00 14.43 21 THR A O 12
ATOM 6126 N N . GLY A 1 22 ? 15.946 2.833 4.172 1.00 2.44 22 GLY A N 12
ATOM 6127 C CA . GLY A 1 22 ? 14.715 3.076 3.443 1.00 2.22 22 GLY A CA 12
ATOM 6128 C C . GLY A 1 22 ? 14.280 1.877 2.625 1.00 71.21 22 GLY A C 12
ATOM 6129 O O . GLY A 1 22 ? 15.112 1.106 2.148 1.00 3.44 22 GLY A O 12
ATOM 6133 N N . GLY A 1 23 ? 12.970 1.717 2.462 1.00 31.13 23 GLY A N 12
ATOM 6134 C CA . GLY A 1 23 ? 12.448 0.599 1.697 1.00 3.53 23 GLY A CA 12
ATOM 6135 C C . GLY A 1 23 ? 12.417 0.881 0.208 1.00 22.41 23 GLY A C 12
ATOM 6136 O O . GLY A 1 23 ? 11.518 1.562 -0.283 1.00 21.31 23 GLY A O 12
ATOM 6140 N N . ASN A 1 24 ? 13.403 0.356 -0.512 1.00 42.03 24 ASN A N 12
ATOM 6141 C CA . ASN A 1 24 ? 13.486 0.556 -1.955 1.00 4.45 24 ASN A CA 12
ATOM 6142 C C . ASN A 1 24 ? 13.062 -0.703 -2.704 1.00 52.20 24 ASN A C 12
ATOM 6143 O O . ASN A 1 24 ? 13.485 -1.810 -2.370 1.00 12.12 24 ASN A O 12
ATOM 6154 N N . CYS A 1 25 ? 12.223 -0.526 -3.720 1.00 4.23 25 CYS A N 12
ATOM 6155 C CA . CYS A 1 25 ? 11.741 -1.646 -4.518 1.00 31.32 25 CYS A CA 12
ATOM 6156 C C . CYS A 1 25 ? 12.585 -1.821 -5.777 1.00 40.30 25 CYS A C 12
ATOM 6157 O O . CYS A 1 25 ? 13.330 -0.921 -6.167 1.00 32.31 25 CYS A O 12
ATOM 6164 N N . ARG A 1 26 ? 12.463 -2.984 -6.408 1.00 55.34 26 ARG A N 12
ATOM 6165 C CA . ARG A 1 26 ? 13.214 -3.277 -7.623 1.00 4.24 26 ARG A CA 12
ATOM 6166 C C . ARG A 1 26 ? 12.536 -4.381 -8.429 1.00 5.13 26 ARG A C 12
ATOM 6167 O O . ARG A 1 26 ? 11.476 -4.878 -8.051 1.00 4.21 26 ARG A O 12
ATOM 6188 N N . GLY A 1 27 ? 13.156 -4.760 -9.542 1.00 44.54 27 GLY A N 12
ATOM 6189 C CA . GLY A 1 27 ? 12.598 -5.801 -10.384 1.00 64.45 27 GLY A CA 12
ATOM 6190 C C . GLY A 1 27 ? 13.101 -7.181 -10.009 1.00 74.41 27 GLY A C 12
ATOM 6191 O O . GLY A 1 27 ? 13.437 -7.986 -10.878 1.00 44.23 27 GLY A O 12
ATOM 6195 N N . LYS A 1 28 ? 13.153 -7.457 -8.710 1.00 61.14 28 LYS A N 12
ATOM 6196 C CA . LYS A 1 28 ? 13.618 -8.749 -8.220 1.00 64.13 28 LYS A CA 12
ATOM 6197 C C . LYS A 1 28 ? 12.616 -9.850 -8.551 1.00 53.15 28 LYS A C 12
ATOM 6198 O O . LYS A 1 28 ? 12.996 -10.941 -8.977 1.00 41.12 28 LYS A O 12
ATOM 6217 N N . ILE A 1 29 ? 11.335 -9.556 -8.355 1.00 10.03 29 ILE A N 12
ATOM 6218 C CA . ILE A 1 29 ? 10.279 -10.520 -8.635 1.00 74.33 29 ILE A CA 12
ATOM 6219 C C . ILE A 1 29 ? 8.969 -9.817 -8.978 1.00 65.52 29 ILE A C 12
ATOM 6220 O O . ILE A 1 29 ? 8.047 -9.770 -8.164 1.00 42.51 29 ILE A O 12
ATOM 6236 N N . ARG A 1 30 ? 8.895 -9.275 -10.189 1.00 41.20 30 ARG A N 12
ATOM 6237 C CA . ARG A 1 30 ? 7.699 -8.575 -10.640 1.00 55.14 30 ARG A CA 12
ATOM 6238 C C . ARG A 1 30 ? 7.441 -7.334 -9.790 1.00 70.30 30 ARG A C 12
ATOM 6239 O O . ARG A 1 30 ? 6.326 -7.116 -9.317 1.00 3.04 30 ARG A O 12
ATOM 6260 N N . GLN A 1 31 ? 8.480 -6.527 -9.601 1.00 15.20 31 GLN A N 12
ATOM 6261 C CA . GLN A 1 31 ? 8.365 -5.309 -8.807 1.00 22.33 31 GLN A CA 12
ATOM 6262 C C . GLN A 1 31 ? 8.025 -5.636 -7.356 1.00 40.42 31 GLN A C 12
ATOM 6263 O O . GLN A 1 31 ? 6.894 -6.007 -7.040 1.00 50.44 31 GLN A O 12
ATOM 6277 N N . THR A 1 32 ? 9.012 -5.495 -6.476 1.00 74.41 32 THR A N 12
ATOM 6278 C CA . THR A 1 32 ? 8.818 -5.777 -5.059 1.00 55.43 32 THR A CA 12
ATOM 6279 C C . THR A 1 32 ? 9.648 -4.836 -4.193 1.00 73.04 32 THR A C 12
ATOM 6280 O O . THR A 1 32 ? 10.755 -4.448 -4.566 1.00 42.40 32 THR A O 12
ATOM 6291 N N . CYS A 1 33 ? 9.106 -4.473 -3.035 1.00 65.23 33 CYS A N 12
ATOM 6292 C CA . CYS A 1 33 ? 9.797 -3.578 -2.115 1.00 41.10 33 CYS A CA 12
ATOM 6293 C C . CYS A 1 33 ? 10.853 -4.332 -1.312 1.00 33.14 33 CYS A C 12
ATOM 6294 O O . CYS A 1 33 ? 10.669 -5.500 -0.966 1.00 52.23 33 CYS A O 12
ATOM 6301 N N . HIS A 1 34 ? 11.959 -3.656 -1.017 1.00 71.41 34 HIS A N 12
ATOM 6302 C CA . HIS A 1 34 ? 13.044 -4.262 -0.254 1.00 1.15 34 HIS A CA 12
ATOM 6303 C C . HIS A 1 34 ? 13.721 -3.228 0.641 1.00 25.22 34 HIS A C 12
ATOM 6304 O O . HIS A 1 34 ? 14.166 -2.181 0.171 1.00 45.23 34 HIS A O 12
ATOM 6318 N N . CYS A 1 35 ? 13.796 -3.529 1.933 1.00 34.14 35 CYS A N 12
ATOM 6319 C CA . CYS A 1 35 ? 14.417 -2.626 2.895 1.00 61.43 35 CYS A CA 12
ATOM 6320 C C . CYS A 1 35 ? 15.872 -3.015 3.144 1.00 14.11 35 CYS A C 12
ATOM 6321 O O . CYS A 1 35 ? 16.177 -4.175 3.420 1.00 73.52 35 CYS A 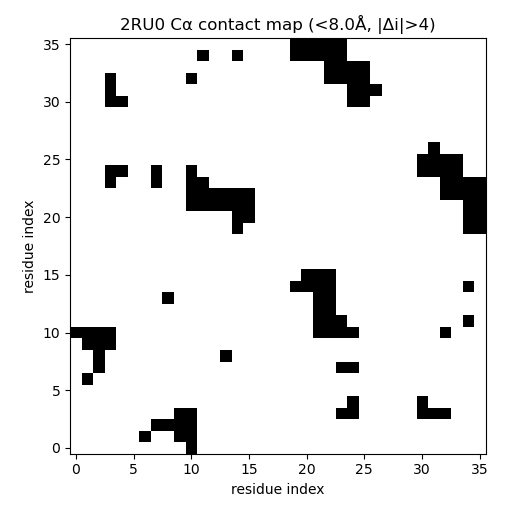O 12
ATOM 6328 N N . TYR A 1 36 ? 16.765 -2.036 3.045 1.00 35.54 36 TYR A N 12
ATOM 6329 C CA . TYR A 1 36 ? 18.187 -2.276 3.258 1.00 41.41 36 TYR A CA 12
ATOM 6330 C C . TYR A 1 36 ? 18.942 -0.960 3.423 1.00 31.24 36 TYR A C 12
ATOM 6331 O O . TYR A 1 36 ? 20.165 -0.917 3.307 1.00 5.34 36 TYR A O 12
ATOM 6349 N N . GLY A 1 1 ? 0.120 -1.602 -1.569 1.00 1.43 1 GLY A N 13
ATOM 6350 C CA . GLY A 1 1 ? 1.175 -0.671 -1.925 1.00 51.30 1 GLY A CA 13
ATOM 6351 C C . GLY A 1 1 ? 0.741 0.318 -2.989 1.00 72.43 1 GLY A C 13
ATOM 6352 O O . GLY A 1 1 ? 0.007 -0.036 -3.912 1.00 53.44 1 GLY A O 13
ATOM 6356 N N . PHE A 1 2 ? 1.194 1.560 -2.860 1.00 54.34 2 PHE A N 13
ATOM 6357 C CA . PHE A 1 2 ? 0.845 2.604 -3.818 1.00 22.14 2 PHE A CA 13
ATOM 6358 C C . PHE A 1 2 ? 2.062 3.462 -4.154 1.00 33.43 2 PHE A C 13
ATOM 6359 O O . PHE A 1 2 ? 1.938 4.657 -4.417 1.00 65.02 2 PHE A O 13
ATOM 6376 N N . GLY A 1 3 ? 3.238 2.841 -4.142 1.00 14.14 3 GLY A N 13
ATOM 6377 C CA . GLY A 1 3 ? 4.460 3.562 -4.446 1.00 31.12 3 GLY A CA 13
ATOM 6378 C C . GLY A 1 3 ? 5.651 2.639 -4.611 1.00 3.44 3 GLY A C 13
ATOM 6379 O O . GLY A 1 3 ? 5.789 1.655 -3.884 1.00 21.02 3 GLY A O 13
ATOM 6383 N N . CYS A 1 4 ? 6.515 2.956 -5.570 1.00 14.12 4 CYS A N 13
ATOM 6384 C CA . CYS A 1 4 ? 7.700 2.148 -5.830 1.00 74.23 4 CYS A CA 13
ATOM 6385 C C . CYS A 1 4 ? 8.499 2.715 -7.000 1.00 54.10 4 CYS A C 13
ATOM 6386 O O . CYS A 1 4 ? 9.662 3.093 -6.864 1.00 3.30 4 CYS A O 13
ATOM 6393 N N . PRO A 1 5 ? 7.860 2.776 -8.178 1.00 42.41 5 PRO A N 13
ATOM 6394 C CA . PRO A 1 5 ? 8.492 3.297 -9.394 1.00 74.35 5 PRO A CA 13
ATOM 6395 C C . PRO A 1 5 ? 8.722 4.803 -9.330 1.00 34.35 5 PRO A C 13
ATOM 6396 O O . PRO A 1 5 ? 9.801 5.290 -9.666 1.00 53.11 5 PRO A O 13
ATOM 6407 N N . TRP A 1 6 ? 7.702 5.534 -8.895 1.00 33.32 6 TRP A N 13
ATOM 6408 C CA . TRP A 1 6 ? 7.794 6.985 -8.786 1.00 13.35 6 TRP A CA 13
ATOM 6409 C C . TRP A 1 6 ? 7.555 7.439 -7.350 1.00 3.33 6 TRP A C 13
ATOM 6410 O O . TRP A 1 6 ? 8.139 8.422 -6.895 1.00 54.42 6 TRP A O 13
ATOM 6431 N N . ASN A 1 7 ? 6.694 6.717 -6.640 1.00 64.33 7 ASN A N 13
ATOM 6432 C CA . ASN A 1 7 ? 6.379 7.047 -5.255 1.00 61.51 7 ASN A CA 13
ATOM 6433 C C . ASN A 1 7 ? 7.299 6.299 -4.295 1.00 20.32 7 ASN A C 13
ATOM 6434 O O . ASN A 1 7 ? 6.939 6.044 -3.146 1.00 72.42 7 ASN A O 13
ATOM 6445 N N . ALA A 1 8 ? 8.489 5.951 -4.774 1.00 72.11 8 ALA A N 13
ATOM 6446 C CA . ALA A 1 8 ? 9.462 5.235 -3.958 1.00 75.01 8 ALA A CA 13
ATOM 6447 C C . ALA A 1 8 ? 9.658 5.920 -2.610 1.00 54.30 8 ALA A C 13
ATOM 6448 O O . ALA A 1 8 ? 9.933 5.266 -1.604 1.00 74.31 8 ALA A O 13
ATOM 6455 N N . TYR A 1 9 ? 9.515 7.241 -2.597 1.00 23.11 9 TYR A N 13
ATOM 6456 C CA . TYR A 1 9 ? 9.680 8.015 -1.372 1.00 40.25 9 TYR A CA 13
ATOM 6457 C C . TYR A 1 9 ? 8.808 7.456 -0.253 1.00 21.45 9 TYR A C 13
ATOM 6458 O O . TYR A 1 9 ? 9.145 7.569 0.926 1.00 72.44 9 TYR A O 13
ATOM 6476 N N . GLU A 1 10 ? 7.686 6.851 -0.631 1.00 1.33 10 GLU A N 13
ATOM 6477 C CA . GLU A 1 10 ? 6.765 6.274 0.341 1.00 22.13 10 GLU A CA 13
ATOM 6478 C C . GLU A 1 10 ? 7.365 5.027 0.985 1.00 72.12 10 GLU A C 13
ATOM 6479 O O . GLU A 1 10 ? 7.434 4.919 2.209 1.00 24.45 10 GLU A O 13
ATOM 6491 N N . CYS A 1 11 ? 7.796 4.087 0.150 1.00 4.15 11 CYS A N 13
ATOM 6492 C CA . CYS A 1 11 ? 8.389 2.847 0.636 1.00 63.34 11 CYS A CA 13
ATOM 6493 C C . CYS A 1 11 ? 9.713 3.118 1.345 1.00 60.51 11 CYS A C 13
ATOM 6494 O O . CYS A 1 11 ? 10.126 2.359 2.222 1.00 34.04 11 CYS A O 13
ATOM 6501 N N . ASP A 1 12 ? 10.373 4.204 0.958 1.00 23.54 12 ASP A N 13
ATOM 6502 C CA . ASP A 1 12 ? 11.650 4.576 1.558 1.00 54.05 12 ASP A CA 13
ATOM 6503 C C . ASP A 1 12 ? 11.459 5.040 2.998 1.00 31.54 12 ASP A C 13
ATOM 6504 O O . ASP A 1 12 ? 12.009 4.450 3.928 1.00 5.14 12 ASP A O 13
ATOM 6513 N N . ARG A 1 13 ? 10.677 6.099 3.175 1.00 15.20 13 ARG A N 13
ATOM 6514 C CA . ARG A 1 13 ? 10.415 6.643 4.502 1.00 2.22 13 ARG A CA 13
ATOM 6515 C C . ARG A 1 13 ? 9.740 5.604 5.392 1.00 21.05 13 ARG A C 13
ATOM 6516 O O . ARG A 1 13 ? 9.750 5.721 6.618 1.00 34.03 13 ARG A O 13
ATOM 6537 N N . HIS A 1 14 ? 9.154 4.588 4.767 1.00 23.44 14 HIS A N 13
ATOM 6538 C CA . HIS A 1 14 ? 8.474 3.527 5.503 1.00 42.41 14 HIS A CA 13
ATOM 6539 C C . HIS A 1 14 ? 9.438 2.817 6.448 1.00 4.44 14 HIS A C 13
ATOM 6540 O O . HIS A 1 14 ? 9.103 2.538 7.600 1.00 75.13 14 HIS A O 13
ATOM 6554 N N . CYS A 1 15 ? 10.638 2.528 5.955 1.00 74.41 15 CYS A N 13
ATOM 6555 C CA . CYS A 1 15 ? 11.651 1.849 6.754 1.00 14.23 15 CYS A CA 13
ATOM 6556 C C . CYS A 1 15 ? 12.527 2.858 7.491 1.00 23.32 15 CYS A C 13
ATOM 6557 O O . CYS A 1 15 ? 13.002 2.594 8.596 1.00 33.11 15 CYS A O 13
ATOM 6564 N N . VAL A 1 16 ? 12.738 4.015 6.871 1.00 21.42 16 VAL A N 13
ATOM 6565 C CA . VAL A 1 16 ? 13.556 5.064 7.468 1.00 61.32 16 VAL A CA 13
ATOM 6566 C C . VAL A 1 16 ? 13.103 5.372 8.890 1.00 30.24 16 VAL A C 13
ATOM 6567 O O . VAL A 1 16 ? 13.904 5.770 9.736 1.00 43.45 16 VAL A O 13
ATOM 6580 N N . SER A 1 17 ? 11.813 5.184 9.148 1.00 33.25 17 SER A N 13
ATOM 6581 C CA . SER A 1 17 ? 11.251 5.445 10.469 1.00 62.33 17 SER A CA 13
ATOM 6582 C C . SER A 1 17 ? 11.579 4.308 11.433 1.00 53.44 17 SER A C 13
ATOM 6583 O O . SER A 1 17 ? 11.805 4.533 12.622 1.00 73.40 17 SER A O 13
ATOM 6591 N N . LYS A 1 18 ? 11.603 3.087 10.911 1.00 74.34 18 LYS A N 13
ATOM 6592 C CA . LYS A 1 18 ? 11.903 1.913 11.722 1.00 3.21 18 LYS A CA 13
ATOM 6593 C C . LYS A 1 18 ? 13.372 1.899 12.136 1.00 55.45 18 LYS A C 13
ATOM 6594 O O . LYS A 1 18 ? 13.709 1.501 13.250 1.00 51.24 18 LYS A O 13
ATOM 6613 N N . GLY A 1 19 ? 14.241 2.338 11.230 1.00 10.54 19 GLY A N 13
ATOM 6614 C CA . GLY A 1 19 ? 15.662 2.369 11.521 1.00 5.20 19 GLY A CA 13
ATOM 6615 C C . GLY A 1 19 ? 16.510 2.067 10.301 1.00 3.03 19 GLY A C 13
ATOM 6616 O O . GLY A 1 19 ? 17.546 2.697 10.085 1.00 54.22 19 GLY A O 13
ATOM 6620 N N . TYR A 1 20 ? 16.072 1.100 9.503 1.00 22.34 20 TYR A N 13
ATOM 6621 C CA . TYR A 1 20 ? 16.800 0.712 8.301 1.00 4.11 20 TYR A CA 13
ATOM 6622 C C . TYR A 1 20 ? 17.086 1.926 7.422 1.00 4.04 20 TYR A C 13
ATOM 6623 O O . TYR A 1 20 ? 16.455 2.974 7.565 1.00 64.03 20 TYR A O 13
ATOM 6641 N N . THR A 1 21 ? 18.043 1.777 6.511 1.00 22.25 21 THR A N 13
ATOM 6642 C CA . THR A 1 21 ? 18.415 2.859 5.609 1.00 52.10 21 THR A CA 13
ATOM 6643 C C . THR A 1 21 ? 17.205 3.367 4.833 1.00 43.43 21 THR A C 13
ATOM 6644 O O . THR A 1 21 ? 17.132 4.543 4.478 1.00 4.21 21 THR A O 13
ATOM 6655 N N . GLY A 1 22 ? 16.256 2.473 4.572 1.00 4.21 22 GLY A N 13
ATOM 6656 C CA . GLY A 1 22 ? 15.062 2.851 3.840 1.00 50.14 22 GLY A CA 13
ATOM 6657 C C . GLY A 1 22 ? 14.518 1.718 2.993 1.00 63.44 22 GLY A C 13
ATOM 6658 O O . GLY A 1 22 ? 15.257 0.814 2.604 1.00 22.02 22 GLY A O 13
ATOM 6662 N N . GLY A 1 23 ? 13.221 1.764 2.706 1.00 14.24 23 GLY A N 13
ATOM 6663 C CA . GLY A 1 23 ? 12.600 0.727 1.904 1.00 63.44 23 GLY A CA 13
ATOM 6664 C C . GLY A 1 23 ? 12.582 1.069 0.427 1.00 25.10 23 GLY A C 13
ATOM 6665 O O . GLY A 1 23 ? 11.904 2.006 0.009 1.00 61.04 23 GLY A O 13
ATOM 6669 N N . ASN A 1 24 ? 13.332 0.308 -0.364 1.00 51.23 24 ASN A N 13
ATOM 6670 C CA . ASN A 1 24 ? 13.401 0.538 -1.803 1.00 21.41 24 ASN A CA 13
ATOM 6671 C C . ASN A 1 24 ? 12.916 -0.687 -2.573 1.00 53.30 24 ASN A C 13
ATOM 6672 O O . ASN A 1 24 ? 13.069 -1.821 -2.119 1.00 3.23 24 ASN A O 13
ATOM 6683 N N . CYS A 1 25 ? 12.329 -0.450 -3.742 1.00 4.53 25 CYS A N 13
ATOM 6684 C CA . CYS A 1 25 ? 11.821 -1.531 -4.576 1.00 61.43 25 CYS A CA 13
ATOM 6685 C C . CYS A 1 25 ? 12.821 -1.888 -5.673 1.00 33.34 25 CYS A C 13
ATOM 6686 O O . CYS A 1 25 ? 13.609 -1.048 -6.106 1.00 55.52 25 CYS A O 13
ATOM 6693 N N . ARG A 1 26 ? 12.782 -3.141 -6.116 1.00 50.41 26 ARG A N 13
ATOM 6694 C CA . ARG A 1 26 ? 13.684 -3.609 -7.161 1.00 24.32 26 ARG A CA 13
ATOM 6695 C C . ARG A 1 26 ? 13.048 -4.741 -7.962 1.00 34.22 26 ARG A C 13
ATOM 6696 O O . ARG A 1 26 ? 12.002 -5.270 -7.586 1.00 3.23 26 ARG A O 13
ATOM 6717 N N . GLY A 1 27 ? 13.686 -5.108 -9.069 1.00 52.22 27 GLY A N 13
ATOM 6718 C CA . GLY A 1 27 ? 13.167 -6.174 -9.906 1.00 52.21 27 GLY A CA 13
ATOM 6719 C C . GLY A 1 27 ? 13.660 -7.541 -9.476 1.00 2.01 27 GLY A C 13
ATOM 6720 O O . GLY A 1 27 ? 14.121 -8.331 -10.300 1.00 60.11 27 GLY A O 13
ATOM 6724 N N . LYS A 1 28 ? 13.566 -7.822 -8.181 1.00 13.23 28 LYS A N 13
ATOM 6725 C CA . LYS A 1 28 ? 14.006 -9.103 -7.641 1.00 2.42 28 LYS A CA 13
ATOM 6726 C C . LYS A 1 28 ? 12.963 -10.187 -7.893 1.00 3.22 28 LYS A C 13
ATOM 6727 O O . LYS A 1 28 ? 13.304 -11.351 -8.105 1.00 52.01 28 LYS A O 13
ATOM 6746 N N . ILE A 1 29 ? 11.693 -9.797 -7.869 1.00 43.30 29 ILE A N 13
ATOM 6747 C CA . ILE A 1 29 ? 10.602 -10.736 -8.098 1.00 10.54 29 ILE A CA 13
ATOM 6748 C C . ILE A 1 29 ? 9.370 -10.024 -8.647 1.00 3.44 29 ILE A C 13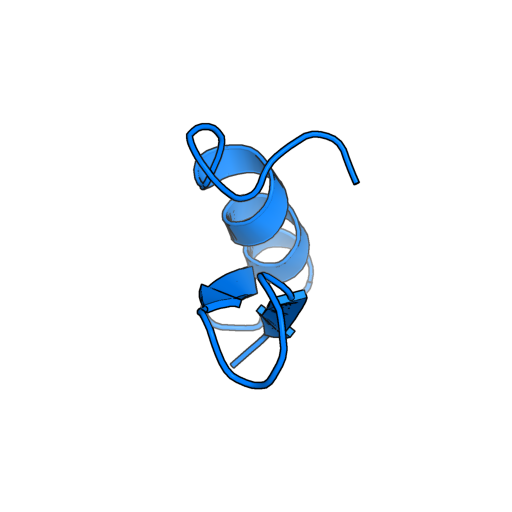
ATOM 6749 O O . ILE A 1 29 ? 8.407 -9.778 -7.920 1.00 4.21 29 ILE A O 13
ATOM 6765 N N . ARG A 1 30 ? 9.408 -9.696 -9.934 1.00 75.42 30 ARG A N 13
ATOM 6766 C CA . ARG A 1 30 ? 8.294 -9.013 -10.581 1.00 60.23 30 ARG A CA 13
ATOM 6767 C C . ARG A 1 30 ? 8.080 -7.629 -9.976 1.00 41.25 30 ARG A C 13
ATOM 6768 O O . ARG A 1 30 ? 6.946 -7.176 -9.827 1.00 12.51 30 ARG A O 13
ATOM 6789 N N . GLN A 1 31 ? 9.178 -6.964 -9.631 1.00 14.34 31 GLN A N 13
ATOM 6790 C CA . GLN A 1 31 ? 9.109 -5.632 -9.041 1.00 43.10 31 GLN A CA 13
ATOM 6791 C C . GLN A 1 31 ? 8.405 -5.671 -7.689 1.00 5.24 31 GLN A C 13
ATOM 6792 O O . GLN A 1 31 ? 7.188 -5.839 -7.614 1.00 73.04 31 GLN A O 13
ATOM 6806 N N . THR A 1 32 ? 9.180 -5.514 -6.619 1.00 72.52 32 THR A N 13
ATOM 6807 C CA . THR A 1 32 ? 8.631 -5.533 -5.269 1.00 62.31 32 THR A CA 13
ATOM 6808 C C . THR A 1 32 ? 9.445 -4.648 -4.333 1.00 0.44 32 THR A C 13
ATOM 6809 O O . THR A 1 32 ? 10.581 -4.283 -4.638 1.00 11.45 32 THR A O 13
ATOM 6820 N N . CYS A 1 33 ? 8.858 -4.305 -3.191 1.00 20.33 33 CYS A N 13
ATOM 6821 C CA . CYS A 1 33 ? 9.528 -3.462 -2.208 1.00 65.23 33 CYS A CA 13
ATOM 6822 C C . CYS A 1 33 ? 10.444 -4.292 -1.313 1.00 62.54 33 CYS A C 13
ATOM 6823 O O . CYS A 1 33 ? 10.197 -5.477 -1.082 1.00 44.34 33 CYS A O 13
ATOM 6830 N N . HIS A 1 34 ? 11.502 -3.663 -0.812 1.00 41.11 34 HIS A N 13
ATOM 6831 C CA . HIS A 1 34 ? 12.455 -4.343 0.058 1.00 12.24 34 HIS A CA 13
ATOM 6832 C C . HIS A 1 34 ? 13.261 -3.336 0.873 1.00 12.41 34 HIS A C 13
ATOM 6833 O O . HIS A 1 34 ? 13.713 -2.317 0.349 1.00 64.41 34 HIS A O 13
ATOM 6847 N N . CYS A 1 35 ? 13.436 -3.626 2.158 1.00 71.11 35 CYS A N 13
ATOM 6848 C CA . CYS A 1 35 ? 14.186 -2.746 3.046 1.00 31.31 35 CYS A CA 13
ATOM 6849 C C . CYS A 1 35 ? 15.608 -3.261 3.248 1.00 62.10 35 CYS A C 13
ATOM 6850 O O . CYS A 1 35 ? 15.825 -4.458 3.440 1.00 1.23 35 CYS A O 13
ATOM 6857 N N . TYR A 1 36 ? 16.573 -2.349 3.203 1.00 61.40 36 TYR A N 13
ATOM 6858 C CA . TYR A 1 36 ? 17.975 -2.711 3.379 1.00 52.34 36 TYR A CA 13
ATOM 6859 C C . TYR A 1 36 ? 18.459 -2.350 4.780 1.00 72.31 36 TYR A C 13
ATOM 6860 O O . TYR A 1 36 ? 19.563 -1.836 4.953 1.00 74.34 36 TYR A O 13
ATOM 6878 N N . GLY A 1 1 ? 0.825 -1.376 -2.190 1.00 25.45 1 GLY A N 14
ATOM 6879 C CA . GLY A 1 1 ? 1.966 -0.583 -2.609 1.00 13.42 1 GLY A CA 14
ATOM 6880 C C . GLY A 1 1 ? 1.563 0.610 -3.453 1.00 12.43 1 GLY A C 14
ATOM 6881 O O . GLY A 1 1 ? 1.053 0.452 -4.562 1.00 33.51 1 GLY A O 14
ATOM 6885 N N . PHE A 1 2 ? 1.790 1.809 -2.926 1.00 43.35 2 PHE A N 14
ATOM 6886 C CA . PHE A 1 2 ? 1.445 3.034 -3.638 1.00 11.51 2 PHE A CA 14
ATOM 6887 C C . PHE A 1 2 ? 2.678 3.910 -3.843 1.00 54.11 2 PHE A C 14
ATOM 6888 O O . PHE A 1 2 ? 2.714 5.061 -3.410 1.00 41.00 2 PHE A O 14
ATOM 6905 N N . GLY A 1 3 ? 3.687 3.355 -4.507 1.00 20.20 3 GLY A N 14
ATOM 6906 C CA . GLY A 1 3 ? 4.908 4.098 -4.758 1.00 21.22 3 GLY A CA 14
ATOM 6907 C C . GLY A 1 3 ? 6.103 3.192 -4.978 1.00 61.14 3 GLY A C 14
ATOM 6908 O O . GLY A 1 3 ? 6.232 2.153 -4.330 1.00 60.34 3 GLY A O 14
ATOM 6912 N N . CYS A 1 4 ? 6.980 3.584 -5.897 1.00 14.42 4 CYS A N 14
ATOM 6913 C CA . CYS A 1 4 ? 8.169 2.800 -6.204 1.00 24.13 4 CYS A CA 14
ATOM 6914 C C . CYS A 1 4 ? 8.990 3.465 -7.305 1.00 24.02 4 CYS A C 14
ATOM 6915 O O . CYS A 1 4 ? 10.150 3.833 -7.113 1.00 74.31 4 CYS A O 14
ATOM 6922 N N . PRO A 1 5 ? 8.376 3.624 -8.487 1.00 23.14 5 PRO A N 14
ATOM 6923 C CA . PRO A 1 5 ? 9.031 4.246 -9.642 1.00 33.35 5 PRO A CA 14
ATOM 6924 C C . PRO A 1 5 ? 9.254 5.741 -9.446 1.00 12.45 5 PRO A C 14
ATOM 6925 O O . PRO A 1 5 ? 10.335 6.259 -9.726 1.00 53.13 5 PRO A O 14
ATOM 6936 N N . TRP A 1 6 ? 8.226 6.430 -8.962 1.00 71.53 6 TRP A N 14
ATOM 6937 C CA . TRP A 1 6 ? 8.311 7.867 -8.728 1.00 73.35 6 TRP A CA 14
ATOM 6938 C C . TRP A 1 6 ? 8.034 8.198 -7.266 1.00 74.42 6 TRP A C 14
ATOM 6939 O O . TRP A 1 6 ? 8.610 9.133 -6.712 1.00 74.13 6 TRP A O 14
ATOM 6960 N N . ASN A 1 7 ? 7.148 7.424 -6.646 1.00 42.13 7 ASN A N 14
ATOM 6961 C CA . ASN A 1 7 ? 6.795 7.636 -5.247 1.00 51.34 7 ASN A CA 14
ATOM 6962 C C . ASN A 1 7 ? 7.683 6.802 -4.329 1.00 45.44 7 ASN A C 14
ATOM 6963 O O . ASN A 1 7 ? 7.310 6.497 -3.197 1.00 45.31 7 ASN A O 14
ATOM 6974 N N . ALA A 1 8 ? 8.861 6.438 -4.826 1.00 71.42 8 ALA A N 14
ATOM 6975 C CA . ALA A 1 8 ? 9.804 5.642 -4.050 1.00 71.34 8 ALA A CA 14
ATOM 6976 C C . ALA A 1 8 ? 10.038 6.255 -2.674 1.00 42.32 8 ALA A C 14
ATOM 6977 O O . ALA A 1 8 ? 10.266 5.542 -1.696 1.00 51.45 8 ALA A O 14
ATOM 6984 N N . TYR A 1 9 ? 9.982 7.581 -2.605 1.00 74.43 9 TYR A N 14
ATOM 6985 C CA . TYR A 1 9 ? 10.191 8.290 -1.349 1.00 11.21 9 TYR A CA 14
ATOM 6986 C C . TYR A 1 9 ? 9.259 7.761 -0.263 1.00 4.14 9 TYR A C 14
ATOM 6987 O O . TYR A 1 9 ? 9.579 7.816 0.924 1.00 21.14 9 TYR A O 14
ATOM 7005 N N . GLU A 1 10 ? 8.106 7.249 -0.679 1.00 72.45 10 GLU A N 14
ATOM 7006 C CA . GLU A 1 10 ? 7.127 6.709 0.258 1.00 42.55 10 GLU A CA 14
ATOM 7007 C C . GLU A 1 10 ? 7.606 5.383 0.841 1.00 10.21 10 GLU A C 14
ATOM 7008 O O . GLU A 1 10 ? 7.596 5.187 2.057 1.00 72.13 10 GLU A O 14
ATOM 7020 N N . CYS A 1 11 ? 8.024 4.475 -0.034 1.00 45.21 11 CYS A N 14
ATOM 7021 C CA . CYS A 1 11 ? 8.506 3.167 0.392 1.00 62.22 11 CYS A CA 14
ATOM 7022 C C . CYS A 1 11 ? 9.867 3.284 1.073 1.00 35.55 11 CYS A C 14
ATOM 7023 O O . CYS A 1 11 ? 10.251 2.424 1.867 1.00 73.14 11 CYS A O 14
ATOM 7030 N N . ASP A 1 12 ? 10.590 4.352 0.759 1.00 52.42 12 ASP A N 14
ATOM 7031 C CA . ASP A 1 12 ? 11.907 4.583 1.341 1.00 14.24 12 ASP A CA 1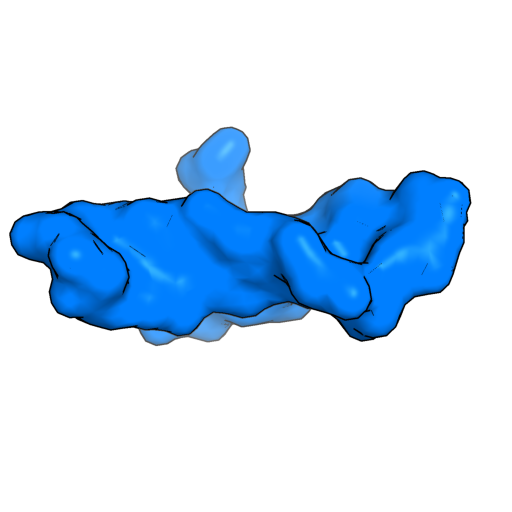4
ATOM 7032 C C . ASP A 1 12 ? 11.785 5.121 2.764 1.00 51.03 12 ASP A C 14
ATOM 7033 O O . ASP A 1 12 ? 12.335 4.548 3.704 1.00 63.41 12 ASP A O 14
ATOM 7042 N N . ARG A 1 13 ? 11.061 6.226 2.913 1.00 25.22 13 ARG A N 14
ATOM 7043 C CA . ARG A 1 13 ? 10.870 6.842 4.220 1.00 13.34 13 ARG A CA 14
ATOM 7044 C C . ARG A 1 13 ? 10.235 5.858 5.198 1.00 23.52 13 ARG A C 14
ATOM 7045 O O . ARG A 1 13 ? 10.368 6.001 6.414 1.00 20.00 13 ARG A O 14
ATOM 7066 N N . HIS A 1 14 ? 9.545 4.858 4.659 1.00 70.32 14 HIS A N 14
ATOM 7067 C CA . HIS A 1 14 ? 8.890 3.849 5.484 1.00 72.34 14 HIS A CA 14
ATOM 7068 C C . HIS A 1 14 ? 9.898 3.152 6.393 1.00 53.02 14 HIS A C 14
ATOM 7069 O O . HIS A 1 14 ? 9.632 2.926 7.574 1.00 51.32 14 HIS A O 14
ATOM 7083 N N . CYS A 1 15 ? 11.055 2.813 5.835 1.00 71.12 15 CYS A N 14
ATOM 7084 C CA . CYS A 1 15 ? 12.103 2.141 6.594 1.00 74.22 15 CYS A CA 14
ATOM 7085 C C . CYS A 1 15 ? 13.047 3.155 7.233 1.00 62.23 15 CYS A C 14
ATOM 7086 O O . CYS A 1 15 ? 13.596 2.916 8.308 1.00 3.24 15 CYS A O 14
ATOM 7093 N N . VAL A 1 16 ? 13.231 4.288 6.562 1.00 25.23 16 VAL A N 14
ATOM 7094 C CA . VAL A 1 16 ? 14.108 5.339 7.064 1.00 1.22 16 VAL A CA 14
ATOM 7095 C C . VAL A 1 16 ? 13.752 5.714 8.499 1.00 72.55 16 VAL A C 14
ATOM 7096 O O . VAL A 1 16 ? 14.611 6.137 9.272 1.00 34.00 16 VAL A O 14
ATOM 7109 N N . SER A 1 17 ? 12.479 5.554 8.847 1.00 21.02 17 SER A N 14
ATOM 7110 C CA . SER A 1 17 ? 12.008 5.878 10.188 1.00 14.44 17 SER A CA 14
ATOM 7111 C C . SER A 1 17 ? 12.377 4.776 11.176 1.00 64.42 17 SER A C 14
ATOM 7112 O O . SER A 1 17 ? 12.746 5.047 12.319 1.00 65.14 17 SER A O 14
ATOM 7120 N N . LYS A 1 18 ? 12.275 3.529 10.726 1.00 4.44 18 LYS A N 14
ATOM 7121 C CA . LYS A 1 18 ? 12.600 2.383 11.567 1.00 14.34 18 LYS A CA 14
ATOM 7122 C C . LYS A 1 18 ? 14.087 2.360 11.906 1.00 13.21 18 LYS A C 14
ATOM 7123 O O . LYS A 1 18 ? 14.474 2.019 13.023 1.00 74.21 18 LYS A O 14
ATOM 7142 N N . GLY A 1 19 ? 14.916 2.727 10.934 1.00 4.40 19 GLY A N 14
ATOM 7143 C CA . GLY A 1 19 ? 16.351 2.743 11.150 1.00 63.20 19 GLY A CA 14
ATOM 7144 C C . GLY A 1 19 ? 17.130 2.404 9.894 1.00 3.54 19 GLY A C 14
ATOM 7145 O O . GLY A 1 19 ? 18.154 3.024 9.605 1.00 41.02 19 GLY A O 14
ATOM 7149 N N . TYR A 1 20 ? 16.646 1.418 9.148 1.00 44.11 20 TYR A N 14
ATOM 7150 C CA . TYR A 1 20 ? 17.307 0.995 7.919 1.00 54.45 20 TYR A CA 14
ATOM 7151 C C . TYR A 1 20 ? 17.559 2.186 6.999 1.00 71.04 20 TYR A C 14
ATOM 7152 O O . TYR A 1 20 ? 17.023 3.274 7.210 1.00 51.54 20 TYR A O 14
ATOM 7170 N N . THR A 1 21 ? 18.380 1.971 5.975 1.00 54.11 21 THR A N 14
ATOM 7171 C CA . THR A 1 21 ? 18.705 3.025 5.022 1.00 72.42 21 THR A CA 14
ATOM 7172 C C . THR A 1 21 ? 17.461 3.497 4.278 1.00 34.43 21 THR A C 14
ATOM 7173 O O . THR A 1 21 ? 17.371 4.654 3.871 1.00 74.11 21 THR A O 14
ATOM 7184 N N . GLY A 1 22 ? 16.501 2.592 4.105 1.00 3.21 22 GLY A N 14
ATOM 7185 C CA . GLY A 1 22 ? 15.274 2.936 3.411 1.00 41.11 22 GLY A CA 14
ATOM 7186 C C . GLY A 1 22 ? 14.742 1.791 2.573 1.00 74.21 22 GLY A C 14
ATOM 7187 O O . GLY A 1 22 ? 15.511 0.999 2.031 1.00 63.22 22 GLY A O 14
ATOM 7191 N N . GLY A 1 23 ? 13.419 1.701 2.467 1.00 1.34 23 GLY A N 14
ATOM 7192 C CA . GLY A 1 23 ? 12.807 0.640 1.689 1.00 1.15 23 GLY A CA 14
ATOM 7193 C C . GLY A 1 23 ? 12.686 0.994 0.220 1.00 25.44 23 GLY A C 14
ATOM 7194 O O . GLY A 1 23 ? 12.013 1.958 -0.139 1.00 43.42 23 GLY A O 14
ATOM 7198 N N . ASN A 1 24 ? 13.342 0.211 -0.631 1.00 2.33 24 ASN A N 14
ATOM 7199 C CA . ASN A 1 24 ? 13.307 0.448 -2.069 1.00 41.53 24 ASN A CA 14
ATOM 7200 C C . ASN A 1 24 ? 12.743 -0.762 -2.807 1.00 30.24 24 ASN A C 14
ATOM 7201 O O . ASN A 1 24 ? 12.661 -1.858 -2.251 1.00 75.23 24 ASN A O 14
ATOM 7212 N N . CYS A 1 25 ? 12.356 -0.557 -4.061 1.00 42.41 25 CYS A N 14
ATOM 7213 C CA . CYS A 1 25 ? 11.800 -1.630 -4.876 1.00 51.10 25 CYS A CA 14
ATOM 7214 C C . CYS A 1 25 ? 12.825 -2.130 -5.890 1.00 55.45 25 CYS A C 14
ATOM 7215 O O . CYS A 1 25 ? 13.403 -1.345 -6.642 1.00 51.40 25 CYS A O 14
ATOM 7222 N N . ARG A 1 26 ? 13.043 -3.440 -5.906 1.00 23.44 26 ARG A N 14
ATOM 7223 C CA . ARG A 1 26 ? 13.998 -4.045 -6.826 1.00 62.04 26 ARG A CA 14
ATOM 7224 C C . ARG A 1 26 ? 13.325 -5.113 -7.684 1.00 42.41 26 ARG A C 14
ATOM 7225 O O . ARG A 1 26 ? 12.141 -5.401 -7.518 1.00 31.30 26 ARG A O 14
ATOM 7246 N N . GLY A 1 27 ? 14.090 -5.695 -8.603 1.00 33.42 27 GLY A N 14
ATOM 7247 C CA . GLY A 1 27 ? 13.550 -6.724 -9.473 1.00 42.42 27 GLY A CA 14
ATOM 7248 C C . GLY A 1 27 ? 13.762 -8.120 -8.922 1.00 11.31 27 GLY A C 14
ATOM 7249 O O . GLY A 1 27 ? 13.994 -9.065 -9.676 1.00 4.21 27 GLY A O 14
ATOM 7253 N N . LYS A 1 28 ? 13.683 -8.251 -7.602 1.00 62.01 28 LYS A N 14
ATOM 7254 C CA . LYS A 1 28 ? 13.868 -9.541 -6.949 1.00 21.42 28 LYS A CA 14
ATOM 7255 C C . LYS A 1 28 ? 12.983 -10.607 -7.588 1.00 1.30 28 LYS A C 14
ATOM 7256 O O . LYS A 1 28 ? 13.340 -11.785 -7.621 1.00 52.21 28 LYS A O 14
ATOM 7275 N N . ILE A 1 29 ? 11.830 -10.185 -8.095 1.00 52.22 29 ILE A N 14
ATOM 7276 C CA . ILE A 1 29 ? 10.896 -11.103 -8.736 1.00 1.24 29 ILE A CA 14
ATOM 7277 C C . ILE A 1 29 ? 10.031 -10.380 -9.762 1.00 12.30 29 ILE A C 14
ATOM 7278 O O . ILE A 1 29 ? 9.772 -10.900 -10.847 1.00 41.45 29 ILE A O 14
ATOM 7294 N N . ARG A 1 30 ? 9.587 -9.177 -9.412 1.00 5.34 30 ARG A N 14
ATOM 7295 C CA . ARG A 1 30 ? 8.752 -8.381 -10.303 1.00 34.24 30 ARG A CA 14
ATOM 7296 C C . ARG A 1 30 ? 8.461 -7.011 -9.697 1.00 22.24 30 ARG A C 14
ATOM 7297 O O . ARG A 1 30 ? 7.303 -6.637 -9.512 1.00 65.02 30 ARG A O 14
ATOM 7318 N N . GLN A 1 31 ? 9.520 -6.269 -9.389 1.00 63.42 31 GLN A N 14
ATOM 7319 C CA . GLN A 1 31 ? 9.378 -4.942 -8.803 1.00 2.11 31 GLN A CA 14
ATOM 7320 C C . GLN A 1 31 ? 8.714 -5.020 -7.432 1.00 74.34 31 GLN A C 14
ATOM 7321 O O . GLN A 1 31 ? 7.564 -4.612 -7.263 1.00 70.32 31 GLN A O 14
ATOM 7335 N N . THR A 1 32 ? 9.444 -5.548 -6.455 1.00 62.00 32 THR A N 14
ATOM 7336 C CA . THR A 1 32 ? 8.925 -5.682 -5.100 1.00 4.43 32 THR A CA 14
ATOM 7337 C C . THR A 1 32 ? 9.684 -4.783 -4.130 1.00 31.25 32 THR A C 14
ATOM 7338 O O . THR A 1 32 ? 10.899 -4.620 -4.240 1.00 5.24 32 THR A O 14
ATOM 7349 N N . CYS A 1 33 ? 8.960 -4.203 -3.179 1.00 12.44 33 CYS A N 14
ATOM 7350 C CA . CYS A 1 33 ? 9.564 -3.320 -2.188 1.00 22.32 33 CYS A CA 14
ATOM 7351 C C . CYS A 1 33 ? 10.244 -4.126 -1.085 1.00 22.13 33 CYS A C 14
ATOM 7352 O O . CYS A 1 33 ? 9.775 -5.200 -0.706 1.00 12.44 33 CYS A O 14
ATOM 7359 N N . HIS A 1 34 ? 11.353 -3.601 -0.573 1.00 51.52 34 HIS A N 14
ATOM 7360 C CA . HIS A 1 34 ? 12.098 -4.270 0.487 1.00 33.03 34 HIS A CA 14
ATOM 7361 C C . HIS A 1 34 ? 13.002 -3.285 1.221 1.00 0.45 34 HIS A C 14
ATOM 7362 O O . HIS A 1 34 ? 13.403 -2.261 0.666 1.00 21.40 34 HIS A O 14
ATOM 7376 N N . CYS A 1 35 ? 13.319 -3.599 2.473 1.00 71.30 35 CYS A N 14
ATOM 7377 C CA . CYS A 1 35 ? 14.175 -2.742 3.284 1.00 35.03 35 CYS A CA 14
ATOM 7378 C C . CYS A 1 35 ? 15.603 -3.277 3.320 1.00 44.42 35 CYS A C 14
ATOM 7379 O O . CYS A 1 35 ? 15.835 -4.438 3.657 1.00 13.00 35 CYS A O 14
ATOM 7386 N N . TYR A 1 36 ? 16.558 -2.421 2.970 1.00 33.40 36 TYR A N 14
ATOM 7387 C CA . TYR A 1 36 ? 17.964 -2.807 2.960 1.00 73.55 36 TYR A CA 14
ATOM 7388 C C . TYR A 1 36 ? 18.864 -1.582 2.840 1.00 43.12 36 TYR A C 14
ATOM 7389 O O . TYR A 1 36 ? 20.050 -1.637 3.160 1.00 22.55 36 TYR A O 14
ATOM 7407 N N . GLY A 1 1 ? 0.867 -1.786 -2.634 1.00 41.44 1 GLY A N 15
ATOM 7408 C CA . GLY A 1 1 ? 1.789 -0.703 -2.345 1.00 53.52 1 GLY A CA 15
ATOM 7409 C C . GLY A 1 1 ? 1.450 0.565 -3.104 1.00 13.44 1 GLY A C 15
ATOM 7410 O O . GLY A 1 1 ? 1.132 0.520 -4.292 1.00 43.33 1 GLY A O 15
ATOM 7414 N N . PHE A 1 2 ? 1.515 1.700 -2.415 1.00 41.11 2 PHE A N 15
ATOM 7415 C CA . PHE A 1 2 ? 1.210 2.986 -3.031 1.00 12.44 2 PHE A CA 15
ATOM 7416 C C . PHE A 1 2 ? 2.486 3.779 -3.295 1.00 44.42 2 PHE A C 15
ATOM 7417 O O . PHE A 1 2 ? 2.670 4.876 -2.768 1.00 73.30 2 PHE A O 15
ATOM 7434 N N . GLY A 1 3 ? 3.367 3.215 -4.116 1.00 42.22 3 GLY A N 15
ATOM 7435 C CA . GLY A 1 3 ? 4.616 3.882 -4.436 1.00 53.04 3 GLY A CA 15
ATOM 7436 C C . GLY A 1 3 ? 5.766 2.909 -4.603 1.00 4.41 3 GLY A C 15
ATOM 7437 O O . GLY A 1 3 ? 5.869 1.926 -3.869 1.00 4.34 3 GLY A O 15
ATOM 7441 N N . CYS A 1 4 ? 6.634 3.182 -5.572 1.00 32.11 4 CYS A N 15
ATOM 7442 C CA . CYS A 1 4 ? 7.782 2.323 -5.835 1.00 30.10 4 CYS A CA 15
ATOM 7443 C C . CYS A 1 4 ? 8.594 2.847 -7.016 1.00 71.31 4 CYS A C 15
ATOM 7444 O O . CYS A 1 4 ? 9.773 3.177 -6.893 1.00 4.32 4 CYS A O 15
ATOM 7451 N N . PRO A 1 5 ? 7.949 2.925 -8.189 1.00 74.34 5 PRO A N 15
ATOM 7452 C CA . PRO A 1 5 ? 8.591 3.408 -9.415 1.00 53.23 5 PRO A CA 15
ATOM 7453 C C . PRO A 1 5 ? 8.884 4.904 -9.365 1.00 74.23 5 PRO A C 15
ATOM 7454 O O . PRO A 1 5 ? 9.979 5.343 -9.715 1.00 1.14 5 PRO A O 15
ATOM 7465 N N . TRP A 1 6 ? 7.899 5.680 -8.929 1.00 15.21 6 TRP A N 15
ATOM 7466 C CA . TRP A 1 6 ? 8.052 7.128 -8.833 1.00 33.50 6 TRP A CA 15
ATOM 7467 C C . TRP A 1 6 ? 7.845 7.603 -7.399 1.00 62.01 6 TRP A C 15
ATOM 7468 O O . TRP A 1 6 ? 8.473 8.565 -6.958 1.00 73.22 6 TRP A O 15
ATOM 7489 N N . ASN A 1 7 ? 6.962 6.922 -6.676 1.00 13.50 7 ASN A N 15
ATOM 7490 C CA . ASN A 1 7 ? 6.673 7.277 -5.291 1.00 73.40 7 ASN A CA 15
ATOM 7491 C C . ASN A 1 7 ? 7.569 6.499 -4.332 1.00 44.13 7 ASN A C 15
ATOM 7492 O O . ASN A 1 7 ? 7.208 6.266 -3.179 1.00 51.23 7 ASN A O 15
ATOM 7503 N N . ALA A 1 8 ? 8.741 6.101 -4.818 1.00 33.21 8 ALA A N 15
ATOM 7504 C CA . ALA A 1 8 ? 9.690 5.352 -4.004 1.00 2.10 8 ALA A CA 15
ATOM 7505 C C . ALA A 1 8 ? 9.923 6.038 -2.662 1.00 30.42 8 ALA A C 15
ATOM 7506 O O . ALA A 1 8 ? 10.178 5.379 -1.653 1.00 64.14 8 ALA A O 15
ATOM 7513 N N . TYR A 1 9 ? 9.834 7.363 -2.657 1.00 31.15 9 TYR A N 15
ATOM 7514 C CA . TYR A 1 9 ? 10.038 8.138 -1.438 1.00 61.24 9 TYR A CA 15
ATOM 7515 C C . TYR A 1 9 ? 9.154 7.619 -0.308 1.00 40.23 9 TYR A C 15
ATOM 7516 O O . TYR A 1 9 ? 9.505 7.725 0.866 1.00 32.24 9 TYR A O 15
ATOM 7534 N N . GLU A 1 10 ? 8.006 7.058 -0.674 1.00 14.21 10 GLU A N 15
ATOM 7535 C CA . GLU A 1 10 ? 7.071 6.523 0.309 1.00 54.02 10 GLU A CA 15
ATOM 7536 C C . GLU A 1 10 ? 7.621 5.250 0.946 1.00 15.21 10 GLU A C 15
ATOM 7537 O O . GLU A 1 10 ? 7.694 5.137 2.170 1.00 30.21 10 GLU A O 15
ATOM 7549 N N . CYS A 1 11 ? 8.005 4.294 0.107 1.00 3.23 11 CYS A N 15
ATOM 7550 C CA . CYS A 1 11 ? 8.548 3.029 0.586 1.00 34.53 11 CYS A CA 15
ATOM 7551 C C . CYS A 1 11 ? 9.890 3.240 1.280 1.00 21.14 11 CYS A C 15
ATOM 7552 O O . CYS A 1 11 ? 10.286 2.454 2.142 1.00 53.32 11 CYS A O 15
ATOM 7559 N N . ASP A 1 12 ? 10.585 4.306 0.899 1.00 23.32 12 ASP A N 15
ATOM 7560 C CA . ASP A 1 12 ? 11.883 4.622 1.485 1.00 33.02 12 ASP A CA 15
ATOM 7561 C C . ASP A 1 12 ? 11.726 5.108 2.923 1.00 72.51 12 ASP A C 15
ATOM 7562 O O . ASP A 1 12 ? 12.252 4.499 3.855 1.00 74.21 12 ASP A O 15
ATOM 7571 N N . ARG A 1 13 ? 11.000 6.208 3.095 1.00 62.44 13 ARG A N 15
ATOM 7572 C CA . ARG A 1 13 ? 10.776 6.776 4.418 1.00 2.23 13 ARG A CA 15
ATOM 7573 C C . ARG A 1 13 ? 10.061 5.778 5.325 1.00 43.33 13 ARG A C 15
ATOM 7574 O O . ARG A 1 13 ? 10.095 5.901 6.550 1.00 43.24 13 ARG A O 15
ATOM 7595 N N . HIS A 1 14 ? 9.414 4.791 4.714 1.00 31.35 14 HIS A N 15
ATOM 7596 C CA . HIS A 1 14 ? 8.691 3.771 5.466 1.00 14.33 14 HIS A CA 15
ATOM 7597 C C . HIS A 1 14 ? 9.629 3.024 6.410 1.00 55.32 14 HIS A C 15
ATOM 7598 O O . HIS A 1 14 ? 9.290 2.771 7.567 1.00 43.35 14 HIS A O 15
ATOM 7612 N N . CYS A 1 15 ? 10.808 2.673 5.908 1.00 11.24 15 CYS A N 15
ATOM 7613 C CA . CYS A 1 15 ? 11.795 1.954 6.705 1.00 14.10 15 CYS A CA 15
ATOM 7614 C C . CYS A 1 15 ? 12.725 2.926 7.425 1.00 32.15 15 CYS A C 15
ATOM 7615 O O . CYS A 1 15 ? 13.193 2.651 8.530 1.00 33.15 15 CYS A O 15
ATOM 7622 N N . VAL A 1 16 ? 12.989 4.064 6.791 1.00 14.14 16 VAL A N 15
ATOM 7623 C CA . VAL A 1 16 ? 13.861 5.078 7.372 1.00 63.25 16 VAL A CA 15
ATOM 7624 C C . VAL A 1 16 ? 13.433 5.424 8.793 1.00 74.10 16 VAL A C 15
ATOM 7625 O O . VAL A 1 16 ? 14.257 5.795 9.628 1.00 23.52 16 VAL A O 15
ATOM 7638 N N . SER A 1 17 ? 12.137 5.300 9.061 1.00 34.22 17 SER A N 15
ATOM 7639 C CA . SER A 1 17 ? 11.597 5.603 10.382 1.00 72.35 17 SER A CA 15
ATOM 7640 C C . SER A 1 17 ? 11.882 4.466 11.359 1.00 44.52 17 SER A C 15
ATOM 7641 O O . SER A 1 17 ? 12.182 4.699 12.530 1.00 1.41 17 SER A O 15
ATOM 7649 N N . LYS A 1 18 ? 11.787 3.235 10.869 1.00 41.12 18 LYS A N 15
ATOM 7650 C CA . LYS A 1 18 ? 12.036 2.061 11.696 1.00 32.50 18 LYS A CA 15
ATOM 7651 C C . LYS A 1 18 ? 13.501 1.989 12.113 1.00 2.11 18 LYS A C 15
ATOM 7652 O O . LYS A 1 18 ? 13.818 1.608 13.239 1.00 64.41 18 LYS A O 15
ATOM 7671 N N . GLY A 1 19 ? 14.391 2.360 11.198 1.00 44.42 19 GLY A N 15
ATOM 7672 C CA . GLY A 1 19 ? 15.812 2.332 11.491 1.00 44.33 19 GLY A CA 15
ATOM 7673 C C . GLY A 1 19 ? 16.650 2.016 10.268 1.00 44.23 19 GLY A C 15
ATOM 7674 O O . GLY A 1 19 ? 17.705 2.616 10.057 1.00 31.13 19 GLY A O 15
ATOM 7678 N N . TYR A 1 20 ? 16.182 1.071 9.460 1.00 2.21 20 TYR A N 15
ATOM 7679 C CA . TYR A 1 20 ? 16.898 0.673 8.254 1.00 51.53 20 TYR A CA 15
ATOM 7680 C C . TYR A 1 20 ? 17.236 1.888 7.395 1.00 12.51 20 TYR A C 15
ATOM 7681 O O . TYR A 1 20 ? 16.759 2.995 7.648 1.00 2.53 20 TYR A O 15
ATOM 7699 N N . THR A 1 21 ? 18.062 1.674 6.376 1.00 23.51 21 THR A N 15
ATOM 7700 C CA . THR A 1 21 ? 18.466 2.749 5.479 1.00 14.12 21 THR A CA 15
ATOM 7701 C C . THR A 1 21 ? 17.275 3.284 4.692 1.00 12.53 21 THR A C 15
ATOM 7702 O O . THR A 1 21 ? 17.248 4.452 4.307 1.00 53.43 21 THR A O 15
ATOM 7713 N N . GLY A 1 22 ? 16.290 2.422 4.458 1.00 42.24 22 GLY A N 15
ATOM 7714 C CA . GLY A 1 22 ? 15.109 2.828 3.718 1.00 64.10 22 GLY A CA 15
ATOM 7715 C C . GLY A 1 22 ? 14.564 1.717 2.843 1.00 54.34 22 GLY A C 15
ATOM 7716 O O . GLY A 1 22 ? 15.316 0.873 2.358 1.00 34.21 22 GLY A O 15
ATOM 7720 N N . GLY A 1 23 ? 13.249 1.717 2.640 1.00 23.34 23 GLY A N 15
ATOM 7721 C CA . GLY A 1 23 ? 12.626 0.696 1.819 1.00 34.53 23 GLY A CA 15
ATOM 7722 C C . GLY A 1 23 ? 12.637 1.050 0.346 1.00 75.05 23 GLY A C 15
ATOM 7723 O O . GLY A 1 23 ? 12.022 2.033 -0.068 1.00 25.42 23 GLY A O 15
ATOM 7727 N N . ASN A 1 24 ? 13.338 0.248 -0.449 1.00 42.32 24 ASN A N 15
ATOM 7728 C CA . ASN A 1 24 ? 13.429 0.484 -1.886 1.00 15.15 24 ASN A CA 15
ATOM 7729 C C . ASN A 1 24 ? 12.870 -0.701 -2.668 1.00 14.35 24 ASN A C 15
ATOM 7730 O O . ASN A 1 24 ? 12.904 -1.839 -2.200 1.00 22.31 24 ASN A O 15
ATOM 7741 N N . CYS A 1 25 ? 12.355 -0.425 -3.861 1.00 41.13 25 CYS A N 15
ATOM 7742 C CA . CYS A 1 25 ? 11.789 -1.466 -4.710 1.00 33.55 25 CYS A CA 15
ATOM 7743 C C . CYS A 1 25 ? 12.743 -1.821 -5.846 1.00 61.31 25 CYS A C 15
ATOM 7744 O O . CYS A 1 25 ? 13.498 -0.974 -6.324 1.00 32.11 25 CYS A O 15
ATOM 7751 N N . ARG A 1 26 ? 12.703 -3.079 -6.274 1.00 3.01 26 ARG A N 15
ATOM 7752 C CA . ARG A 1 26 ? 13.565 -3.546 -7.353 1.00 73.52 26 ARG A CA 15
ATOM 7753 C C . ARG A 1 26 ? 12.859 -4.608 -8.191 1.00 75.14 26 ARG A C 15
ATOM 7754 O O . ARG A 1 26 ? 11.711 -4.962 -7.925 1.00 31.14 26 ARG A O 15
ATOM 7775 N N . GLY A 1 27 ? 13.553 -5.112 -9.207 1.00 43.10 27 GLY A N 15
ATOM 7776 C CA . GLY A 1 27 ? 12.977 -6.127 -10.069 1.00 73.01 27 GLY A CA 15
ATOM 7777 C C . GLY A 1 27 ? 13.295 -7.533 -9.602 1.00 24.40 27 GLY A C 15
ATOM 7778 O O . GLY A 1 27 ? 13.504 -8.434 -10.415 1.00 54.03 27 GLY A O 15
ATOM 7782 N N . LYS A 1 28 ? 13.335 -7.724 -8.288 1.00 4.24 28 LYS A N 15
ATOM 7783 C CA . LYS A 1 28 ? 13.632 -9.030 -7.712 1.00 35.21 28 LYS A CA 15
ATOM 7784 C C . LYS A 1 28 ? 12.590 -10.061 -8.137 1.00 3.32 28 LYS A C 15
ATOM 7785 O O . LYS A 1 28 ? 12.920 -11.219 -8.396 1.00 55.54 28 LYS A O 15
ATOM 7804 N N . ILE A 1 29 ? 11.335 -9.632 -8.207 1.00 34.00 29 ILE A N 15
ATOM 7805 C CA . ILE A 1 29 ? 10.247 -10.517 -8.603 1.00 73.52 29 ILE A CA 15
ATOM 7806 C C . ILE A 1 29 ? 9.084 -9.729 -9.196 1.00 42.33 29 ILE A C 15
ATOM 7807 O O . ILE A 1 29 ? 8.023 -9.612 -8.583 1.00 71.23 29 ILE A O 15
ATOM 7823 N N . ARG A 1 30 ? 9.291 -9.190 -10.393 1.00 64.15 30 ARG A N 15
ATOM 7824 C CA . ARG A 1 30 ? 8.260 -8.413 -11.070 1.00 44.34 30 ARG A CA 15
ATOM 7825 C C . ARG A 1 30 ? 7.930 -7.147 -10.284 1.00 72.34 30 ARG A C 15
ATOM 7826 O O . ARG A 1 30 ? 6.765 -6.866 -10.006 1.00 13.51 30 ARG A O 15
ATOM 7847 N N . GLN A 1 31 ? 8.963 -6.390 -9.930 1.00 60.01 31 GLN A N 15
ATOM 7848 C CA . GLN A 1 31 ? 8.782 -5.156 -9.175 1.00 54.22 31 GLN A CA 15
ATOM 7849 C C . GLN A 1 31 ? 8.219 -5.444 -7.787 1.00 65.21 31 GLN A C 15
ATOM 7850 O O . GLN A 1 31 ? 7.076 -5.879 -7.646 1.00 53.51 31 GLN A O 15
ATOM 7864 N N . THR A 1 32 ? 9.031 -5.200 -6.763 1.00 22.42 32 THR A N 15
ATOM 7865 C CA . THR A 1 32 ? 8.616 -5.435 -5.386 1.00 32.32 32 THR A CA 15
ATOM 7866 C C . THR A 1 32 ? 9.419 -4.577 -4.415 1.00 64.51 32 THR A C 15
ATOM 7867 O O . THR A 1 32 ? 10.607 -4.331 -4.626 1.00 3.34 32 THR A O 15
ATOM 7878 N N . CYS A 1 33 ? 8.765 -4.126 -3.351 1.00 12.53 33 CYS A N 15
ATOM 7879 C CA . CYS A 1 33 ? 9.418 -3.295 -2.346 1.00 41.04 33 CYS A CA 15
ATOM 7880 C C . CYS A 1 33 ? 10.168 -4.155 -1.333 1.00 62.14 33 CYS A C 15
ATOM 7881 O O . CYS A 1 33 ? 9.776 -5.288 -1.053 1.00 74.22 33 CYS A O 15
ATOM 7888 N N . HIS A 1 34 ? 11.250 -3.609 -0.787 1.00 13.41 34 HIS A N 15
ATOM 7889 C CA . HIS A 1 34 ? 12.055 -4.325 0.196 1.00 71.11 34 HIS A CA 15
ATOM 7890 C C . HIS A 1 34 ? 12.908 -3.356 1.010 1.00 75.42 34 HIS A C 15
ATOM 7891 O O . HIS A 1 34 ? 13.355 -2.328 0.501 1.00 73.11 34 HIS A O 15
ATOM 7905 N N . CYS A 1 35 ? 13.128 -3.691 2.277 1.00 64.03 35 CYS A N 15
ATOM 7906 C CA . CYS A 1 35 ? 13.926 -2.851 3.162 1.00 20.20 35 CYS A CA 15
ATOM 7907 C C . CYS A 1 35 ? 15.328 -3.427 3.341 1.00 33.25 35 CYS A C 15
ATOM 7908 O O . CYS A 1 35 ? 15.491 -4.612 3.636 1.00 15.40 35 CYS A O 15
ATOM 7915 N N . TYR A 1 36 ? 16.336 -2.581 3.162 1.00 20.41 36 TYR A N 15
ATOM 7916 C CA . TYR A 1 36 ? 17.724 -3.006 3.302 1.00 71.02 36 TYR A CA 15
ATOM 7917 C C . TYR A 1 36 ? 18.661 -1.802 3.341 1.00 74.40 36 TYR A C 15
ATOM 7918 O O . TYR A 1 36 ? 19.313 -1.544 4.351 1.00 61.22 36 TYR A O 15
ATOM 7936 N N . GLY A 1 1 ? -0.335 -1.022 -2.631 1.00 13.21 1 GLY A N 16
ATOM 7937 C CA . GLY A 1 1 ? 0.837 -0.169 -2.698 1.00 63.43 1 GLY A CA 16
ATOM 7938 C C . GLY A 1 1 ? 0.481 1.301 -2.783 1.00 13.52 1 GLY A C 16
ATOM 7939 O O . GLY A 1 1 ? -0.684 1.675 -2.640 1.00 21.45 1 GLY A O 16
ATOM 7943 N N . PHE A 1 2 ? 1.485 2.140 -3.014 1.00 63.14 2 PHE A N 16
ATOM 7944 C CA . PHE A 1 2 ? 1.272 3.579 -3.115 1.00 4.02 2 PHE A CA 16
ATOM 7945 C C . PHE A 1 2 ? 2.584 4.304 -3.401 1.00 50.24 2 PHE A C 16
ATOM 7946 O O . PHE A 1 2 ? 2.802 5.423 -2.938 1.00 34.10 2 PHE A O 16
ATOM 7963 N N . GLY A 1 3 ? 3.456 3.657 -4.169 1.00 12.10 3 GLY A N 16
ATOM 7964 C CA . GLY A 1 3 ? 4.735 4.254 -4.504 1.00 4.20 3 GLY A CA 16
ATOM 7965 C C . GLY A 1 3 ? 5.832 3.221 -4.669 1.00 20.22 3 GLY A C 16
ATOM 7966 O O . GLY A 1 3 ? 5.888 2.240 -3.927 1.00 32.25 3 GLY A O 16
ATOM 7970 N N . CYS A 1 4 ? 6.706 3.439 -5.645 1.00 63.24 4 CYS A N 16
ATOM 7971 C CA . CYS A 1 4 ? 7.806 2.518 -5.908 1.00 12.12 4 CYS A CA 16
ATOM 7972 C C . CYS A 1 4 ? 8.637 2.988 -7.098 1.00 52.51 4 CYS A C 16
ATOM 7973 O O . CYS A 1 4 ? 9.833 3.258 -6.984 1.00 71.44 4 CYS A O 16
ATOM 7980 N N . PRO A 1 5 ? 7.989 3.091 -8.268 1.00 63.43 5 PRO A N 16
ATOM 7981 C CA . PRO A 1 5 ? 8.648 3.529 -9.502 1.00 44.30 5 PRO A CA 16
ATOM 7982 C C . PRO A 1 5 ? 9.020 5.008 -9.467 1.00 32.23 5 PRO A C 16
ATOM 7983 O O . PRO A 1 5 ? 10.134 5.386 -9.827 1.00 64.14 5 PRO A O 16
ATOM 7994 N N . TRP A 1 6 ? 8.080 5.838 -9.030 1.00 3.50 6 TRP A N 16
ATOM 7995 C CA . TRP A 1 6 ? 8.310 7.276 -8.947 1.00 41.53 6 TRP A CA 16
ATOM 7996 C C . TRP A 1 6 ? 8.137 7.774 -7.517 1.00 15.13 6 TRP A C 16
ATOM 7997 O O . TRP A 1 6 ? 8.817 8.705 -7.087 1.00 33.31 6 TRP A O 16
ATOM 8018 N N . ASN A 1 7 ? 7.222 7.148 -6.784 1.00 34.13 7 ASN A N 16
ATOM 8019 C CA . ASN A 1 7 ? 6.959 7.528 -5.400 1.00 40.45 7 ASN A CA 16
ATOM 8020 C C . ASN A 1 7 ? 7.818 6.712 -4.439 1.00 51.23 7 ASN A C 16
ATOM 8021 O O . ASN A 1 7 ? 7.451 6.510 -3.282 1.00 70.43 7 ASN A O 16
ATOM 8032 N N . ALA A 1 8 ? 8.963 6.247 -4.927 1.00 61.13 8 ALA A N 16
ATOM 8033 C CA . ALA A 1 8 ? 9.876 5.455 -4.111 1.00 55.35 8 ALA A CA 16
ATOM 8034 C C . ALA A 1 8 ? 10.154 6.140 -2.778 1.00 3.22 8 ALA A C 16
ATOM 8035 O O . ALA A 1 8 ? 10.375 5.478 -1.763 1.00 50.52 8 ALA A O 16
ATOM 8042 N N . TYR A 1 9 ? 10.143 7.468 -2.787 1.00 4.53 9 TYR A N 16
ATOM 8043 C CA . TYR A 1 9 ? 10.398 8.243 -1.578 1.00 23.01 9 TYR A CA 16
ATOM 8044 C C . TYR A 1 9 ? 9.486 7.793 -0.440 1.00 43.44 9 TYR A C 16
ATOM 8045 O O . TYR A 1 9 ? 9.845 7.892 0.732 1.00 22.34 9 TYR A O 16
ATOM 8063 N N . GLU A 1 10 ? 8.305 7.299 -0.798 1.00 1.32 10 GLU A N 16
ATOM 8064 C CA . GLU A 1 10 ? 7.341 6.834 0.193 1.00 40.44 10 GLU A CA 16
ATOM 8065 C C . GLU A 1 10 ? 7.777 5.501 0.792 1.00 21.41 10 GLU A C 16
ATOM 8066 O O . GLU A 1 10 ? 7.732 5.309 2.008 1.00 74.34 10 GLU A O 16
ATOM 8078 N N . CYS A 1 11 ? 8.199 4.581 -0.070 1.00 1.25 11 CYS A N 16
ATOM 8079 C CA . CYS A 1 11 ? 8.643 3.265 0.372 1.00 34.44 11 CYS A CA 16
ATOM 8080 C C . CYS A 1 11 ? 9.973 3.359 1.113 1.00 3.32 11 CYS A C 16
ATOM 8081 O O . CYS A 1 11 ? 10.268 2.544 1.988 1.00 41.52 11 CYS A O 16
ATOM 8088 N N . ASP A 1 12 ? 10.772 4.359 0.757 1.00 64.21 12 ASP A N 16
ATOM 8089 C CA . ASP A 1 12 ? 12.071 4.562 1.388 1.00 23.41 12 ASP A CA 16
ATOM 8090 C C . ASP A 1 12 ? 11.908 5.080 2.813 1.00 12.15 12 ASP A C 16
ATOM 8091 O O . ASP A 1 12 ? 12.396 4.471 3.766 1.00 55.12 12 ASP A O 16
ATOM 8100 N N . ARG A 1 13 ? 11.220 6.209 2.952 1.00 75.51 13 ARG A N 16
ATOM 8101 C CA . ARG A 1 13 ? 10.994 6.810 4.261 1.00 51.14 13 ARG A CA 16
ATOM 8102 C C . ARG A 1 13 ? 10.260 5.842 5.185 1.00 42.54 13 ARG A C 16
ATOM 8103 O O . ARG A 1 13 ? 10.319 5.970 6.408 1.00 2.30 13 ARG A O 16
ATOM 8124 N N . HIS A 1 14 ? 9.569 4.875 4.591 1.00 75.10 14 HIS A N 16
ATOM 8125 C CA . HIS A 1 14 ? 8.823 3.885 5.361 1.00 41.24 14 HIS A CA 16
ATOM 8126 C C . HIS A 1 14 ? 9.748 3.120 6.303 1.00 40.34 14 HIS A C 16
ATOM 8127 O O . HIS A 1 14 ? 9.411 2.882 7.463 1.00 51.13 14 HIS A O 16
ATOM 8141 N N . CYS A 1 15 ? 10.915 2.737 5.796 1.00 42.31 15 CYS A N 16
ATOM 8142 C CA . CYS A 1 15 ? 11.889 1.998 6.591 1.00 52.35 15 CYS A CA 16
ATOM 8143 C C . CYS A 1 15 ? 12.846 2.951 7.301 1.00 21.33 15 CYS A C 16
ATOM 8144 O O . CYS A 1 15 ? 13.335 2.657 8.392 1.00 3.02 15 CYS A O 16
ATOM 8151 N N . VAL A 1 16 ? 13.109 4.093 6.675 1.00 13.51 16 VAL A N 16
ATOM 8152 C CA . VAL A 1 16 ? 14.006 5.090 7.247 1.00 12.24 16 VAL A CA 16
ATOM 8153 C C . VAL A 1 16 ? 13.573 5.473 8.658 1.00 4.23 16 VAL A C 16
ATOM 8154 O O . VAL A 1 16 ? 14.393 5.885 9.480 1.00 71.45 16 VAL A O 16
ATOM 8167 N N . SER A 1 17 ? 12.280 5.335 8.933 1.00 24.41 17 SER A N 16
ATOM 8168 C CA . SER A 1 17 ? 11.737 5.669 10.244 1.00 5.35 17 SER A CA 16
ATOM 8169 C C . SER A 1 17 ? 11.978 4.536 11.237 1.00 2.34 17 SER A C 16
ATOM 8170 O O . SER A 1 17 ? 12.217 4.773 12.422 1.00 75.30 17 SER A O 16
ATOM 8178 N N . LYS A 1 18 ? 11.914 3.304 10.746 1.00 61.44 18 LYS A N 16
ATOM 8179 C CA . LYS A 1 18 ? 12.126 2.132 11.587 1.00 71.31 18 LYS A CA 16
ATOM 8180 C C . LYS A 1 18 ? 13.587 2.023 12.011 1.00 61.15 18 LYS A C 16
ATOM 8181 O O . LYS A 1 18 ? 13.889 1.631 13.137 1.00 65.33 18 LYS A O 16
ATOM 8200 N N . GLY A 1 19 ? 14.490 2.374 11.100 1.00 5.53 19 GLY A N 16
ATOM 8201 C CA . GLY A 1 19 ? 15.909 2.310 11.400 1.00 40.33 19 GLY A CA 16
ATOM 8202 C C . GLY A 1 19 ? 16.740 1.924 10.192 1.00 54.42 19 GLY A C 16
ATOM 8203 O O . GLY A 1 19 ? 17.827 2.461 9.980 1.00 2.34 19 GLY A O 16
ATOM 8207 N N . TYR A 1 20 ? 16.228 0.990 9.398 1.00 0.13 20 TYR A N 16
ATOM 8208 C CA . TYR A 1 20 ? 16.932 0.529 8.207 1.00 10.54 20 TYR A CA 16
ATOM 8209 C C . TYR A 1 20 ? 17.344 1.707 7.329 1.00 62.42 20 TYR A C 16
ATOM 8210 O O . TYR A 1 20 ? 16.918 2.841 7.549 1.00 44.11 20 TYR A O 16
ATOM 8228 N N . THR A 1 21 ? 18.177 1.428 6.330 1.00 13.42 21 THR A N 16
ATOM 8229 C CA . THR A 1 21 ? 18.648 2.462 5.418 1.00 41.34 21 THR A CA 16
ATOM 8230 C C . THR A 1 21 ? 17.498 3.040 4.601 1.00 43.44 21 THR A C 16
ATOM 8231 O O . THR A 1 21 ? 17.531 4.204 4.202 1.00 73.21 21 THR A O 16
ATOM 8242 N N . GLY A 1 22 ? 16.481 2.220 4.355 1.00 63.30 22 GLY A N 16
ATOM 8243 C CA . GLY A 1 22 ? 15.335 2.668 3.587 1.00 52.43 22 GLY A CA 16
ATOM 8244 C C . GLY A 1 22 ? 14.748 1.568 2.725 1.00 52.20 22 GLY A C 16
ATOM 8245 O O . GLY A 1 22 ? 15.468 0.692 2.248 1.00 2.32 22 GLY A O 16
ATOM 8249 N N . GLY A 1 23 ? 13.434 1.612 2.526 1.00 72.24 23 GLY A N 16
ATOM 8250 C CA . GLY A 1 23 ? 12.772 0.604 1.717 1.00 3.43 23 GLY A CA 16
ATOM 8251 C C . GLY A 1 23 ? 12.708 0.987 0.252 1.00 13.40 23 GLY A C 16
ATOM 8252 O O . GLY A 1 23 ? 12.066 1.972 -0.111 1.00 43.31 23 GLY A O 16
ATOM 8256 N N . ASN A 1 24 ? 13.376 0.208 -0.592 1.00 34.51 24 ASN A N 16
ATOM 8257 C CA . ASN A 1 24 ? 13.393 0.472 -2.026 1.00 62.10 24 ASN A CA 16
ATOM 8258 C C . ASN A 1 24 ? 12.761 -0.681 -2.799 1.00 71.35 24 ASN A C 16
ATOM 8259 O O . ASN A 1 24 ? 12.714 -1.814 -2.319 1.00 10.03 24 ASN A O 16
ATOM 8270 N N . CYS A 1 25 ? 12.276 -0.385 -4.001 1.00 21.23 25 CYS A N 16
ATOM 8271 C CA . CYS A 1 25 ? 11.647 -1.396 -4.842 1.00 54.21 25 CYS A CA 16
ATOM 8272 C C . CYS A 1 25 ? 12.561 -1.786 -6.000 1.00 20.33 25 CYS A C 16
ATOM 8273 O O . CYS A 1 25 ? 13.249 -0.941 -6.573 1.00 73.42 25 CYS A O 16
ATOM 8280 N N . ARG A 1 26 ? 12.563 -3.072 -6.337 1.00 52.33 26 ARG A N 16
ATOM 8281 C CA . ARG A 1 26 ? 13.393 -3.575 -7.425 1.00 52.33 26 ARG A CA 16
ATOM 8282 C C . ARG A 1 26 ? 12.681 -4.695 -8.179 1.00 4.23 26 ARG A C 16
ATOM 8283 O O . ARG A 1 26 ? 11.512 -4.981 -7.926 1.00 71.33 26 ARG A O 16
ATOM 8304 N N . GLY A 1 27 ? 13.396 -5.325 -9.106 1.00 5.20 27 GLY A N 16
ATOM 8305 C CA . GLY A 1 27 ? 12.817 -6.405 -9.882 1.00 62.52 27 GLY A CA 16
ATOM 8306 C C . GLY A 1 27 ? 13.086 -7.767 -9.272 1.00 10.42 27 GLY A C 16
ATOM 8307 O O . GLY A 1 27 ? 13.227 -8.759 -9.986 1.00 71.42 27 GLY A O 16
ATOM 8311 N N . LYS A 1 28 ? 13.159 -7.815 -7.946 1.00 2.40 28 LYS A N 16
ATOM 8312 C CA . LYS A 1 28 ? 13.413 -9.064 -7.238 1.00 5.41 28 LYS A CA 16
ATOM 8313 C C . LYS A 1 28 ? 12.363 -10.112 -7.589 1.00 53.05 28 LYS A C 16
ATOM 8314 O O . LYS A 1 28 ? 12.675 -11.295 -7.725 1.00 73.45 28 LYS A O 16
ATOM 8333 N N . ILE A 1 29 ? 11.118 -9.670 -7.736 1.00 44.24 29 ILE A N 16
ATOM 8334 C CA . ILE A 1 29 ? 10.023 -10.570 -8.075 1.00 22.12 29 ILE A CA 16
ATOM 8335 C C . ILE A 1 29 ? 8.898 -9.825 -8.784 1.00 14.54 29 ILE A C 16
ATOM 8336 O O . ILE A 1 29 ? 7.801 -9.677 -8.244 1.00 73.53 29 ILE A O 16
ATOM 8352 N N . ARG A 1 30 ? 9.176 -9.357 -9.996 1.00 65.31 30 ARG A N 16
ATOM 8353 C CA . ARG A 1 30 ? 8.187 -8.627 -10.780 1.00 22.33 30 ARG A CA 16
ATOM 8354 C C . ARG A 1 30 ? 7.808 -7.318 -10.093 1.00 61.33 30 ARG A C 16
ATOM 8355 O O . ARG A 1 30 ? 6.633 -7.060 -9.835 1.00 71.14 30 ARG A O 16
ATOM 8376 N N . GLN A 1 31 ? 8.812 -6.497 -9.800 1.00 74.53 31 GLN A N 16
ATOM 8377 C CA . GLN A 1 31 ? 8.583 -5.216 -9.143 1.00 32.32 31 GLN A CA 16
ATOM 8378 C C . GLN A 1 31 ? 8.004 -5.417 -7.746 1.00 62.00 31 GLN A C 16
ATOM 8379 O O . GLN A 1 31 ? 6.837 -5.778 -7.591 1.00 61.43 31 GLN A O 16
ATOM 8393 N N . THR A 1 32 ? 8.828 -5.181 -6.730 1.00 2.42 32 THR A N 16
ATOM 8394 C CA . THR A 1 32 ? 8.399 -5.337 -5.346 1.00 2.23 32 THR A CA 16
ATOM 8395 C C . THR A 1 32 ? 9.258 -4.499 -4.406 1.00 3.21 32 THR A C 16
ATOM 8396 O O . THR A 1 32 ? 10.441 -4.274 -4.664 1.00 41.21 32 THR A O 16
ATOM 8407 N N . CYS A 1 33 ? 8.657 -4.039 -3.314 1.00 32.01 33 CYS A N 16
ATOM 8408 C CA . CYS A 1 33 ? 9.367 -3.225 -2.334 1.00 74.53 33 CYS A CA 16
ATOM 8409 C C . CYS A 1 33 ? 10.116 -4.105 -1.337 1.00 55.11 33 CYS A C 16
ATOM 8410 O O . CYS A 1 33 ? 9.728 -5.246 -1.086 1.00 35.35 33 CYS A O 16
ATOM 8417 N N . HIS A 1 34 ? 11.191 -3.565 -0.772 1.00 31.43 34 HIS A N 16
ATOM 8418 C CA . HIS A 1 34 ? 11.994 -4.300 0.199 1.00 62.21 34 HIS A CA 16
ATOM 8419 C C . HIS A 1 34 ? 12.836 -3.346 1.041 1.00 31.10 34 HIS A C 16
ATOM 8420 O O . HIS A 1 34 ? 13.217 -2.268 0.583 1.00 72.40 34 HIS A O 16
ATOM 8434 N N . CYS A 1 35 ? 13.122 -3.749 2.275 1.00 41.25 35 CYS A N 16
ATOM 8435 C CA . CYS A 1 35 ? 13.917 -2.930 3.182 1.00 62.14 35 CYS A CA 16
ATOM 8436 C C . CYS A 1 35 ? 15.321 -3.506 3.345 1.00 10.10 35 CYS A C 16
ATOM 8437 O O . CYS A 1 35 ? 15.487 -4.684 3.663 1.00 41.22 35 CYS A O 16
ATOM 8444 N N . TYR A 1 36 ? 16.327 -2.667 3.126 1.00 64.11 36 TYR A N 16
ATOM 8445 C CA . TYR A 1 36 ? 17.717 -3.092 3.247 1.00 72.45 36 TYR A CA 16
ATOM 8446 C C . TYR A 1 36 ? 18.267 -2.769 4.632 1.00 20.44 36 TYR A C 16
ATOM 8447 O O . TYR A 1 36 ? 19.373 -2.248 4.766 1.00 54.44 36 TYR A O 16
ATOM 8465 N N . GLY A 1 1 ? 0.745 -0.867 -0.659 1.00 12.13 1 GLY A N 17
ATOM 8466 C CA . GLY A 1 1 ? 1.900 -0.497 -1.456 1.00 33.10 1 GLY A CA 17
ATOM 8467 C C . GLY A 1 1 ? 1.588 0.601 -2.453 1.00 42.22 1 GLY A C 17
ATOM 8468 O O . GLY A 1 1 ? 1.241 0.326 -3.602 1.00 12.40 1 GLY A O 17
ATOM 8472 N N . PHE A 1 2 ? 1.711 1.849 -2.014 1.00 12.32 2 PHE A N 17
ATOM 8473 C CA . PHE A 1 2 ? 1.437 2.993 -2.876 1.00 1.55 2 PHE A CA 17
ATOM 8474 C C . PHE A 1 2 ? 2.728 3.718 -3.244 1.00 4.34 2 PHE A C 17
ATOM 8475 O O . PHE A 1 2 ? 3.033 4.781 -2.703 1.00 74.22 2 PHE A O 17
ATOM 8492 N N . GLY A 1 3 ? 3.485 3.134 -4.168 1.00 2.31 3 GLY A N 17
ATOM 8493 C CA . GLY A 1 3 ? 4.735 3.737 -4.592 1.00 42.15 3 GLY A CA 17
ATOM 8494 C C . GLY A 1 3 ? 5.856 2.724 -4.712 1.00 4.13 3 GLY A C 17
ATOM 8495 O O . GLY A 1 3 ? 5.950 1.793 -3.911 1.00 51.12 3 GLY A O 17
ATOM 8499 N N . CYS A 1 4 ? 6.709 2.903 -5.715 1.00 3.22 4 CYS A N 17
ATOM 8500 C CA . CYS A 1 4 ? 7.829 1.997 -5.938 1.00 71.44 4 CYS A CA 17
ATOM 8501 C C . CYS A 1 4 ? 8.636 2.421 -7.162 1.00 25.13 4 CYS A C 17
ATOM 8502 O O . CYS A 1 4 ? 9.825 2.730 -7.075 1.00 61.01 4 CYS A O 17
ATOM 8509 N N . PRO A 1 5 ? 7.977 2.437 -8.330 1.00 30.05 5 PRO A N 17
ATOM 8510 C CA . PRO A 1 5 ? 8.613 2.822 -9.593 1.00 2.33 5 PRO A CA 17
ATOM 8511 C C . PRO A 1 5 ? 8.942 4.310 -9.646 1.00 1.31 5 PRO A C 17
ATOM 8512 O O . PRO A 1 5 ? 10.040 4.699 -10.046 1.00 34.14 5 PRO A O 17
ATOM 8523 N N . TRP A 1 6 ? 7.986 5.137 -9.240 1.00 55.44 6 TRP A N 17
ATOM 8524 C CA . TRP A 1 6 ? 8.175 6.584 -9.242 1.00 33.33 6 TRP A CA 17
ATOM 8525 C C . TRP A 1 6 ? 7.995 7.158 -7.841 1.00 32.53 6 TRP A C 17
ATOM 8526 O O . TRP A 1 6 ? 8.657 8.125 -7.467 1.00 31.53 6 TRP A O 17
ATOM 8547 N N . ASN A 1 7 ? 7.095 6.555 -7.070 1.00 21.00 7 ASN A N 17
ATOM 8548 C CA . ASN A 1 7 ? 6.829 7.007 -5.709 1.00 54.34 7 ASN A CA 17
ATOM 8549 C C . ASN A 1 7 ? 7.705 6.262 -4.707 1.00 13.21 7 ASN A C 17
ATOM 8550 O O . ASN A 1 7 ? 7.318 6.065 -3.555 1.00 50.04 7 ASN A O 17
ATOM 8561 N N . ALA A 1 8 ? 8.887 5.851 -5.153 1.00 40.25 8 ALA A N 17
ATOM 8562 C CA . ALA A 1 8 ? 9.819 5.130 -4.295 1.00 42.55 8 ALA A CA 17
ATOM 8563 C C . ALA A 1 8 ? 10.023 5.860 -2.972 1.00 21.42 8 ALA A C 17
ATOM 8564 O O . ALA A 1 8 ? 10.272 5.235 -1.940 1.00 15.50 8 ALA A O 17
ATOM 8571 N N . TYR A 1 9 ? 9.917 7.183 -3.009 1.00 2.24 9 TYR A N 17
ATOM 8572 C CA . TYR A 1 9 ? 10.093 7.998 -1.812 1.00 62.40 9 TYR A CA 17
ATOM 8573 C C . TYR A 1 9 ? 9.209 7.494 -0.675 1.00 70.23 9 TYR A C 17
ATOM 8574 O O . TYR A 1 9 ? 9.550 7.634 0.499 1.00 71.33 9 TYR A O 17
ATOM 8592 N N . GLU A 1 10 ? 8.072 6.907 -1.035 1.00 33.34 10 GLU A N 17
ATOM 8593 C CA . GLU A 1 10 ? 7.138 6.382 -0.045 1.00 71.12 10 GLU A CA 17
ATOM 8594 C C . GLU A 1 10 ? 7.711 5.146 0.642 1.00 71.43 10 GLU A C 17
ATOM 8595 O O . GLU A 1 10 ? 7.820 5.097 1.867 1.00 24.22 10 GLU A O 17
ATOM 8607 N N . CYS A 1 11 ? 8.075 4.148 -0.157 1.00 34.43 11 CYS A N 17
ATOM 8608 C CA . CYS A 1 11 ? 8.635 2.910 0.372 1.00 43.11 11 CYS A CA 17
ATOM 8609 C C . CYS A 1 11 ? 9.931 3.181 1.132 1.00 72.23 11 CYS A C 17
ATOM 8610 O O . CYS A 1 11 ? 10.309 2.422 2.024 1.00 24.01 11 CYS A O 17
ATOM 8617 N N . ASP A 1 12 ? 10.605 4.267 0.771 1.00 2.13 12 ASP A N 17
ATOM 8618 C CA . ASP A 1 12 ? 11.857 4.640 1.419 1.00 24.42 12 ASP A CA 17
ATOM 8619 C C . ASP A 1 12 ? 11.603 5.177 2.824 1.00 5.31 12 ASP A C 17
ATOM 8620 O O . ASP A 1 12 ? 12.037 4.586 3.813 1.00 1.43 12 ASP A O 17
ATOM 8629 N N . ARG A 1 13 ? 10.899 6.302 2.903 1.00 23.45 13 ARG A N 17
ATOM 8630 C CA . ARG A 1 13 ? 10.590 6.920 4.187 1.00 52.22 13 ARG A CA 17
ATOM 8631 C C . ARG A 1 13 ? 9.863 5.939 5.102 1.00 22.01 13 ARG A C 17
ATOM 8632 O O . ARG A 1 13 ? 9.913 6.062 6.326 1.00 3.14 13 ARG A O 17
ATOM 8653 N N . HIS A 1 14 ? 9.188 4.965 4.500 1.00 13.21 14 HIS A N 17
ATOM 8654 C CA . HIS A 1 14 ? 8.451 3.963 5.261 1.00 74.50 14 HIS A CA 17
ATOM 8655 C C . HIS A 1 14 ? 9.391 3.159 6.154 1.00 32.04 14 HIS A C 17
ATOM 8656 O O . HIS A 1 14 ? 9.061 2.847 7.299 1.00 74.52 14 HIS A O 17
ATOM 8670 N N . CYS A 1 15 ? 10.563 2.827 5.624 1.00 20.32 15 CYS A N 17
ATOM 8671 C CA . CYS A 1 15 ? 11.551 2.059 6.372 1.00 30.40 15 CYS A CA 17
ATOM 8672 C C . CYS A 1 15 ? 12.495 2.983 7.135 1.00 11.32 15 CYS A C 17
ATOM 8673 O O . CYS A 1 15 ? 13.028 2.617 8.183 1.00 15.40 15 CYS A O 17
ATOM 8680 N N . VAL A 1 16 ? 12.697 4.184 6.602 1.00 2.21 16 VAL A N 17
ATOM 8681 C CA . VAL A 1 16 ? 13.575 5.162 7.233 1.00 43.52 16 VAL A CA 17
ATOM 8682 C C . VAL A 1 16 ? 13.120 5.474 8.654 1.00 21.21 16 VAL A C 17
ATOM 8683 O O . VAL A 1 16 ? 13.910 5.921 9.486 1.00 53.23 16 VAL A O 17
ATOM 8696 N N . SER A 1 17 ? 11.841 5.234 8.926 1.00 24.41 17 SER A N 17
ATOM 8697 C CA . SER A 1 17 ? 11.279 5.491 10.247 1.00 43.43 17 SER A CA 17
ATOM 8698 C C . SER A 1 17 ? 11.522 4.309 11.180 1.00 15.44 17 SER A C 17
ATOM 8699 O O . SER A 1 17 ? 11.790 4.486 12.369 1.00 43.32 17 SER A O 17
ATOM 8707 N N . LYS A 1 18 ? 11.424 3.102 10.634 1.00 43.22 18 LYS A N 17
ATOM 8708 C CA . LYS A 1 18 ? 11.634 1.889 11.415 1.00 75.01 18 LYS A CA 17
ATOM 8709 C C . LYS A 1 18 ? 13.058 1.830 11.957 1.00 61.43 18 LYS A C 17
ATOM 8710 O O . LYS A 1 18 ? 13.281 1.437 13.101 1.00 5.31 18 LYS A O 17
ATOM 8729 N N . GLY A 1 19 ? 14.019 2.223 11.127 1.00 43.25 19 GLY A N 17
ATOM 8730 C CA . GLY A 1 19 ? 15.410 2.208 11.541 1.00 11.13 19 GLY A CA 17
ATOM 8731 C C . GLY A 1 19 ? 16.354 1.902 10.395 1.00 15.31 19 GLY A C 17
ATOM 8732 O O . GLY A 1 19 ? 17.482 2.393 10.363 1.00 2.21 19 GLY A O 17
ATOM 8736 N N . TYR A 1 20 ? 15.892 1.088 9.453 1.00 62.05 20 TYR A N 17
ATOM 8737 C CA . TYR A 1 20 ? 16.705 0.714 8.301 1.00 33.31 20 TYR A CA 17
ATOM 8738 C C . TYR A 1 20 ? 17.065 1.939 7.467 1.00 11.31 20 TYR A C 17
ATOM 8739 O O . TYR A 1 20 ? 16.472 3.008 7.622 1.00 25.24 20 TYR A O 17
ATOM 8757 N N . THR A 1 21 ? 18.042 1.777 6.580 1.00 55.03 21 THR A N 17
ATOM 8758 C CA . THR A 1 21 ? 18.483 2.868 5.720 1.00 13.45 21 THR A CA 17
ATOM 8759 C C . THR A 1 21 ? 17.335 3.394 4.866 1.00 12.24 21 THR A C 17
ATOM 8760 O O . THR A 1 21 ? 17.306 4.569 4.503 1.00 12.45 21 THR A O 17
ATOM 8771 N N . GLY A 1 22 ? 16.389 2.516 4.549 1.00 74.43 22 GLY A N 17
ATOM 8772 C CA . GLY A 1 22 ? 15.251 2.911 3.740 1.00 54.03 22 GLY A CA 17
ATOM 8773 C C . GLY A 1 22 ? 14.725 1.776 2.884 1.00 63.34 22 GLY A C 17
ATOM 8774 O O . GLY A 1 22 ? 15.480 0.892 2.481 1.00 24.31 22 GLY A O 17
ATOM 8778 N N . GLY A 1 23 ? 13.425 1.798 2.605 1.00 2.55 23 GLY A N 17
ATOM 8779 C CA . GLY A 1 23 ? 12.822 0.757 1.795 1.00 73.10 23 GLY A CA 17
ATOM 8780 C C . GLY A 1 23 ? 12.807 1.106 0.320 1.00 73.41 23 GLY A C 17
ATOM 8781 O O . GLY A 1 23 ? 12.205 2.100 -0.084 1.00 32.45 23 GLY A O 17
ATOM 8785 N N . ASN A 1 24 ? 13.473 0.286 -0.487 1.00 72.01 24 ASN A N 17
ATOM 8786 C CA . ASN A 1 24 ? 13.536 0.514 -1.926 1.00 55.41 24 ASN A CA 17
ATOM 8787 C C . ASN A 1 24 ? 13.001 -0.692 -2.692 1.00 43.12 24 ASN A C 17
ATOM 8788 O O . ASN A 1 24 ? 13.112 -1.830 -2.235 1.00 73.14 24 ASN A O 17
ATOM 8799 N N . CYS A 1 25 ? 12.422 -0.435 -3.860 1.00 42.03 25 CYS A N 17
ATOM 8800 C CA . CYS A 1 25 ? 11.870 -1.498 -4.691 1.00 65.32 25 CYS A CA 17
ATOM 8801 C C . CYS A 1 25 ? 12.815 -1.836 -5.841 1.00 25.02 25 CYS A C 17
ATOM 8802 O O . CYS A 1 25 ? 13.574 -0.985 -6.305 1.00 4.24 25 CYS A O 17
ATOM 8809 N N . ARG A 1 26 ? 12.763 -3.084 -6.296 1.00 12.35 26 ARG A N 17
ATOM 8810 C CA . ARG A 1 26 ? 13.614 -3.535 -7.390 1.00 1.42 26 ARG A CA 17
ATOM 8811 C C . ARG A 1 26 ? 12.959 -4.683 -8.151 1.00 34.21 26 ARG A C 17
ATOM 8812 O O . ARG A 1 26 ? 11.915 -5.194 -7.746 1.00 62.20 26 ARG A O 17
ATOM 8833 N N . GLY A 1 27 ? 13.579 -5.084 -9.257 1.00 34.02 27 GLY A N 17
ATOM 8834 C CA . GLY A 1 27 ? 13.041 -6.169 -10.057 1.00 51.41 27 GLY A CA 17
ATOM 8835 C C . GLY A 1 27 ? 13.559 -7.524 -9.619 1.00 71.24 27 GLY A C 17
ATOM 8836 O O . GLY A 1 27 ? 14.011 -8.320 -10.443 1.00 21.24 27 GLY A O 17
ATOM 8840 N N . LYS A 1 28 ? 13.495 -7.788 -8.319 1.00 21.42 28 LYS A N 17
ATOM 8841 C CA . LYS A 1 28 ? 13.961 -9.057 -7.771 1.00 45.34 28 LYS A CA 17
ATOM 8842 C C . LYS A 1 28 ? 12.928 -10.157 -7.990 1.00 53.22 28 LYS A C 17
ATOM 8843 O O . LYS A 1 28 ? 13.279 -11.319 -8.193 1.00 73.54 28 LYS A O 17
ATOM 8862 N N . ILE A 1 29 ? 11.654 -9.782 -7.949 1.00 13.15 29 ILE A N 17
ATOM 8863 C CA . ILE A 1 29 ? 10.570 -10.737 -8.145 1.00 1.20 29 ILE A CA 17
ATOM 8864 C C . ILE A 1 29 ? 9.320 -10.047 -8.681 1.00 62.22 29 ILE A C 17
ATOM 8865 O O . ILE A 1 29 ? 8.371 -9.795 -7.939 1.00 30.33 29 ILE A O 17
ATOM 8881 N N . ARG A 1 30 ? 9.326 -9.746 -9.976 1.00 24.04 30 ARG A N 17
ATOM 8882 C CA . ARG A 1 30 ? 8.193 -9.086 -10.612 1.00 32.11 30 ARG A CA 17
ATOM 8883 C C . ARG A 1 30 ? 7.978 -7.692 -10.029 1.00 71.34 30 ARG A C 17
ATOM 8884 O O . ARG A 1 30 ? 6.843 -7.246 -9.867 1.00 54.11 30 ARG A O 17
ATOM 8905 N N . GLN A 1 31 ? 9.076 -7.012 -9.717 1.00 12.52 31 GLN A N 17
ATOM 8906 C CA . GLN A 1 31 ? 9.007 -5.669 -9.151 1.00 73.32 31 GLN A CA 17
ATOM 8907 C C . GLN A 1 31 ? 8.331 -5.689 -7.784 1.00 51.21 31 GLN A C 17
ATOM 8908 O O . GLN A 1 31 ? 7.118 -5.874 -7.681 1.00 53.24 31 GLN A O 17
ATOM 8922 N N . THR A 1 32 ? 9.124 -5.497 -6.734 1.00 70.15 32 THR A N 17
ATOM 8923 C CA . THR A 1 32 ? 8.603 -5.494 -5.373 1.00 60.24 32 THR A CA 17
ATOM 8924 C C . THR A 1 32 ? 9.435 -4.593 -4.468 1.00 53.32 32 THR A C 17
ATOM 8925 O O . THR A 1 32 ? 10.511 -4.134 -4.852 1.00 1.43 32 THR A O 17
ATOM 8936 N N . CYS A 1 33 ? 8.930 -4.343 -3.265 1.00 1.14 33 CYS A N 17
ATOM 8937 C CA . CYS A 1 33 ? 9.626 -3.496 -2.304 1.00 23.24 33 CYS A CA 17
ATOM 8938 C C . CYS A 1 33 ? 10.542 -4.327 -1.410 1.00 22.33 33 CYS A C 17
ATOM 8939 O O . CYS A 1 33 ? 10.300 -5.514 -1.186 1.00 13.31 33 CYS A O 17
ATOM 8946 N N . HIS A 1 34 ? 11.595 -3.696 -0.901 1.00 5.21 34 HIS A N 17
ATOM 8947 C CA . HIS A 1 34 ? 12.548 -4.376 -0.030 1.00 73.24 34 HIS A CA 17
ATOM 8948 C C . HIS A 1 34 ? 13.346 -3.370 0.793 1.00 62.01 34 HIS A C 17
ATOM 8949 O O . HIS A 1 34 ? 13.771 -2.333 0.283 1.00 11.31 34 HIS A O 17
ATOM 8963 N N . CYS A 1 35 ? 13.546 -3.683 2.069 1.00 42.12 35 CYS A N 17
ATOM 8964 C CA . CYS A 1 35 ? 14.292 -2.807 2.964 1.00 42.53 35 CYS A CA 17
ATOM 8965 C C . CYS A 1 35 ? 15.729 -3.293 3.128 1.00 44.43 35 CYS A C 17
ATOM 8966 O O . CYS A 1 35 ? 15.993 -4.495 3.129 1.00 32.31 35 CYS A O 17
ATOM 8973 N N . TYR A 1 36 ? 16.655 -2.350 3.266 1.00 14.50 36 TYR A N 17
ATOM 8974 C CA . TYR A 1 36 ? 18.065 -2.681 3.429 1.00 42.33 36 TYR A CA 17
ATOM 8975 C C . TYR A 1 36 ? 18.541 -2.358 4.842 1.00 42.23 36 TYR A C 17
ATOM 8976 O O . TYR A 1 36 ? 19.691 -2.615 5.194 1.00 61.14 36 TYR A O 17
ATOM 8994 N N . GLY A 1 1 ? 3.899 1.946 0.415 1.00 55.34 1 GLY A N 18
ATOM 8995 C CA . GLY A 1 1 ? 2.477 1.757 0.190 1.00 65.52 1 GLY A CA 18
ATOM 8996 C C . GLY A 1 1 ? 2.023 2.308 -1.147 1.00 42.20 1 GLY A C 18
ATOM 8997 O O . GLY A 1 1 ? 1.550 1.563 -2.006 1.00 2.52 1 GLY A O 18
ATOM 9001 N N . PHE A 1 2 ? 2.165 3.618 -1.324 1.00 70.40 2 PHE A N 18
ATOM 9002 C CA . PHE A 1 2 ? 1.763 4.269 -2.565 1.00 40.21 2 PHE A CA 18
ATOM 9003 C C . PHE A 1 2 ? 2.978 4.807 -3.316 1.00 21.45 2 PHE A C 18
ATOM 9004 O O . PHE A 1 2 ? 2.924 5.876 -3.922 1.00 60.52 2 PHE A O 18
ATOM 9021 N N . GLY A 1 3 ? 4.075 4.056 -3.269 1.00 11.34 3 GLY A N 18
ATOM 9022 C CA . GLY A 1 3 ? 5.288 4.473 -3.947 1.00 23.03 3 GLY A CA 18
ATOM 9023 C C . GLY A 1 3 ? 6.244 3.321 -4.185 1.00 23.12 3 GLY A C 18
ATOM 9024 O O . GLY A 1 3 ? 6.376 2.430 -3.345 1.00 2.00 3 GLY A O 18
ATOM 9028 N N . CYS A 1 4 ? 6.912 3.336 -5.333 1.00 44.33 4 CYS A N 18
ATOM 9029 C CA . CYS A 1 4 ? 7.860 2.284 -5.682 1.00 13.35 4 CYS A CA 18
ATOM 9030 C C . CYS A 1 4 ? 8.475 2.539 -7.055 1.00 11.04 4 CYS A C 18
ATOM 9031 O O . CYS A 1 4 ? 9.687 2.699 -7.199 1.00 40.04 4 CYS A O 18
ATOM 9038 N N . PRO A 1 5 ? 7.620 2.578 -8.088 1.00 3.03 5 PRO A N 18
ATOM 9039 C CA . PRO A 1 5 ? 8.056 2.814 -9.467 1.00 64.23 5 PRO A CA 18
ATOM 9040 C C . PRO A 1 5 ? 8.540 4.243 -9.686 1.00 54.42 5 PRO A C 18
ATOM 9041 O O . PRO A 1 5 ? 9.571 4.470 -10.320 1.00 34.34 5 PRO A O 18
ATOM 9052 N N . TRP A 1 6 ? 7.789 5.204 -9.159 1.00 22.44 6 TRP A N 18
ATOM 9053 C CA . TRP A 1 6 ? 8.142 6.612 -9.297 1.00 3.15 6 TRP A CA 18
ATOM 9054 C C . TRP A 1 6 ? 8.281 7.275 -7.930 1.00 71.25 6 TRP A C 18
ATOM 9055 O O . TRP A 1 6 ? 9.135 8.138 -7.733 1.00 64.51 6 TRP A O 18
ATOM 9076 N N . ASN A 1 7 ? 7.435 6.866 -6.990 1.00 62.33 7 ASN A N 18
ATOM 9077 C CA . ASN A 1 7 ? 7.464 7.421 -5.642 1.00 61.01 7 ASN A CA 18
ATOM 9078 C C . ASN A 1 7 ? 8.389 6.610 -4.740 1.00 1.25 7 ASN A C 18
ATOM 9079 O O . ASN A 1 7 ? 7.932 5.820 -3.915 1.00 31.51 7 ASN A O 18
ATOM 9090 N N . ALA A 1 8 ? 9.692 6.813 -4.902 1.00 5.31 8 ALA A N 18
ATOM 9091 C CA . ALA A 1 8 ? 10.682 6.104 -4.101 1.00 32.35 8 ALA A CA 18
ATOM 9092 C C . ALA A 1 8 ? 10.721 6.641 -2.674 1.00 54.20 8 ALA A C 18
ATOM 9093 O O . ALA A 1 8 ? 11.054 5.917 -1.736 1.00 63.42 8 ALA A O 18
ATOM 9100 N N . TYR A 1 9 ? 10.378 7.915 -2.517 1.00 43.14 9 TYR A N 18
ATOM 9101 C CA . TYR A 1 9 ? 10.377 8.550 -1.205 1.00 41.40 9 TYR A CA 18
ATOM 9102 C C . TYR A 1 9 ? 9.418 7.839 -0.256 1.00 73.30 9 TYR A C 18
ATOM 9103 O O . TYR A 1 9 ? 9.669 7.750 0.945 1.00 33.43 9 TYR A O 18
ATOM 9121 N N . GLU A 1 10 ? 8.318 7.333 -0.806 1.00 0.20 10 GLU A N 18
ATOM 9122 C CA . GLU A 1 10 ? 7.320 6.629 -0.009 1.00 4.21 10 GLU A CA 18
ATOM 9123 C C . GLU A 1 10 ? 7.882 5.316 0.529 1.00 14.12 10 GLU A C 18
ATOM 9124 O O . GLU A 1 10 ? 7.948 5.106 1.741 1.00 53.12 10 GLU A O 18
ATOM 9136 N N . CYS A 1 11 ? 8.284 4.435 -0.380 1.00 63.11 11 CYS A N 18
ATOM 9137 C CA . CYS A 1 11 ? 8.839 3.142 0.001 1.00 70.43 11 CYS A CA 18
ATOM 9138 C C . CYS A 1 11 ? 10.120 3.317 0.812 1.00 72.54 11 CYS A C 18
ATOM 9139 O O . CYS A 1 11 ? 10.449 2.486 1.658 1.00 20.34 11 CYS A O 18
ATOM 9146 N N . ASP A 1 12 ? 10.837 4.402 0.546 1.00 5.43 12 ASP A N 18
ATOM 9147 C CA . ASP A 1 12 ? 12.081 4.688 1.252 1.00 65.13 12 ASP A CA 18
ATOM 9148 C C . ASP A 1 12 ? 11.803 5.159 2.676 1.00 51.13 12 ASP A C 18
ATOM 9149 O O . ASP A 1 12 ? 12.234 4.532 3.643 1.00 22.41 12 ASP A O 18
ATOM 9158 N N . ARG A 1 13 ? 11.081 6.268 2.796 1.00 55.11 13 ARG A N 18
ATOM 9159 C CA . ARG A 1 13 ? 10.747 6.825 4.101 1.00 34.44 13 ARG A CA 18
ATOM 9160 C C . ARG A 1 13 ? 10.012 5.798 4.958 1.00 30.23 13 ARG A C 18
ATOM 9161 O O . ARG A 1 13 ? 10.018 5.880 6.187 1.00 2.50 13 ARG A O 18
ATOM 9182 N N . HIS A 1 14 ? 9.379 4.831 4.302 1.00 61.43 14 HIS A N 18
ATOM 9183 C CA . HIS A 1 14 ? 8.640 3.787 5.003 1.00 13.33 14 HIS A CA 18
ATOM 9184 C C . HIS A 1 14 ? 9.543 3.049 5.987 1.00 53.30 14 HIS A C 18
ATOM 9185 O O . HIS A 1 14 ? 9.151 2.779 7.123 1.00 71.23 14 HIS A O 18
ATOM 9199 N N . CYS A 1 15 ? 10.753 2.725 5.543 1.00 13.55 15 CYS A N 18
ATOM 9200 C CA . CYS A 1 15 ? 11.711 2.018 6.383 1.00 24.33 15 CYS A CA 18
ATOM 9201 C C . CYS A 1 15 ? 12.584 3.000 7.159 1.00 11.04 15 CYS A C 18
ATOM 9202 O O . CYS A 1 15 ? 12.985 2.730 8.292 1.00 42.54 15 CYS A O 18
ATOM 9209 N N . VAL A 1 16 ? 12.874 4.141 6.542 1.00 13.00 16 VAL A N 18
ATOM 9210 C CA . VAL A 1 16 ? 13.697 5.165 7.174 1.00 22.34 16 VAL A CA 18
ATOM 9211 C C . VAL A 1 16 ? 13.177 5.506 8.566 1.00 21.03 16 VAL A C 18
ATOM 9212 O O . VAL A 1 16 ? 13.944 5.886 9.451 1.00 41.02 16 VAL A O 18
ATOM 9225 N N . SER A 1 17 ? 11.868 5.367 8.753 1.00 5.35 17 SER A N 18
ATOM 9226 C CA . SER A 1 17 ? 11.244 5.664 10.037 1.00 3.15 17 SER A CA 18
ATOM 9227 C C . SER A 1 17 ? 11.490 4.536 11.035 1.00 72.24 17 SER A C 18
ATOM 9228 O O . SER A 1 17 ? 11.665 4.774 12.230 1.00 53.32 17 SER A O 18
ATOM 9236 N N . LYS A 1 18 ? 11.501 3.305 10.534 1.00 24.14 18 LYS A N 18
ATOM 9237 C CA . LYS A 1 18 ? 11.727 2.138 11.379 1.00 75.44 18 LYS A CA 18
ATOM 9238 C C . LYS A 1 18 ? 13.174 2.083 11.858 1.00 53.44 18 LYS A C 18
ATOM 9239 O O . LYS A 1 18 ? 13.448 1.690 12.990 1.00 4.25 18 LYS A O 18
ATOM 9258 N N . GLY A 1 19 ? 14.096 2.483 10.987 1.00 60.50 19 GLY A N 18
ATOM 9259 C CA . GLY A 1 19 ? 15.503 2.473 11.341 1.00 65.34 19 GLY A CA 18
ATOM 9260 C C . GLY A 1 19 ? 16.394 2.119 10.166 1.00 50.21 19 GLY A C 18
ATOM 9261 O O . GLY A 1 19 ? 17.459 2.711 9.985 1.00 34.41 19 GLY A O 18
ATOM 9265 N N . TYR A 1 20 ? 15.959 1.152 9.366 1.00 24.45 20 TYR A N 18
ATOM 9266 C CA . TYR A 1 20 ? 16.727 0.717 8.205 1.00 12.13 20 TYR A CA 18
ATOM 9267 C C . TYR A 1 20 ? 17.106 1.906 7.327 1.00 24.43 20 TYR A C 18
ATOM 9268 O O . TYR A 1 20 ? 16.492 2.970 7.402 1.00 1.43 20 TYR A O 18
ATOM 9286 N N . THR A 1 21 ? 18.124 1.716 6.493 1.00 21.22 21 THR A N 18
ATOM 9287 C CA . THR A 1 21 ? 18.588 2.770 5.600 1.00 15.45 21 THR A CA 18
ATOM 9288 C C . THR A 1 21 ? 17.444 3.315 4.752 1.00 30.40 21 THR A C 18
ATOM 9289 O O . THR A 1 21 ? 17.437 4.488 4.381 1.00 32.42 21 THR A O 18
ATOM 9300 N N . GLY A 1 22 ? 16.477 2.454 4.448 1.00 31.01 22 GLY A N 18
ATOM 9301 C CA . GLY A 1 22 ? 15.341 2.868 3.646 1.00 72.14 22 GLY A CA 18
ATOM 9302 C C . GLY A 1 22 ? 14.829 1.758 2.749 1.00 20.22 22 GLY A C 18
ATOM 9303 O O . GLY A 1 22 ? 15.584 0.868 2.358 1.00 13.33 22 GLY A O 18
ATOM 9307 N N . GLY A 1 23 ? 13.541 1.808 2.424 1.00 52.45 23 GLY A N 18
ATOM 9308 C CA . GLY A 1 23 ? 12.951 0.793 1.572 1.00 74.44 23 GLY A CA 18
ATOM 9309 C C . GLY A 1 23 ? 12.998 1.168 0.104 1.00 71.13 23 GLY A C 18
ATOM 9310 O O . GLY A 1 23 ? 12.394 2.156 -0.311 1.00 14.03 23 GLY A O 18
ATOM 9314 N N . ASN A 1 24 ? 13.720 0.378 -0.685 1.00 33.15 24 ASN A N 18
ATOM 9315 C CA . ASN A 1 24 ? 13.846 0.634 -2.115 1.00 14.13 24 ASN A CA 18
ATOM 9316 C C . ASN A 1 24 ? 13.282 -0.528 -2.927 1.00 65.02 24 ASN A C 18
ATOM 9317 O O . ASN A 1 24 ? 13.473 -1.694 -2.579 1.00 0.44 24 ASN A O 18
ATOM 9328 N N . CYS A 1 25 ? 12.588 -0.202 -4.013 1.00 25.54 25 CYS A N 18
ATOM 9329 C CA . CYS A 1 25 ? 11.997 -1.218 -4.876 1.00 2.42 25 CYS A CA 18
ATOM 9330 C C . CYS A 1 25 ? 12.878 -1.476 -6.095 1.00 4.34 25 CYS A C 18
ATOM 9331 O O . CYS A 1 25 ? 13.723 -0.653 -6.448 1.00 40.31 25 CYS A O 18
ATOM 9338 N N . ARG A 1 26 ? 12.675 -2.624 -6.733 1.00 11.45 26 ARG A N 18
ATOM 9339 C CA . ARG A 1 26 ? 13.451 -2.991 -7.911 1.00 10.12 26 ARG A CA 18
ATOM 9340 C C . ARG A 1 26 ? 12.774 -4.124 -8.676 1.00 62.31 26 ARG A C 18
ATOM 9341 O O . ARG A 1 26 ? 11.661 -4.532 -8.346 1.00 43.12 26 ARG A O 18
ATOM 9362 N N . GLY A 1 27 ? 13.455 -4.629 -9.701 1.00 13.11 27 GLY A N 18
ATOM 9363 C CA . GLY A 1 27 ? 12.904 -5.710 -10.497 1.00 55.43 27 GLY A CA 18
ATOM 9364 C C . GLY A 1 27 ? 13.308 -7.076 -9.980 1.00 11.32 27 GLY A C 18
ATOM 9365 O O . GLY A 1 2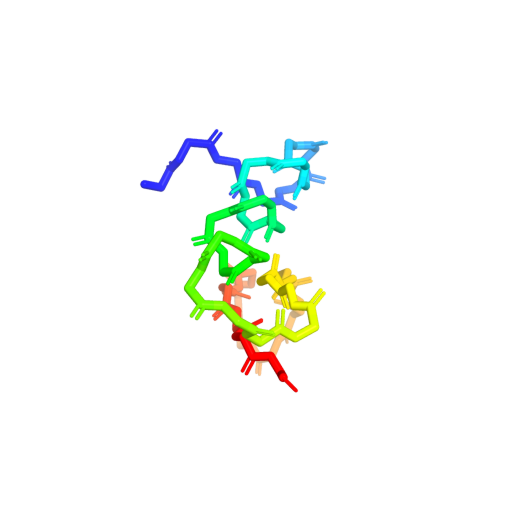7 ? 13.413 -8.033 -10.747 1.00 52.11 27 GLY A O 18
ATOM 9369 N N . LYS A 1 28 ? 13.537 -7.168 -8.674 1.00 45.14 28 LYS A N 18
ATOM 9370 C CA . LYS A 1 28 ? 13.933 -8.426 -8.054 1.00 24.54 28 LYS A CA 18
ATOM 9371 C C . LYS A 1 28 ? 12.972 -9.548 -8.436 1.00 2.42 28 LYS A C 18
ATOM 9372 O O . LYS A 1 28 ? 13.396 -10.659 -8.756 1.00 50.51 28 LYS A O 18
ATOM 9391 N N . ILE A 1 29 ? 11.678 -9.249 -8.401 1.00 41.31 29 ILE A N 18
ATOM 9392 C CA . ILE A 1 29 ? 10.658 -10.231 -8.746 1.00 62.15 29 ILE A CA 18
ATOM 9393 C C . ILE A 1 29 ? 9.393 -9.553 -9.262 1.00 4.43 29 ILE A C 18
ATOM 9394 O O . ILE A 1 29 ? 8.360 -9.553 -8.593 1.00 31.43 29 ILE A O 18
ATOM 9410 N N . ARG A 1 30 ? 9.482 -8.976 -10.456 1.00 4.23 30 ARG A N 18
ATOM 9411 C CA . ARG A 1 30 ? 8.345 -8.294 -11.061 1.00 70.05 30 ARG A CA 18
ATOM 9412 C C . ARG A 1 30 ? 7.938 -7.077 -10.236 1.00 11.00 30 ARG A C 18
ATOM 9413 O O . ARG A 1 30 ? 6.784 -6.952 -9.826 1.00 4.41 30 ARG A O 18
ATOM 9434 N N . GLN A 1 31 ? 8.893 -6.184 -9.996 1.00 62.45 31 GLN A N 18
ATOM 9435 C CA . GLN A 1 31 ? 8.634 -4.979 -9.219 1.00 13.51 31 GLN A CA 18
ATOM 9436 C C . GLN A 1 31 ? 8.250 -5.328 -7.785 1.00 14.41 31 GLN A C 18
ATOM 9437 O O . GLN A 1 31 ? 7.149 -5.816 -7.526 1.00 61.34 31 GLN A O 18
ATOM 9451 N N . THR A 1 32 ? 9.164 -5.074 -6.854 1.00 22.11 32 THR A N 18
ATOM 9452 C CA . THR A 1 32 ? 8.922 -5.363 -5.446 1.00 42.10 32 THR A CA 18
ATOM 9453 C C . THR A 1 32 ? 9.777 -4.476 -4.548 1.00 63.20 32 THR A C 18
ATOM 9454 O O . THR A 1 32 ? 10.889 -4.093 -4.914 1.00 13.42 32 THR A O 18
ATOM 9465 N N . CYS A 1 33 ? 9.253 -4.154 -3.370 1.00 52.14 33 CYS A N 18
ATOM 9466 C CA . CYS A 1 33 ? 9.968 -3.312 -2.419 1.00 30.32 33 CYS A CA 18
ATOM 9467 C C . CYS A 1 33 ? 10.929 -4.143 -1.573 1.00 13.12 33 CYS A C 18
ATOM 9468 O O . CYS A 1 33 ? 10.693 -5.326 -1.327 1.00 72.44 33 CYS A O 18
ATOM 9475 N N . HIS A 1 34 ? 12.013 -3.514 -1.129 1.00 73.31 34 HIS A N 18
ATOM 9476 C CA . HIS A 1 34 ? 13.009 -4.195 -0.310 1.00 2.44 34 HIS A CA 18
ATOM 9477 C C . HIS A 1 34 ? 13.736 -3.204 0.595 1.00 22.33 34 HIS A C 18
ATOM 9478 O O . HIS A 1 34 ? 14.252 -2.187 0.132 1.00 42.13 34 HIS A O 18
ATOM 9492 N N . CYS A 1 35 ? 13.773 -3.508 1.888 1.00 35.43 35 CYS A N 18
ATOM 9493 C CA . CYS A 1 35 ? 14.435 -2.645 2.859 1.00 33.40 35 CYS A CA 18
ATOM 9494 C C . CYS A 1 35 ? 15.821 -3.180 3.205 1.00 23.14 35 CYS A C 18
ATOM 9495 O O . CYS A 1 35 ? 15.997 -4.376 3.438 1.00 34.41 35 CYS A O 18
ATOM 9502 N N . TYR A 1 36 ? 16.803 -2.286 3.238 1.00 52.31 36 TYR A N 18
ATOM 9503 C CA . TYR A 1 36 ? 18.174 -2.667 3.554 1.00 62.03 36 TYR A CA 18
ATOM 9504 C C . TYR A 1 36 ? 18.594 -2.115 4.913 1.00 70.23 36 TYR A C 18
ATOM 9505 O O . TYR A 1 36 ? 19.783 -2.009 5.210 1.00 54.21 36 TYR A O 18
ATOM 9523 N N . GLY A 1 1 ? 0.595 2.676 -6.903 1.00 12.40 1 GLY A N 19
ATOM 9524 C CA . GLY A 1 1 ? -0.031 2.184 -5.690 1.00 23.43 1 GLY A CA 19
ATOM 9525 C C . GLY A 1 1 ? 0.587 2.774 -4.438 1.00 3.02 1 GLY A C 19
ATOM 9526 O O . GLY A 1 1 ? 0.275 3.902 -4.055 1.00 35.54 1 GLY A O 19
ATOM 9530 N N . PHE A 1 2 ? 1.466 2.011 -3.797 1.00 63.42 2 PHE A N 19
ATOM 9531 C CA . PHE A 1 2 ? 2.128 2.464 -2.579 1.00 70.32 2 PHE A CA 19
ATOM 9532 C C . PHE A 1 2 ? 3.494 3.067 -2.894 1.00 54.14 2 PHE A C 19
ATOM 9533 O O . PHE A 1 2 ? 4.392 3.072 -2.053 1.00 74.55 2 PHE A O 19
ATOM 9550 N N . GLY A 1 3 ? 3.642 3.576 -4.114 1.00 22.31 3 GLY A N 19
ATOM 9551 C CA . GLY A 1 3 ? 4.901 4.174 -4.520 1.00 35.11 3 GLY A CA 19
ATOM 9552 C C . GLY A 1 3 ? 6.007 3.149 -4.672 1.00 3.44 3 GLY A C 19
ATOM 9553 O O . GLY A 1 3 ? 6.084 2.189 -3.904 1.00 45.44 3 GLY A O 19
ATOM 9557 N N . CYS A 1 4 ? 6.866 3.352 -5.665 1.00 64.41 4 CYS A N 19
ATOM 9558 C CA . CYS A 1 4 ? 7.973 2.437 -5.917 1.00 44.24 4 CYS A CA 19
ATOM 9559 C C . CYS A 1 4 ? 8.793 2.894 -7.121 1.00 0.23 4 CYS A C 19
ATOM 9560 O O . CYS A 1 4 ? 9.985 3.183 -7.018 1.00 3.44 4 CYS A O 19
ATOM 9567 N N . PRO A 1 5 ? 8.140 2.962 -8.290 1.00 73.42 5 PRO A N 19
ATOM 9568 C CA . PRO A 1 5 ? 8.788 3.383 -9.536 1.00 14.43 5 PRO A CA 19
ATOM 9569 C C . PRO A 1 5 ? 9.137 4.868 -9.533 1.00 61.35 5 PRO A C 19
ATOM 9570 O O . PRO A 1 5 ? 10.242 5.255 -9.912 1.00 44.04 5 PRO A O 19
ATOM 9581 N N . TRP A 1 6 ? 8.189 5.693 -9.104 1.00 63.03 6 TRP A N 19
ATOM 9582 C CA . TRP A 1 6 ? 8.398 7.136 -9.053 1.00 22.43 6 TRP A CA 19
ATOM 9583 C C . TRP A 1 6 ? 8.210 7.662 -7.634 1.00 43.32 6 TRP A C 19
ATOM 9584 O O . TRP A 1 6 ? 8.881 8.606 -7.219 1.00 44.12 6 TRP A O 19
ATOM 9605 N N . ASN A 1 7 ? 7.294 7.046 -6.895 1.00 73.12 7 ASN A N 19
ATOM 9606 C CA . ASN A 1 7 ? 7.018 7.454 -5.522 1.00 71.04 7 ASN A CA 19
ATOM 9607 C C . ASN A 1 7 ? 7.873 6.663 -4.538 1.00 5.05 7 ASN A C 19
ATOM 9608 O O . ASN A 1 7 ? 7.490 6.468 -3.384 1.00 65.24 7 ASN A O 19
ATOM 9619 N N . ALA A 1 8 ? 9.034 6.211 -5.001 1.00 21.22 8 ALA A N 19
ATOM 9620 C CA . ALA A 1 8 ? 9.945 5.444 -4.161 1.00 23.34 8 ALA A CA 19
ATOM 9621 C C . ALA A 1 8 ? 10.190 6.148 -2.830 1.00 41.15 8 ALA A C 19
ATOM 9622 O O . ALA A 1 8 ? 10.408 5.502 -1.806 1.00 24.34 8 ALA A O 19
ATOM 9629 N N . TYR A 1 9 ? 10.153 7.476 -2.854 1.00 30.30 9 TYR A N 19
ATOM 9630 C CA . TYR A 1 9 ? 10.374 8.268 -1.650 1.00 60.11 9 TYR A CA 19
ATOM 9631 C C . TYR A 1 9 ? 9.453 7.813 -0.522 1.00 23.12 9 TYR A C 19
ATOM 9632 O O . TYR A 1 9 ? 9.792 7.930 0.655 1.00 3.02 9 TYR A O 19
ATOM 9650 N N . GLU A 1 10 ? 8.287 7.293 -0.892 1.00 21.12 10 GLU A N 19
ATOM 9651 C CA . GLU A 1 10 ? 7.317 6.820 0.089 1.00 51.12 10 GLU A CA 19
ATOM 9652 C C . GLU A 1 10 ? 7.762 5.494 0.699 1.00 51.02 10 GLU A C 19
ATOM 9653 O O . GLU A 1 10 ? 7.705 5.306 1.914 1.00 13.55 10 GLU A O 19
ATOM 9665 N N . CYS A 1 11 ? 8.205 4.576 -0.154 1.00 52.30 11 CYS A N 19
ATOM 9666 C CA . CYS A 1 11 ? 8.659 3.267 0.298 1.00 31.15 11 CYS A CA 19
ATOM 9667 C C . CYS A 1 11 ? 9.980 3.380 1.053 1.00 3.42 11 CYS A C 19
ATOM 9668 O O . CYS A 1 11 ? 10.265 2.586 1.949 1.00 24.05 11 CYS A O 19
ATOM 9675 N N . ASP A 1 12 ? 10.782 4.373 0.684 1.00 24.11 12 ASP A N 19
ATOM 9676 C CA . ASP A 1 12 ? 12.073 4.592 1.326 1.00 22.15 12 ASP A CA 19
ATOM 9677 C C . ASP A 1 12 ? 11.891 5.123 2.745 1.00 41.42 12 ASP A C 19
ATOM 9678 O O . ASP A 1 12 ? 12.357 4.517 3.710 1.00 53.21 12 ASP A O 19
ATOM 9687 N N . ARG A 1 13 ? 11.212 6.260 2.863 1.00 62.22 13 ARG A N 19
ATOM 9688 C CA . ARG A 1 13 ? 10.971 6.874 4.163 1.00 52.13 13 ARG A CA 19
ATOM 9689 C C . ARG A 1 13 ? 10.251 5.906 5.097 1.00 71.45 13 ARG A C 19
ATOM 9690 O O . ARG A 1 13 ? 10.333 6.029 6.319 1.00 34.11 13 ARG A O 19
ATOM 9711 N N . HIS A 1 14 ? 9.546 4.942 4.512 1.00 14.22 14 HIS A N 19
ATOM 9712 C CA . HIS A 1 14 ? 8.811 3.952 5.292 1.00 41.21 14 HIS A CA 19
ATOM 9713 C C . HIS A 1 14 ? 9.742 3.215 6.250 1.00 43.32 14 HIS A C 19
ATOM 9714 O O . HIS A 1 14 ? 9.406 2.996 7.414 1.00 53.31 14 HIS A O 19
ATOM 9728 N N . CYS A 1 15 ? 10.914 2.834 5.752 1.00 1.43 15 CYS A N 19
ATOM 9729 C CA . CYS A 1 15 ? 11.894 2.121 6.563 1.00 51.04 15 CYS A CA 19
ATOM 9730 C C . CYS A 1 15 ? 12.841 3.097 7.255 1.00 63.33 15 CYS A C 19
ATOM 9731 O O . CYS A 1 15 ? 13.310 2.843 8.364 1.00 20.53 15 CYS A O 19
ATOM 9738 N N . VAL A 1 16 ? 13.119 4.215 6.591 1.00 33.24 16 VAL A N 19
ATOM 9739 C CA . VAL A 1 16 ? 14.009 5.230 7.142 1.00 34.24 16 VAL A CA 19
ATOM 9740 C C . VAL A 1 16 ? 13.589 5.620 8.555 1.00 24.23 16 VAL A C 19
ATOM 9741 O O . VAL A 1 16 ? 14.423 5.992 9.381 1.00 41.54 16 VAL A O 19
ATOM 9754 N N . SER A 1 17 ? 12.291 5.531 8.827 1.00 24.13 17 SER A N 19
ATOM 9755 C CA . SER A 1 17 ? 11.760 5.878 10.140 1.00 30.43 17 SER A CA 19
ATOM 9756 C C . SER A 1 17 ? 12.068 4.783 11.157 1.00 35.33 17 SER A C 19
ATOM 9757 O O . SER A 1 17 ? 12.324 5.061 12.329 1.00 51.01 17 SER A O 19
ATOM 9765 N N . LYS A 1 18 ? 12.040 3.535 10.701 1.00 50.34 18 LYS A N 19
ATOM 9766 C CA . LYS A 1 18 ? 12.317 2.396 11.568 1.00 54.22 18 LYS A CA 19
ATOM 9767 C C . LYS A 1 18 ? 13.779 2.385 12.001 1.00 61.30 18 LYS A C 19
ATOM 9768 O O . LYS A 1 18 ? 14.096 2.054 13.143 1.00 53.21 18 LYS A O 19
ATOM 9787 N N . GLY A 1 19 ? 14.667 2.749 11.081 1.00 2.40 19 GLY A N 19
ATOM 9788 C CA . GLY A 1 19 ? 16.085 2.775 11.388 1.00 3.22 19 GLY A CA 19
ATOM 9789 C C . GLY A 1 19 ? 16.928 2.161 10.288 1.00 20.22 19 GLY A C 19
ATOM 9790 O O . GLY A 1 19 ? 18.134 2.398 10.214 1.00 11.32 19 GLY A O 19
ATOM 9794 N N . TYR A 1 20 ? 16.293 1.368 9.432 1.00 25.53 20 TYR A N 19
ATOM 9795 C CA . TYR A 1 20 ? 16.994 0.714 8.333 1.00 34.52 20 TYR A CA 19
ATOM 9796 C C . TYR A 1 20 ? 17.496 1.738 7.321 1.00 43.31 20 TYR A C 19
ATOM 9797 O O . TYR A 1 20 ? 17.366 2.946 7.524 1.00 51.01 20 TYR A O 19
ATOM 9815 N N . THR A 1 21 ? 18.072 1.247 6.228 1.00 40.53 21 THR A N 19
ATOM 9816 C CA . THR A 1 21 ? 18.595 2.118 5.183 1.00 44.32 21 THR A CA 19
ATOM 9817 C C . THR A 1 21 ? 17.466 2.771 4.394 1.00 72.52 21 THR A C 19
ATOM 9818 O O . THR A 1 21 ? 17.561 3.932 3.999 1.00 22.11 21 THR A O 19
ATOM 9829 N N . GLY A 1 22 ? 16.395 2.015 4.167 1.00 0.45 22 GLY A N 19
ATOM 9830 C CA . GLY A 1 22 ? 15.262 2.538 3.427 1.00 71.03 22 GLY A CA 19
ATOM 9831 C C . GLY A 1 22 ? 14.575 1.475 2.592 1.00 42.42 22 GLY A C 19
ATOM 9832 O O . GLY A 1 22 ? 15.225 0.574 2.065 1.00 64.32 22 GLY A O 19
ATOM 9836 N N . GLY A 1 23 ? 13.255 1.580 2.472 1.00 41.52 23 GLY A N 19
ATOM 9837 C CA . GLY A 1 23 ? 12.501 0.613 1.695 1.00 5.35 23 GLY A CA 19
ATOM 9838 C C . GLY A 1 23 ? 12.548 0.901 0.208 1.00 64.11 23 GLY A C 19
ATOM 9839 O O . GLY A 1 23 ? 11.813 1.752 -0.290 1.00 10.22 23 GLY A O 19
ATOM 9843 N N . ASN A 1 24 ? 13.417 0.190 -0.503 1.00 44.05 24 ASN A N 19
ATOM 9844 C CA . ASN A 1 24 ? 13.559 0.375 -1.943 1.00 41.12 24 ASN A CA 19
ATOM 9845 C C . ASN A 1 24 ? 12.959 -0.803 -2.705 1.00 13.32 24 ASN A C 19
ATOM 9846 O O . ASN A 1 24 ? 13.035 -1.948 -2.259 1.00 72.12 24 ASN A O 19
ATOM 9857 N N . CYS A 1 25 ? 12.362 -0.513 -3.856 1.00 62.23 25 CYS A N 19
ATOM 9858 C CA . CYS A 1 25 ? 11.749 -1.547 -4.681 1.00 54.22 25 CYS A CA 19
ATOM 9859 C C . CYS A 1 25 ? 12.705 -2.007 -5.778 1.00 11.42 25 CYS A C 19
ATOM 9860 O O . CYS A 1 25 ? 13.525 -1.229 -6.267 1.00 75.11 25 CYS A O 19
ATOM 9867 N N . ARG A 1 26 ? 12.594 -3.275 -6.159 1.00 35.02 26 ARG A N 19
ATOM 9868 C CA . ARG A 1 26 ? 13.448 -3.839 -7.196 1.00 43.04 26 ARG A CA 19
ATOM 9869 C C . ARG A 1 26 ? 12.728 -4.956 -7.947 1.00 1.52 26 ARG A C 19
ATOM 9870 O O . ARG A 1 26 ? 11.589 -5.296 -7.630 1.00 41.00 26 ARG A O 19
ATOM 9891 N N . GLY A 1 27 ? 13.401 -5.522 -8.944 1.00 42.51 27 GLY A N 19
ATOM 9892 C CA . GLY A 1 27 ? 12.810 -6.593 -9.724 1.00 52.33 27 GLY A CA 19
ATOM 9893 C C . GLY A 1 27 ? 13.149 -7.965 -9.176 1.00 43.35 27 GLY A C 19
ATOM 9894 O O . GLY A 1 27 ? 13.414 -8.897 -9.936 1.00 33.12 27 GLY A O 19
ATOM 9898 N N . LYS A 1 28 ? 13.144 -8.090 -7.854 1.00 2.43 28 LYS A N 19
ATOM 9899 C CA . LYS A 1 28 ? 13.454 -9.357 -7.203 1.00 63.22 28 LYS A CA 19
ATOM 9900 C C . LYS A 1 28 ? 12.353 -10.382 -7.455 1.00 15.43 28 LYS A C 19
ATOM 9901 O O . LYS A 1 28 ? 12.620 -11.578 -7.574 1.00 40.32 28 LYS A O 19
ATOM 9920 N N . ILE A 1 29 ? 11.115 -9.905 -7.535 1.00 51.02 29 ILE A N 19
ATOM 9921 C CA . ILE A 1 29 ? 9.974 -10.780 -7.775 1.00 50.23 29 ILE A CA 19
ATOM 9922 C C . ILE A 1 29 ? 8.820 -10.015 -8.416 1.00 22.45 29 ILE A C 19
ATOM 9923 O O . ILE A 1 29 ? 7.769 -9.829 -7.802 1.00 23.31 29 ILE A O 19
ATOM 9939 N N . ARG A 1 30 ? 9.023 -9.576 -9.653 1.00 62.33 30 ARG A N 19
ATOM 9940 C CA . ARG A 1 30 ? 8.000 -8.833 -10.378 1.00 15.54 30 ARG A CA 19
ATOM 9941 C C . ARG A 1 30 ? 7.705 -7.503 -9.690 1.00 0.41 30 ARG A C 19
ATOM 9942 O O . ARG A 1 30 ? 6.551 -7.184 -9.403 1.00 25.22 30 ARG A O 19
ATOM 9963 N N . GLN A 1 31 ? 8.756 -6.732 -9.429 1.00 11.21 31 GLN A N 19
ATOM 9964 C CA . GLN A 1 31 ? 8.609 -5.437 -8.774 1.00 22.31 31 GLN A CA 19
ATOM 9965 C C . GLN A 1 31 ? 8.061 -5.602 -7.360 1.00 41.42 31 GLN A C 19
ATOM 9966 O O . GLN A 1 31 ? 6.882 -5.903 -7.171 1.00 22.35 31 GLN A O 19
ATOM 9980 N N . THR A 1 32 ? 8.924 -5.401 -6.369 1.00 62.50 32 THR A N 19
ATOM 9981 C CA . THR A 1 32 ? 8.527 -5.529 -4.973 1.00 3.25 32 THR A CA 19
ATOM 9982 C C . THR A 1 32 ? 9.397 -4.658 -4.072 1.00 74.43 32 THR A C 19
ATOM 9983 O O . THR A 1 32 ? 10.579 -4.449 -4.347 1.00 74.41 32 THR A O 19
ATOM 9994 N N . CYS A 1 33 ? 8.805 -4.153 -2.995 1.00 74.03 33 CYS A N 19
ATOM 9995 C CA . CYS A 1 33 ? 9.525 -3.305 -2.053 1.00 52.23 33 CYS A CA 19
ATOM 9996 C C . CYS A 1 33 ? 10.379 -4.145 -1.108 1.00 14.21 33 CYS A C 19
ATOM 9997 O O . CYS A 1 33 ? 10.039 -5.287 -0.796 1.00 12.43 33 CYS A O 19
ATOM 10004 N N . HIS A 1 34 ? 11.489 -3.571 -0.655 1.00 20.31 34 HIS A N 19
ATOM 10005 C CA . HIS A 1 34 ? 12.392 -4.266 0.256 1.00 73.41 34 HIS A CA 19
ATOM 10006 C C . HIS A 1 34 ? 13.167 -3.273 1.116 1.00 13.21 34 HIS A C 19
ATOM 10007 O O . HIS A 1 34 ? 13.725 -2.300 0.609 1.00 42.23 34 HIS A O 19
ATOM 10021 N N . CYS A 1 35 ? 13.196 -3.524 2.421 1.00 51.04 35 CYS A N 19
ATOM 10022 C CA . CYS A 1 35 ? 13.901 -2.652 3.352 1.00 13.32 35 CYS A CA 19
ATOM 10023 C C . CYS A 1 35 ? 15.283 -3.210 3.680 1.00 13.41 35 CYS A C 19
ATOM 10024 O O . CYS A 1 35 ? 15.419 -4.369 4.072 1.00 51.20 35 CYS A O 19
ATOM 10031 N N . TYR A 1 36 ? 16.304 -2.377 3.517 1.00 5.42 36 TYR A N 19
ATOM 10032 C CA . TYR A 1 36 ? 17.676 -2.786 3.793 1.00 22.35 36 TYR A CA 19
ATOM 10033 C C . TYR A 1 36 ? 18.123 -2.303 5.170 1.00 55.21 36 TYR A C 19
ATOM 10034 O O . TYR A 1 36 ? 18.221 -3.087 6.112 1.00 12.01 36 TYR A O 19
ATOM 10052 N N . GLY A 1 1 ? -0.570 -1.826 -4.351 1.00 35.43 1 GLY A N 20
ATOM 10053 C CA . GLY A 1 1 ? 0.585 -0.954 -4.451 1.00 61.32 1 GLY A CA 20
ATOM 10054 C C . GLY A 1 1 ? 0.444 0.295 -3.605 1.00 13.32 1 GLY A C 20
ATOM 10055 O O . GLY A 1 1 ? -0.578 0.496 -2.947 1.00 45.21 1 GLY A O 20
ATOM 10059 N N . PHE A 1 2 ? 1.472 1.137 -3.619 1.00 52.23 2 PHE A N 20
ATOM 10060 C CA . PHE A 1 2 ? 1.459 2.373 -2.845 1.00 31.21 2 PHE A CA 20
ATOM 10061 C C . PHE A 1 2 ? 2.748 3.161 -3.057 1.00 51.45 2 PHE A C 20
ATOM 10062 O O . PHE A 1 2 ? 3.241 3.824 -2.145 1.00 60.45 2 PHE A O 20
ATOM 10079 N N . GLY A 1 3 ? 3.289 3.084 -4.270 1.00 10.13 3 GLY A N 20
ATOM 10080 C CA . GLY A 1 3 ? 4.516 3.794 -4.581 1.00 72.00 3 GLY A CA 20
ATOM 10081 C C . GLY A 1 3 ? 5.700 2.862 -4.743 1.00 71.41 3 GLY A C 20
ATOM 10082 O O . GLY A 1 3 ? 5.832 1.880 -4.011 1.00 52.13 3 GLY A O 20
ATOM 10086 N N . CYS A 1 4 ? 6.564 3.167 -5.706 1.00 33.33 4 CYS A N 20
ATOM 10087 C CA . CYS A 1 4 ? 7.742 2.348 -5.964 1.00 41.21 4 CYS A CA 20
ATOM 10088 C C . CYS A 1 4 ? 8.543 2.903 -7.139 1.00 10.15 4 CYS A C 20
ATOM 10089 O O . CYS A 1 4 ? 9.710 3.273 -7.007 1.00 13.42 4 CYS A O 20
ATOM 10096 N N . PRO A 1 5 ? 7.903 2.963 -8.316 1.00 33.34 5 PRO A N 20
ATOM 10097 C CA . PRO A 1 5 ? 8.535 3.472 -9.536 1.00 64.41 5 PRO A CA 20
ATOM 10098 C C . PRO A 1 5 ? 8.777 4.976 -9.480 1.00 12.21 5 PRO A C 20
ATOM 10099 O O . PRO A 1 5 ? 9.859 5.454 -9.821 1.00 72.23 5 PRO A O 20
ATOM 10110 N N . TRP A 1 6 ? 7.763 5.717 -9.047 1.00 42.21 6 TRP A N 20
ATOM 10111 C CA . TRP A 1 6 ? 7.866 7.169 -8.946 1.00 23.40 6 TRP A CA 20
ATOM 10112 C C . TRP A 1 6 ? 7.635 7.632 -7.512 1.00 52.20 6 TRP A C 20
ATOM 10113 O O . TRP A 1 6 ? 8.227 8.613 -7.064 1.00 55.43 6 TRP A O 20
ATOM 10134 N N . ASN A 1 7 ? 6.770 6.920 -6.797 1.00 25.25 7 ASN A N 20
ATOM 10135 C CA . ASN A 1 7 ? 6.461 7.259 -5.412 1.00 40.54 7 ASN A CA 20
ATOM 10136 C C . ASN A 1 7 ? 7.378 6.510 -4.450 1.00 52.04 7 ASN A C 20
ATOM 10137 O O . ASN A 1 7 ? 7.014 6.254 -3.303 1.00 70.41 7 ASN A O 20
ATOM 10148 N N . ALA A 1 8 ? 8.569 6.162 -4.927 1.00 11.35 8 ALA A N 20
ATOM 10149 C CA . ALA A 1 8 ? 9.539 5.445 -4.108 1.00 51.05 8 ALA A CA 20
ATOM 10150 C C . ALA A 1 8 ? 9.728 6.126 -2.757 1.00 43.35 8 ALA A C 20
ATOM 10151 O O . ALA A 1 8 ? 9.999 5.469 -1.752 1.00 61.13 8 ALA A O 20
ATOM 10158 N N . TYR A 1 9 ? 9.585 7.447 -2.741 1.00 30.21 9 TYR A N 20
ATOM 10159 C CA . TYR A 1 9 ? 9.744 8.218 -1.513 1.00 75.54 9 TYR A CA 20
ATOM 10160 C C . TYR A 1 9 ? 8.875 7.647 -0.396 1.00 5.00 9 TYR A C 20
ATOM 10161 O O . TYR A 1 9 ? 9.215 7.751 0.782 1.00 31.21 9 TYR A O 20
ATOM 10179 N N . GLU A 1 10 ? 7.754 7.044 -0.776 1.00 74.24 10 GLU A N 20
ATOM 10180 C CA . GLU A 1 10 ? 6.836 6.457 0.193 1.00 22.31 10 GLU A CA 20
ATOM 10181 C C . GLU A 1 10 ? 7.449 5.218 0.841 1.00 11.53 10 GLU A C 20
ATOM 10182 O O . GLU A 1 10 ? 7.541 5.126 2.066 1.00 72.22 10 GLU A O 20
ATOM 10194 N N . CYS A 1 11 ? 7.866 4.269 0.011 1.00 23.42 11 CYS A N 20
ATOM 10195 C CA . CYS A 1 11 ? 8.469 3.035 0.501 1.00 23.01 11 CYS A CA 20
ATOM 10196 C C . CYS A 1 11 ? 9.778 3.322 1.231 1.00 22.02 11 CYS A C 20
ATOM 10197 O O . CYS A 1 11 ? 10.196 2.558 2.102 1.00 14.41 11 CYS A O 20
ATOM 10204 N N . ASP A 1 12 ? 10.420 4.427 0.870 1.00 45.22 12 ASP A N 20
ATOM 10205 C CA . ASP A 1 12 ? 11.681 4.817 1.491 1.00 62.42 12 ASP A CA 20
ATOM 10206 C C . ASP A 1 12 ? 11.463 5.254 2.936 1.00 70.21 12 ASP A C 20
ATOM 10207 O O . ASP A 1 12 ? 11.999 4.650 3.865 1.00 22.02 12 ASP A O 20
ATOM 10216 N N . ARG A 1 13 ? 10.673 6.307 3.117 1.00 4.42 13 ARG A N 20
ATOM 10217 C CA . ARG A 1 13 ? 10.386 6.827 4.449 1.00 64.12 13 ARG A CA 20
ATOM 10218 C C . ARG A 1 13 ? 9.712 5.765 5.313 1.00 52.32 13 ARG A C 20
ATOM 10219 O O . ARG A 1 13 ? 9.717 5.854 6.541 1.00 11.00 13 ARG A O 20
ATOM 10240 N N . HIS A 1 14 ? 9.131 4.762 4.662 1.00 22.35 14 HIS A N 20
ATOM 10241 C CA . HIS A 1 14 ? 8.452 3.683 5.371 1.00 23.32 14 HIS A CA 20
ATOM 10242 C C . HIS A 1 14 ? 9.413 2.962 6.313 1.00 53.24 14 HIS A C 20
ATOM 10243 O O . HIS A 1 14 ? 9.067 2.656 7.454 1.00 10.01 14 HIS A O 20
ATOM 10257 N N . CYS A 1 15 ? 10.620 2.693 5.826 1.00 12.55 15 CYS A N 20
ATOM 10258 C CA . CYS A 1 15 ? 11.630 2.008 6.623 1.00 43.00 15 CYS A CA 20
ATOM 10259 C C . CYS A 1 15 ? 12.489 3.009 7.390 1.00 4.02 15 CYS A C 20
ATOM 10260 O O . CYS A 1 15 ? 12.950 2.728 8.497 1.00 42.52 15 CYS A O 20
ATOM 10267 N N . VAL A 1 16 ? 12.700 4.178 6.794 1.00 4.43 16 VAL A N 20
ATOM 10268 C CA . VAL A 1 16 ? 13.502 5.222 7.421 1.00 4.23 16 VAL A CA 20
ATOM 10269 C C . VAL A 1 16 ? 13.026 5.502 8.842 1.00 2.32 16 VAL A C 20
ATOM 10270 O O . VAL A 1 16 ? 13.812 5.892 9.706 1.00 40.33 16 VAL A O 20
ATOM 10283 N N . SER A 1 17 ? 11.734 5.300 9.078 1.00 52.21 17 SER A N 20
ATOM 10284 C CA . SER A 1 17 ? 11.151 5.534 10.394 1.00 1.21 17 SER A CA 20
ATOM 10285 C C . SER A 1 17 ? 11.476 4.385 11.344 1.00 51.31 17 SER A C 20
ATOM 10286 O O . SER A 1 17 ? 11.682 4.592 12.540 1.00 22.10 17 SER A O 20
ATOM 10294 N N . LYS A 1 18 ? 11.520 3.173 10.802 1.00 35.34 18 LYS A N 20
ATOM 10295 C CA . LYS A 1 18 ? 11.820 1.989 11.599 1.00 61.12 18 LYS A CA 20
ATOM 10296 C C . LYS A 1 18 ? 13.284 1.980 12.029 1.00 75.31 18 LYS A C 20
ATOM 10297 O O . LYS A 1 18 ? 13.612 1.564 13.140 1.00 54.45 18 LYS A O 20
ATOM 10316 N N . GLY A 1 19 ? 14.160 2.442 11.142 1.00 55.12 19 GLY A N 20
ATOM 10317 C CA . GLY A 1 19 ? 15.577 2.479 11.449 1.00 3.34 19 GLY A CA 20
ATOM 10318 C C . GLY A 1 19 ? 16.441 2.205 10.235 1.00 64.43 19 GLY A C 20
ATOM 10319 O O . GLY A 1 19 ? 17.473 2.848 10.040 1.00 62.41 19 GLY A O 20
ATOM 10323 N N . TYR A 1 20 ? 16.021 1.246 9.416 1.00 4.25 20 TYR A N 20
ATOM 10324 C CA . TYR A 1 20 ? 16.767 0.885 8.216 1.00 35.25 20 TYR A CA 20
ATOM 10325 C C . TYR A 1 20 ? 17.052 2.115 7.361 1.00 4.54 20 TYR A C 20
ATOM 10326 O O . TYR A 1 20 ? 16.396 3.148 7.498 1.00 54.31 20 TYR A O 20
ATOM 10344 N N . THR A 1 21 ? 18.038 1.998 6.477 1.00 22.31 21 THR A N 20
ATOM 10345 C CA . THR A 1 21 ? 18.413 3.099 5.599 1.00 21.12 21 THR A CA 20
ATOM 10346 C C . THR A 1 21 ? 17.211 3.608 4.812 1.00 62.24 21 THR A C 20
ATOM 10347 O O . THR A 1 21 ? 17.133 4.788 4.473 1.00 12.05 21 THR A O 20
ATOM 10358 N N . GLY A 1 22 ? 16.275 2.709 4.522 1.00 20.25 22 GLY A N 20
ATOM 10359 C CA . GLY A 1 22 ? 15.089 3.087 3.777 1.00 73.31 22 GLY A CA 20
ATOM 10360 C C . GLY A 1 22 ? 14.575 1.964 2.897 1.00 12.33 22 GLY A C 20
ATOM 10361 O O . GLY A 1 22 ? 15.333 1.081 2.499 1.00 2.31 22 GLY A O 20
ATOM 10365 N N . GLY A 1 23 ? 13.281 1.997 2.594 1.00 15.11 23 GLY A N 20
ATOM 10366 C CA . GLY A 1 23 ? 12.688 0.968 1.760 1.00 52.44 23 GLY A CA 20
ATOM 10367 C C . GLY A 1 23 ? 12.674 1.348 0.292 1.00 4.43 23 GLY A C 20
ATOM 10368 O O . GLY A 1 23 ? 12.027 2.319 -0.098 1.00 61.24 23 GLY A O 20
ATOM 10372 N N . ASN A 1 24 ? 13.393 0.582 -0.522 1.00 53.34 24 ASN A N 20
ATOM 10373 C CA . ASN A 1 24 ? 13.463 0.846 -1.955 1.00 74.52 24 ASN A CA 20
ATOM 10374 C C . ASN A 1 24 ? 13.006 -0.371 -2.755 1.00 21.03 24 ASN A C 20
ATOM 10375 O O . ASN A 1 24 ? 13.199 -1.512 -2.334 1.00 34.20 24 ASN A O 20
ATOM 10386 N N . CYS A 1 25 ? 12.401 -0.119 -3.910 1.00 74.34 25 CYS A N 20
ATOM 10387 C CA . CYS A 1 25 ? 11.916 -1.192 -4.770 1.00 63.52 25 CYS A CA 20
ATOM 10388 C C . CYS A 1 25 ? 12.910 -1.482 -5.892 1.00 1.45 25 CYS A C 20
ATOM 10389 O O . CYS A 1 25 ? 13.787 -0.668 -6.183 1.00 53.21 25 CYS A O 20
ATOM 10396 N N . ARG A 1 26 ? 12.766 -2.646 -6.517 1.00 2.44 26 ARG A N 20
ATOM 10397 C CA . ARG A 1 26 ? 13.651 -3.043 -7.605 1.00 2.20 26 ARG A CA 20
ATOM 10398 C C . ARG A 1 26 ? 13.033 -4.172 -8.424 1.00 32.33 26 ARG A C 20
ATOM 10399 O O . ARG A 1 26 ? 11.893 -4.570 -8.189 1.00 73.43 26 ARG A O 20
ATOM 10420 N N . GLY A 1 27 ? 13.794 -4.684 -9.386 1.00 62.23 27 GLY A N 20
ATOM 10421 C CA . GLY A 1 27 ? 13.304 -5.762 -10.225 1.00 41.14 27 GLY A CA 20
ATOM 10422 C C . GLY A 1 27 ? 13.652 -7.130 -9.674 1.00 32.33 27 GLY A C 20
ATOM 10423 O O . GLY A 1 27 ? 13.897 -8.070 -10.431 1.00 0.32 27 GLY A O 20
ATOM 10427 N N . LYS A 1 28 ? 13.675 -7.244 -8.350 1.00 61.31 28 LYS A N 20
ATOM 10428 C CA . LYS A 1 28 ? 13.996 -8.507 -7.696 1.00 32.30 28 LYS A CA 20
ATOM 10429 C C . LYS A 1 28 ? 13.031 -9.606 -8.131 1.00 43.23 28 LYS A C 20
ATOM 10430 O O . LYS A 1 28 ? 13.443 -10.733 -8.405 1.00 62.43 28 LYS A O 20
ATOM 10449 N N . ILE A 1 29 ? 11.747 -9.269 -8.194 1.00 45.10 29 ILE A N 20
ATOM 10450 C CA . ILE A 1 29 ? 10.726 -10.227 -8.599 1.00 12.52 29 ILE A CA 20
ATOM 10451 C C . ILE A 1 29 ? 9.525 -9.520 -9.218 1.00 34.03 29 ILE A C 20
ATOM 10452 O O . ILE A 1 29 ? 8.448 -9.468 -8.623 1.00 31.01 29 ILE A O 20
ATOM 10468 N N . ARG A 1 30 ? 9.716 -8.979 -10.416 1.00 42.13 30 ARG A N 20
ATOM 10469 C CA . ARG A 1 30 ? 8.648 -8.276 -11.117 1.00 2.12 30 ARG A CA 20
ATOM 10470 C C . ARG A 1 30 ? 8.228 -7.024 -10.352 1.00 22.23 30 ARG A C 20
ATOM 10471 O O . ARG A 1 30 ? 7.050 -6.838 -10.047 1.00 64.12 30 ARG A O 20
ATOM 10492 N N . GLN A 1 31 ? 9.200 -6.171 -10.045 1.00 13.24 31 GLN A N 20
ATOM 10493 C CA . GLN A 1 31 ? 8.930 -4.938 -9.314 1.00 41.01 31 GLN A CA 20
ATOM 10494 C C . GLN A 1 31 ? 8.401 -5.238 -7.916 1.00 31.53 31 GLN A C 20
ATOM 10495 O O . GLN A 1 31 ? 7.256 -5.660 -7.750 1.00 55.14 31 GLN A O 20
ATOM 10509 N N . THR A 1 32 ? 9.242 -5.019 -6.910 1.00 23.41 32 THR A N 20
ATOM 10510 C CA . THR A 1 32 ? 8.860 -5.268 -5.526 1.00 22.13 32 THR A CA 20
ATOM 10511 C C . THR A 1 32 ? 9.659 -4.391 -4.569 1.00 24.24 32 THR A C 20
ATOM 10512 O O . THR A 1 32 ? 10.809 -4.045 -4.841 1.00 3.10 32 THR A O 20
ATOM 10523 N N . CYS A 1 33 ? 9.044 -4.035 -3.446 1.00 21.21 33 CYS A N 20
ATOM 10524 C CA . CYS A 1 33 ? 9.698 -3.199 -2.447 1.00 41.51 33 CYS A CA 20
ATOM 10525 C C . CYS A 1 33 ? 10.624 -4.029 -1.563 1.00 74.50 33 CYS A C 20
ATOM 10526 O O . CYS A 1 33 ? 10.397 -5.222 -1.356 1.00 71.12 33 CYS A O 20
ATOM 10533 N N . HIS A 1 34 ? 11.667 -3.391 -1.043 1.00 43.15 34 HIS A N 20
ATOM 10534 C CA . HIS A 1 34 ? 12.627 -4.070 -0.181 1.00 22.34 34 HIS A CA 20
ATOM 10535 C C . HIS A 1 34 ? 13.410 -3.065 0.658 1.00 5.11 34 HIS A C 20
ATOM 10536 O O . HIS A 1 34 ? 13.862 -2.037 0.152 1.00 25.23 34 HIS A O 20
ATOM 10550 N N . CYS A 1 35 ? 13.567 -3.368 1.942 1.00 12.44 35 CYS A N 20
ATOM 10551 C CA . CYS A 1 35 ? 14.294 -2.491 2.852 1.00 11.33 35 CYS A CA 20
ATOM 10552 C C . CYS A 1 35 ? 15.705 -3.015 3.101 1.00 22.14 35 CYS A C 20
ATOM 10553 O O . CYS A 1 35 ? 15.913 -4.219 3.259 1.00 52.53 35 CYS A O 20
ATOM 10560 N N . TYR A 1 36 ? 16.671 -2.104 3.136 1.00 21.02 36 TYR A N 20
ATOM 10561 C CA . TYR A 1 36 ? 18.063 -2.474 3.364 1.00 11.01 36 TYR A CA 20
ATOM 10562 C C . TYR A 1 36 ? 18.493 -2.126 4.786 1.00 63.41 36 TYR A C 20
ATOM 10563 O O . TYR A 1 36 ? 19.629 -2.385 5.182 1.00 53.44 36 TYR A O 20
#

Foldseek 3Di:
DQDAPHNQVVQFVVCVVVPFNGWHWDVPPPIDIDTD

B-factor: mean 38.18, std 23.19, range [0.13, 75.52]

Nearest PDB structures (foldseek):
  2ru0-assembly1_A  TM=9.774E-01  e=4.471E-07  Actinomyces sp. oral taxon 171 str. F0337
  5nce-assembly1_A  TM=5.859E-01  e=2.515E-01  Pinus sylvestris
  1ozz-assembly1_A  TM=5.682E-01  e=1.909E-01  Archaeoprepona demophon
  6lcq-assembly1_B  TM=5.839E-01  e=3.550E-01  Oryza sativa
  7c31-assembly1_A  TM=5.788E-01  e=4.075E-01  Vitis vinifera

InterPro domains:
  IPR001542 Defensin, invertebrate/fungal [PF01097] (31-66)
  IPR001542 Defensin, invertebrate/fungal [PS51378] (31-66)
  IPR003614 Knottins-like [cd00107] (34-66)
  IPR036574 Knottin, scorpion toxin-like superfamily [SSF57095] (31-66)

Solvent-accessible surface area: 3086 Å² total; per-residue (Å²): 118,170,11,36,106,191,56,59,171,91,18,39,158,108,0,70,100,137,61,135,96,0,0,45,24,149,66,87,126,166,144,43,46,92,48,119

Organism: NCBI:txid706439

Sequence (36 aa):
GFGCPWNAYECDRHCVSKGYTGGNCRGKIRQTCHCYGFGCPWNAYECDRHCVSKGYTGGNCRGKIRQTCHCYGFGCPWNAYECDRHCVSKGYTGGNCRGKIRQTCHCYGFGCPWNAYECDRHCVSKGYTGGNCRGKIRQTCHCYGFGCPWNAYECDRHCVSKGYTGGNCRGKIRQTCHCYGFGCPWNAYECDRHCVSKGYTGGNCRGKIRQTCHCYGFGCPWNAYECDRHCVSKGYTGGNCRGKIRQTCHCYGFGCPWNAYECDRHCVSKGYTGGNCRGKIRQTCHCYGFGCPWNAYECDRHCVSKGYTGGNCRGKIRQTCHCYGFGCPWNAYECDRHCVSKGYTGGNCRGKIRQTCHCYGFGCPWNAYECDRHCVSKGYTGGNCRGKIRQTCHCYGFGCPWNAYECDRHCVSKGYTGGNCRGKIRQTCHCYGFGCPWNAYECDRHCVSKGYTGGNCRGKIRQTCHCYGFGCPWNAYECDRHCVSKGYTGGNCRGKIRQTCHCYGFGCPWNAYECDRHCVSKGYTGGNCRGKIRQTCHCYGFGCPWNAYECDRHCVSKGYTGGNCRGKIRQTCHCYGFGCPWNAYECDRHCVSKGYTGGNCRGKIRQTCHCYGFGCPWNAYECDRHCVSKGYTGGNCRGKIRQTCHCYGFGCPWNAYECDRHCVSKGYTGGNCRGKIRQTCHCYGFGCPWNAYECDRHCVSKGYTGGNCRGKIRQTCHCY

Radius of gyration: 8.91 Å; Cα contacts (8 Å, |Δi|>4): 64; chains: 1; bounding box: 17×19×22 Å